Protein AF-0000000086664537 (afdb_homodimer)

pLDDT: mean 94.65, std 7.0, range [50.75, 98.94]

Structure (mmCIF, N/CA/C/O backbone):
data_AF-0000000086664537-model_v1
#
loop_
_entity.id
_entity.type
_entity.pdbx_description
1 polymer 'Beta-lactamase-related domain-containing protein'
#
loop_
_atom_site.group_PDB
_atom_site.id
_atom_site.type_symbol
_atom_site.label_atom_id
_atom_site.label_alt_id
_atom_site.label_comp_id
_atom_site.label_asym_id
_atom_site.label_entity_id
_atom_site.label_seq_id
_atom_site.pdbx_PDB_ins_code
_atom_site.Cartn_x
_atom_site.Cartn_y
_atom_site.Cartn_z
_atom_site.occupancy
_atom_site.B_iso_or_equiv
_atom_site.auth_seq_id
_atom_site.auth_comp_id
_atom_site.auth_asym_id
_atom_site.auth_atom_id
_atom_site.pdbx_PDB_model_num
ATOM 1 N N . MET A 1 1 ? -34.656 5.527 10.086 1 51.03 1 MET A N 1
ATOM 2 C CA . 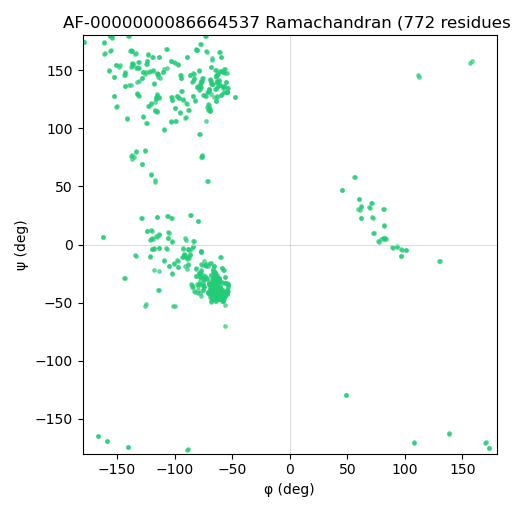MET A 1 1 ? -33.219 5.383 9.805 1 51.03 1 MET A CA 1
ATOM 3 C C . MET A 1 1 ? -32.406 6.016 10.914 1 51.03 1 MET A C 1
ATOM 5 O O . MET A 1 1 ? -32.719 7.113 11.383 1 51.03 1 MET A O 1
ATOM 9 N N . SER A 1 2 ? -31.422 5.301 11.367 1 73.75 2 SER A N 1
ATOM 10 C CA . SER A 1 2 ? -30.656 5.809 12.5 1 73.75 2 SER A CA 1
ATOM 11 C C . SER A 1 2 ? -29.922 7.094 12.141 1 73.75 2 SER A C 1
ATOM 13 O O . SER A 1 2 ? -29.516 7.285 10.992 1 73.75 2 SER A O 1
ATOM 15 N N . THR A 1 3 ? -30.016 8.078 13.031 1 85.88 3 THR A N 1
ATOM 16 C CA . THR A 1 3 ? -29.266 9.32 12.852 1 85.88 3 THR A CA 1
ATOM 17 C C . THR A 1 3 ? -27.766 9.039 12.805 1 85.88 3 THR A C 1
ATOM 19 O O . THR A 1 3 ? -27.328 7.941 13.141 1 85.88 3 THR A O 1
ATOM 22 N N . PHE A 1 4 ? -27.062 9.945 12.297 1 91.75 4 PHE A N 1
ATOM 23 C CA . PHE A 1 4 ? -25.609 9.844 12.281 1 91.75 4 PHE A CA 1
ATOM 24 C C . PHE A 1 4 ? -25.062 9.617 13.688 1 91.75 4 PHE A C 1
ATOM 26 O O . PHE A 1 4 ? -24.219 8.734 13.898 1 91.75 4 PHE A O 1
ATOM 33 N N . GLU A 1 5 ? -25.625 10.359 14.664 1 91.69 5 GLU A N 1
ATOM 34 C CA . GLU A 1 5 ? -25.156 10.234 16.031 1 91.69 5 GLU A CA 1
ATOM 35 C C . GLU A 1 5 ? -25.422 8.844 16.594 1 91.69 5 GLU A C 1
ATOM 37 O O . GLU A 1 5 ? -24.609 8.289 17.328 1 91.69 5 GLU A O 1
ATOM 42 N N . GLU A 1 6 ? -26.547 8.32 16.266 1 91.25 6 GLU A N 1
ATOM 43 C CA . GLU A 1 6 ? -26.875 6.969 16.703 1 91.25 6 GLU A CA 1
ATOM 44 C C . GLU A 1 6 ? -25.906 5.941 16.109 1 91.25 6 GLU A C 1
ATOM 46 O O . GLU A 1 6 ? -25.484 5.008 16.797 1 91.25 6 GLU A O 1
ATOM 51 N N . LYS A 1 7 ? -25.609 6.195 14.914 1 89.25 7 LYS A N 1
ATOM 52 C CA . LYS A 1 7 ? -24.688 5.293 14.234 1 89.25 7 LYS A CA 1
ATOM 53 C C . LYS A 1 7 ? -23.312 5.316 14.883 1 89.25 7 LYS A C 1
ATOM 55 O O . LYS A 1 7 ? -22.719 4.266 15.125 1 89.25 7 LYS A O 1
ATOM 60 N N . VAL A 1 8 ? -22.797 6.488 15.148 1 93.12 8 VAL A N 1
ATOM 61 C CA . VAL A 1 8 ? -21.469 6.629 15.734 1 93.12 8 VAL A CA 1
ATOM 62 C C . VAL A 1 8 ? -21.484 6.125 17.172 1 93.12 8 VAL A C 1
ATOM 64 O O . VAL A 1 8 ? -20.531 5.473 17.625 1 93.12 8 VAL A O 1
ATOM 67 N N . THR A 1 9 ? -22.578 6.379 17.875 1 91.94 9 THR A N 1
ATOM 68 C CA . THR A 1 9 ? -22.703 5.914 19.25 1 91.94 9 THR A CA 1
ATOM 69 C C . THR A 1 9 ? -22.672 4.391 19.312 1 91.94 9 THR A C 1
ATOM 71 O O . THR A 1 9 ? -22 3.809 20.156 1 91.94 9 THR A O 1
ATOM 74 N N . THR A 1 10 ? -23.375 3.801 18.422 1 89.44 10 THR A N 1
ATOM 75 C CA . THR A 1 10 ? -23.406 2.344 18.359 1 89.44 10 THR A CA 1
ATOM 76 C C . THR A 1 10 ? -22.016 1.788 18.047 1 89.44 10 THR A C 1
ATOM 78 O O . THR A 1 10 ? -21.594 0.799 18.656 1 89.44 10 THR A O 1
ATOM 81 N N . ALA A 1 11 ? -21.328 2.436 17.109 1 90.12 11 ALA A N 1
ATOM 82 C CA . ALA A 1 11 ? -19.984 2 16.734 1 90.12 11 ALA A CA 1
ATOM 83 C C . ALA A 1 11 ? -19.031 2.08 17.938 1 90.12 11 ALA A C 1
ATOM 85 O O . ALA A 1 11 ? -18.188 1.196 18.125 1 90.12 11 ALA A O 1
ATOM 86 N N . VAL A 1 12 ? -19.156 3.123 18.703 1 92 12 VAL A N 1
ATOM 87 C CA . VAL A 1 12 ? -18.312 3.303 19.875 1 92 12 VAL A CA 1
ATOM 88 C C . VAL A 1 12 ? -18.688 2.285 20.953 1 92 12 VAL A C 1
ATOM 90 O O . VAL A 1 12 ? -17.812 1.665 21.562 1 92 12 VAL A O 1
ATOM 93 N N . HIS A 1 13 ? -19.922 2.064 21.109 1 88.88 13 HIS A N 1
ATOM 94 C CA . HIS A 1 13 ? -20.422 1.104 22.094 1 88.88 13 HIS A CA 1
ATOM 95 C C . HIS A 1 13 ? -19.953 -0.311 21.75 1 88.88 13 HIS A C 1
ATOM 97 O O . HIS A 1 13 ? -19.578 -1.076 22.641 1 88.88 13 HIS A O 1
ATOM 103 N N . ASP A 1 14 ? -19.953 -0.576 20.516 1 87.38 14 ASP A N 1
ATOM 104 C CA . ASP A 1 14 ? -19.625 -1.923 20.062 1 87.38 14 ASP A CA 1
ATOM 105 C C . ASP A 1 14 ? -18.125 -2.117 19.953 1 87.38 14 ASP A C 1
ATOM 107 O O . ASP A 1 14 ? -17.656 -3.193 19.578 1 87.38 14 ASP A O 1
ATOM 111 N N . GLY A 1 15 ? -17.359 -1.12 20.234 1 88 15 GLY A N 1
ATOM 112 C CA . GLY A 1 15 ? -15.906 -1.227 20.203 1 88 15 GLY A CA 1
ATOM 113 C C . GLY A 1 15 ? -15.32 -1.09 18.812 1 88 15 GLY A C 1
ATOM 114 O O . GLY A 1 15 ? -14.164 -1.444 18.594 1 88 15 GLY A O 1
ATOM 115 N N . ILE A 1 16 ? -16.109 -0.578 17.906 1 88.81 16 ILE A N 1
ATOM 116 C CA . ILE A 1 16 ? -15.641 -0.373 16.531 1 88.81 16 ILE A CA 1
ATOM 117 C C . ILE A 1 16 ? -14.805 0.905 16.469 1 88.81 16 ILE A C 1
ATOM 119 O O . ILE A 1 16 ? -13.805 0.961 15.742 1 88.81 16 ILE A O 1
ATOM 123 N N . LEU A 1 17 ? -15.227 1.905 17.125 1 92.75 17 LEU A N 1
ATOM 124 C CA . LEU A 1 17 ? -14.477 3.135 17.344 1 92.75 17 LEU A CA 1
ATOM 125 C C . LEU A 1 17 ? -14.102 3.291 18.812 1 92.75 17 LEU A C 1
ATOM 127 O O . LEU A 1 17 ? -14.891 2.949 19.703 1 92.75 17 LEU A O 1
ATOM 131 N N . PRO A 1 18 ? -12.938 3.811 19.047 1 93.5 18 PRO A N 1
ATOM 132 C CA . PRO A 1 18 ? -12.57 4 20.453 1 93.5 18 PRO A CA 1
ATOM 133 C C . PRO A 1 18 ? -13.305 5.168 21.109 1 93.5 18 PRO A C 1
ATOM 135 O O . PRO A 1 18 ? -13.508 5.172 22.328 1 93.5 18 PRO A O 1
ATOM 138 N N . GLY A 1 19 ? -13.664 6.113 20.547 1 94.5 19 GLY A N 1
ATOM 139 C CA . GLY A 1 19 ? -14.258 7.398 20.875 1 94.5 19 GLY A CA 1
ATOM 140 C C . GLY A 1 19 ? -14.016 8.453 19.812 1 94.5 19 GLY A C 1
ATOM 141 O O . GLY A 1 19 ? -13.125 8.305 18.969 1 94.5 19 GLY A O 1
ATOM 142 N N . VAL A 1 20 ? -14.891 9.422 19.812 1 96.25 20 VAL A N 1
ATOM 143 C CA . VAL A 1 20 ? -14.711 10.461 18.812 1 96.25 20 VAL A CA 1
ATOM 144 C C . VAL A 1 20 ? -15.078 11.82 19.391 1 96.25 20 VAL A C 1
ATOM 146 O O . VAL A 1 20 ? -15.914 11.914 20.281 1 96.25 20 VAL A O 1
ATOM 149 N N . VAL A 1 21 ? -14.398 12.805 18.969 1 97.31 21 VAL A N 1
ATOM 150 C CA . VAL A 1 21 ? -14.773 14.203 19.141 1 97.31 21 VAL A CA 1
ATOM 151 C C . VAL A 1 21 ? -15.094 14.82 17.797 1 97.31 21 VAL A C 1
ATOM 153 O O . VAL A 1 21 ? -14.312 14.695 16.844 1 97.31 21 VAL A O 1
ATOM 156 N N . LEU A 1 22 ? -16.234 15.406 17.688 1 98.25 22 LEU A N 1
ATOM 157 C CA . LEU A 1 22 ? -16.75 15.961 16.438 1 98.25 22 LEU A CA 1
ATOM 158 C C . LEU A 1 22 ? -17.078 17.438 16.594 1 98.25 22 LEU A C 1
ATOM 160 O O . LEU A 1 22 ? -17.906 17.812 17.453 1 98.25 22 LEU A O 1
ATOM 164 N N . TYR A 1 23 ? -16.391 18.25 15.805 1 98.62 23 TYR A N 1
ATOM 165 C CA . TYR A 1 23 ? -16.656 19.688 15.844 1 98.62 23 TYR A CA 1
ATOM 166 C C . TYR A 1 23 ? -16.906 20.234 14.438 1 98.62 23 TYR A C 1
ATOM 168 O O . TYR A 1 23 ? -16.281 19.781 13.477 1 98.62 23 TYR A O 1
ATOM 176 N N . ALA A 1 24 ? -17.797 21.172 14.273 1 98.75 24 ALA A N 1
ATOM 177 C CA . ALA A 1 24 ? -18.031 21.922 13.039 1 98.75 24 ALA A CA 1
ATOM 178 C C . ALA A 1 24 ? -18.594 23.312 13.328 1 98.75 24 ALA A C 1
ATOM 180 O O . ALA A 1 24 ? -19.266 23.516 14.336 1 98.75 24 ALA A O 1
ATOM 181 N N . LYS A 1 25 ? -18.172 24.203 12.531 1 98.38 25 LYS A N 1
ATOM 182 C CA . LYS A 1 25 ? -18.625 25.594 12.641 1 98.38 25 LYS A CA 1
ATOM 183 C C . LYS A 1 25 ? -18.922 26.172 11.266 1 98.38 25 LYS A C 1
ATOM 185 O O . LYS A 1 25 ? -18.453 25.656 10.25 1 98.38 25 LYS A O 1
ATOM 190 N N . ASP A 1 26 ? -19.766 27.172 11.242 1 97.5 26 ASP A N 1
ATOM 191 C CA . ASP A 1 26 ? -20 27.922 10.008 1 97.5 26 ASP A CA 1
ATOM 192 C C . ASP A 1 26 ? -19.719 29.406 10.211 1 97.5 26 ASP A C 1
ATOM 194 O O . ASP A 1 26 ? -19.609 29.875 11.352 1 97.5 26 ASP A O 1
ATOM 198 N N . ARG A 1 27 ? -19.562 30.141 9.148 1 95.88 27 ARG A N 1
ATOM 199 C CA . ARG A 1 27 ? -19.188 31.547 9.125 1 95.88 27 ARG A CA 1
ATOM 200 C C . ARG A 1 27 ? -20.234 32.406 9.828 1 95.88 27 ARG A C 1
ATOM 202 O O . ARG A 1 27 ? -19.891 33.406 10.477 1 95.88 27 ARG A O 1
ATOM 209 N N . SER A 1 28 ? -21.5 32 9.773 1 92.5 28 SER A N 1
ATOM 210 C CA . SER A 1 28 ? -22.594 32.812 10.312 1 92.5 28 SER A CA 1
ATOM 211 C C . SER A 1 28 ? -22.719 32.625 11.82 1 92.5 28 SER A C 1
ATOM 213 O O . SER A 1 28 ? -23.344 33.438 12.5 1 92.5 28 SER A O 1
ATOM 215 N N . GLY A 1 29 ? -22.172 31.562 12.266 1 90.88 29 GLY A N 1
ATOM 216 C CA . GLY A 1 29 ? -22.312 31.219 13.672 1 90.88 29 GLY A CA 1
ATOM 217 C C . GLY A 1 29 ? -23.547 30.375 13.969 1 90.88 29 GLY A C 1
ATOM 218 O O . GLY A 1 29 ? -23.734 29.938 15.102 1 90.88 29 GLY A O 1
ATOM 219 N N . ARG A 1 30 ? -24.359 30.078 13.031 1 92.62 30 ARG A N 1
ATOM 220 C CA . ARG A 1 30 ? -25.578 29.312 13.234 1 92.62 30 ARG A CA 1
ATOM 221 C C . ARG A 1 30 ? -25.266 27.828 13.438 1 92.62 30 ARG A C 1
ATOM 223 O O . ARG A 1 30 ? -25.969 27.141 14.18 1 92.62 30 ARG A O 1
ATOM 230 N N . LEU A 1 31 ? -24.25 27.344 12.758 1 93.56 31 LEU A N 1
ATOM 231 C CA . LEU A 1 31 ? -23.797 25.984 12.977 1 93.56 31 LEU A CA 1
ATOM 232 C C . LEU A 1 31 ? -22.641 25.953 13.961 1 93.56 31 LEU A C 1
ATOM 234 O O . LEU A 1 31 ? -21.578 26.531 13.703 1 93.56 31 LEU A O 1
ATOM 238 N N . ASN A 1 32 ? -22.828 25.391 15.07 1 95.56 32 ASN A N 1
ATOM 239 C CA . ASN A 1 32 ? -21.828 25.125 16.094 1 95.56 32 ASN A CA 1
ATOM 240 C C . ASN A 1 32 ? -21.984 23.719 16.672 1 95.56 32 ASN A C 1
ATOM 242 O O . ASN A 1 32 ? -22.453 23.578 17.812 1 95.56 32 ASN A O 1
ATOM 246 N N . TYR A 1 33 ? -21.594 22.781 15.898 1 96.62 33 TYR A N 1
ATOM 247 C CA . TYR A 1 33 ? -21.766 21.375 16.203 1 96.62 33 TYR A CA 1
ATOM 248 C C . TYR A 1 33 ? -20.656 20.875 17.125 1 96.62 33 TYR A C 1
ATOM 250 O O . TYR A 1 33 ? -19.469 21.109 16.875 1 96.62 33 TYR A O 1
ATOM 258 N N . SER A 1 34 ? -20.922 20.328 18.234 1 97.06 34 SER A N 1
ATOM 259 C CA . SER A 1 34 ? -19.984 19.781 19.203 1 97.06 34 SER A CA 1
ATOM 260 C C . SER A 1 34 ? -20.5 18.5 19.828 1 97.06 34 SER A C 1
ATOM 262 O O . SER A 1 34 ? -21.5 18.516 20.562 1 97.06 34 SER A O 1
ATOM 264 N N . GLN A 1 35 ? -19.891 17.406 19.453 1 96 35 GLN A N 1
ATOM 265 C CA . GLN A 1 35 ? -20.266 16.109 20 1 96 35 GLN A CA 1
ATOM 266 C C . GLN A 1 35 ? -19.047 15.312 20.438 1 96 35 GLN A C 1
ATOM 268 O O . GLN A 1 35 ? -18.031 15.297 19.75 1 96 35 GLN A O 1
ATOM 273 N N . VAL A 1 36 ? -19.047 14.797 21.641 1 95.44 36 VAL A N 1
ATOM 274 C CA . VAL A 1 36 ? -18.062 13.859 22.172 1 95.44 36 VAL A CA 1
ATOM 275 C C . VAL A 1 36 ? -18.75 12.539 22.516 1 95.44 36 VAL A C 1
ATOM 277 O O . VAL A 1 36 ? -19.656 12.5 23.344 1 95.44 36 VAL A O 1
ATOM 280 N N . ILE A 1 37 ? -18.375 11.523 21.812 1 93.19 37 ILE A N 1
ATOM 281 C CA . ILE A 1 37 ? -19.031 10.234 21.969 1 93.19 37 ILE A CA 1
ATOM 282 C C . ILE A 1 37 ? -18.047 9.211 22.516 1 93.19 37 ILE A C 1
ATOM 284 O O . ILE A 1 37 ? -17 8.945 21.906 1 93.19 37 ILE A O 1
ATOM 288 N N . ASN A 1 38 ? -18.234 8.719 23.656 1 86.44 38 ASN A N 1
ATOM 289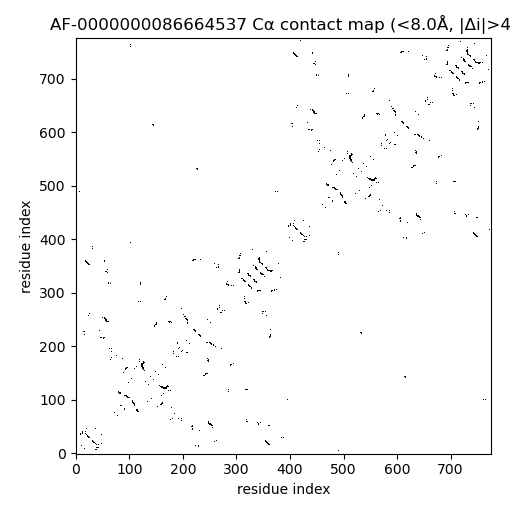 C CA . ASN A 1 38 ? -17.391 7.734 24.328 1 86.44 38 ASN A CA 1
ATOM 290 C C . ASN A 1 38 ? -18.203 6.516 24.781 1 86.44 38 ASN A C 1
ATOM 292 O O . ASN A 1 38 ? -19.422 6.59 24.922 1 86.44 38 ASN A O 1
ATOM 296 N N . SER A 1 39 ? -17.344 5.363 24.688 1 70.75 39 SER A N 1
ATOM 297 C CA . SER A 1 39 ? -18.016 4.172 25.188 1 70.75 39 SER A CA 1
ATOM 298 C C . SER A 1 39 ? -18.281 4.277 26.688 1 70.75 39 SER A C 1
ATOM 300 O O . SER A 1 39 ? -17.5 4.863 27.422 1 70.75 39 SER A O 1
ATOM 302 N N . GLN A 1 40 ? -19.547 4.066 27.062 1 62.91 40 GLN A N 1
ATOM 303 C CA . GLN A 1 40 ? -19.844 3.979 28.484 1 62.91 40 GLN A CA 1
ATOM 304 C C . GLN A 1 40 ? -19.328 2.666 29.062 1 62.91 40 GLN A C 1
ATOM 306 O O . GLN A 1 40 ? -19.234 2.518 30.281 1 62.91 40 GLN A O 1
ATOM 311 N N . ASN A 1 41 ? -19.094 1.771 28.203 1 55.44 41 ASN A N 1
ATOM 312 C CA . ASN A 1 41 ? -18.781 0.416 28.656 1 55.44 41 ASN A CA 1
ATOM 313 C C . ASN A 1 41 ? -17.344 0.024 28.312 1 55.44 41 ASN A C 1
ATOM 315 O O . ASN A 1 41 ? -16.906 -1.083 28.625 1 55.44 41 ASN A O 1
ATOM 319 N N . ALA A 1 42 ? -16.828 0.733 27.281 1 54 42 ALA A N 1
ATOM 320 C CA . ALA A 1 42 ? -15.602 0.129 26.734 1 54 42 ALA A CA 1
ATOM 321 C C . ALA A 1 42 ? -14.445 0.28 27.719 1 54 42 ALA A C 1
ATOM 323 O O . ALA A 1 42 ? -14.133 1.391 28.156 1 54 42 ALA A O 1
ATOM 324 N N . SER A 1 43 ? -13.898 -0.76 28.266 1 58.22 43 SER A N 1
ATOM 325 C CA . SER A 1 43 ? -12.93 -1.031 29.328 1 58.22 43 SER A CA 1
ATOM 326 C C . SER A 1 43 ? -11.609 -0.304 29.062 1 58.22 43 SER A C 1
ATOM 328 O O . SER A 1 43 ? -11.062 0.336 29.969 1 58.22 43 SER A O 1
ATOM 330 N N . HIS A 1 44 ? -10.859 -0.767 28.016 1 60.94 44 HIS A N 1
ATOM 331 C CA . HIS A 1 44 ? -9.406 -0.652 28.078 1 60.94 44 HIS A CA 1
ATOM 332 C C . HIS A 1 44 ? -8.938 0.706 27.578 1 60.94 44 HIS A C 1
ATOM 334 O O . HIS A 1 44 ? -7.746 1.017 27.625 1 60.94 44 HIS A O 1
ATOM 340 N N . ILE A 1 45 ? -9.953 1.537 27.078 1 73.88 45 ILE A N 1
ATOM 341 C CA . ILE A 1 45 ? -9.57 2.861 26.609 1 73.88 45 ILE A CA 1
ATOM 342 C C . ILE A 1 45 ? -10.227 3.934 27.469 1 73.88 45 ILE A C 1
ATOM 344 O O . ILE A 1 45 ? -11.438 3.895 27.703 1 73.88 45 ILE A O 1
ATOM 348 N N . PRO A 1 46 ? -9.352 4.836 28.016 1 83.12 46 PRO A N 1
ATOM 349 C CA . PRO A 1 46 ? -9.961 5.934 28.766 1 83.12 46 PRO A CA 1
ATOM 350 C C . PRO A 1 46 ? -10.969 6.727 27.938 1 83.12 46 PRO A C 1
ATOM 352 O O . PRO A 1 46 ? -10.859 6.777 26.719 1 83.12 46 PRO A O 1
ATOM 355 N N . SER A 1 47 ? -11.953 7.207 28.594 1 87.94 47 SER A N 1
ATOM 356 C CA . SER A 1 47 ? -12.953 8.031 27.922 1 87.94 47 SER A CA 1
ATOM 357 C C . SER A 1 47 ? -12.32 9.281 27.328 1 87.94 47 SER A C 1
ATOM 359 O O . SER A 1 47 ? -11.453 9.906 27.938 1 87.94 47 SER A O 1
ATOM 361 N N . ILE A 1 48 ? -12.75 9.594 26.109 1 92.44 48 ILE A N 1
ATOM 362 C CA . ILE A 1 48 ? -12.305 10.828 25.484 1 92.44 48 ILE A CA 1
ATOM 363 C C . ILE A 1 48 ? -13.172 11.992 25.969 1 92.44 48 ILE A C 1
ATOM 365 O O . ILE A 1 48 ? -14.359 11.82 26.25 1 92.44 48 ILE A O 1
ATOM 369 N N . SER A 1 49 ? -12.578 13.125 26.172 1 91.62 49 SER A N 1
ATOM 370 C CA . SER A 1 49 ? -13.25 14.359 26.547 1 91.62 49 SER A CA 1
ATOM 371 C C . SER A 1 49 ? -12.688 15.555 25.781 1 91.62 49 SER A C 1
ATOM 373 O O . SER A 1 49 ? -11.672 15.438 25.094 1 91.62 49 SER A O 1
ATOM 375 N N . PRO A 1 50 ? -13.359 16.656 25.828 1 93.25 50 PRO A N 1
ATOM 376 C CA . PRO A 1 50 ? -12.828 17.844 25.172 1 93.25 50 PRO A CA 1
ATOM 377 C C . PRO A 1 50 ? -11.445 18.25 25.703 1 93.25 50 PRO A C 1
ATOM 379 O O . PRO A 1 50 ? -10.703 18.953 25.016 1 93.25 50 PRO A O 1
ATOM 382 N N . SER A 1 51 ? -11.125 17.781 26.891 1 94.62 51 SER A N 1
ATOM 383 C CA . SER A 1 51 ? -9.844 18.141 27.484 1 94.62 51 SER A CA 1
ATOM 384 C C . SER A 1 51 ? -8.766 17.109 27.156 1 94.62 51 SER A C 1
ATOM 386 O O . SER A 1 51 ? -7.598 17.281 27.5 1 94.62 51 SER A O 1
ATOM 388 N N . SER A 1 52 ? -9.156 16.062 26.469 1 95.88 52 SER A N 1
ATOM 389 C CA . SER A 1 52 ? -8.164 15.078 26.031 1 95.88 52 SER A CA 1
ATOM 390 C C . SER A 1 52 ? -7.246 15.656 24.969 1 95.88 52 SER A C 1
ATOM 392 O O . SER A 1 52 ? -7.691 16.406 24.094 1 95.88 52 SER A O 1
ATOM 394 N N . THR A 1 53 ? -5.965 15.312 25.141 1 98.06 53 THR A N 1
ATOM 395 C CA . THR A 1 53 ? -4.969 15.695 24.141 1 98.06 53 THR A CA 1
ATOM 396 C C . THR A 1 53 ? -4.762 14.57 23.125 1 98.06 53 THR A C 1
ATOM 398 O O . THR A 1 53 ? -4.684 13.398 23.5 1 98.06 53 THR A O 1
ATOM 401 N N . LEU A 1 54 ? -4.789 14.953 21.875 1 98.44 54 LEU A N 1
ATOM 402 C CA . LEU A 1 54 ? -4.531 13.984 20.812 1 98.44 54 LEU A CA 1
ATOM 403 C C . LEU A 1 54 ? -3.191 14.258 20.141 1 98.44 54 LEU A C 1
ATOM 405 O O . LEU A 1 54 ? -2.725 15.398 20.109 1 98.44 54 LEU A O 1
ATOM 409 N N . TRP A 1 55 ? -2.486 13.18 19.641 1 98.56 55 TRP A N 1
ATOM 410 C CA . TRP A 1 55 ? -1.381 13.312 18.703 1 98.56 55 TRP A CA 1
ATOM 411 C C . TRP A 1 55 ? -1.883 13.75 17.328 1 98.56 55 TRP A C 1
ATOM 413 O O . TRP A 1 55 ? -2.688 13.055 16.703 1 98.56 55 TRP A O 1
ATOM 423 N N . LEU A 1 56 ? -1.382 14.891 16.891 1 98.75 56 LEU A N 1
ATOM 424 C CA . LEU A 1 56 ? -1.934 15.477 15.672 1 98.75 56 LEU A CA 1
ATOM 425 C C . LEU A 1 56 ? -1.338 14.82 14.43 1 98.75 56 LEU A C 1
ATOM 427 O O . LEU A 1 56 ? -1.956 14.82 13.359 1 98.75 56 LEU A O 1
ATOM 431 N N . ALA A 1 57 ? -0.161 14.32 14.578 1 98.12 57 ALA A N 1
ATOM 432 C CA . ALA A 1 57 ? 0.545 13.836 13.391 1 98.12 57 ALA A CA 1
ATOM 433 C C . ALA A 1 57 ? 0.501 14.875 12.266 1 98.12 57 ALA A C 1
ATOM 435 O O . ALA A 1 57 ? 0.851 16.031 12.477 1 98.12 57 ALA A O 1
ATOM 436 N N . SER A 1 58 ? 0.129 14.5 11.109 1 98.38 58 SER A N 1
ATOM 437 C CA . SER A 1 58 ? 0.165 15.383 9.953 1 98.38 58 SER A CA 1
ATOM 438 C C . SER A 1 58 ? -0.82 16.547 10.109 1 98.38 58 SER A C 1
ATOM 440 O O . SER A 1 58 ? -0.738 17.531 9.383 1 98.38 58 SER A O 1
ATOM 442 N N . ALA A 1 59 ? -1.752 16.469 10.93 1 98.75 59 ALA A N 1
ATOM 443 C CA . ALA A 1 59 ? -2.602 17.641 11.195 1 98.75 59 ALA A CA 1
ATOM 444 C C . ALA A 1 59 ? -1.78 18.812 11.727 1 98.75 59 ALA A C 1
ATOM 446 O O . ALA A 1 59 ? -2.262 19.938 11.758 1 98.75 59 ALA A O 1
ATOM 447 N N . THR A 1 60 ? -0.592 18.547 12.055 1 98.88 60 THR A N 1
ATOM 448 C CA . THR A 1 60 ? 0.364 19.578 12.445 1 98.88 60 THR A CA 1
ATOM 449 C C . THR A 1 60 ? 0.661 20.516 11.273 1 98.88 60 THR A C 1
ATOM 451 O O . THR A 1 60 ? 0.899 21.703 11.469 1 98.88 60 THR A O 1
ATOM 454 N N . LYS A 1 61 ? 0.54 20.047 10.086 1 98.88 61 LYS A N 1
ATOM 455 C CA . LYS A 1 61 ? 1.084 20.688 8.883 1 98.88 61 LYS A CA 1
ATOM 456 C C . LYS A 1 61 ? 0.452 22.047 8.648 1 98.88 61 LYS A C 1
ATOM 458 O O . LYS A 1 61 ? 1.134 22.984 8.234 1 98.88 61 LYS A O 1
ATOM 463 N N . ILE A 1 62 ? -0.807 22.172 8.891 1 98.94 62 ILE A N 1
ATOM 464 C CA . ILE A 1 62 ? -1.456 23.438 8.594 1 98.94 62 ILE A CA 1
ATOM 465 C C . ILE A 1 62 ? -0.931 24.516 9.539 1 98.94 62 ILE A C 1
ATOM 467 O O . ILE A 1 62 ? -0.792 25.688 9.148 1 98.94 62 ILE A O 1
ATOM 471 N N . ILE A 1 63 ? -0.601 24.188 10.75 1 98.94 63 ILE A N 1
ATOM 472 C CA . ILE A 1 63 ? -0.094 25.141 11.734 1 98.94 63 ILE A CA 1
ATOM 473 C C . ILE A 1 63 ? 1.318 25.578 11.352 1 98.94 63 ILE A C 1
ATOM 475 O O . ILE A 1 63 ? 1.654 26.75 11.422 1 98.94 63 ILE A O 1
ATOM 479 N N . THR A 1 64 ? 2.104 24.625 10.906 1 98.94 64 THR A N 1
ATOM 480 C CA . THR A 1 64 ? 3.436 24.938 10.406 1 98.94 64 THR A CA 1
ATOM 481 C C . THR A 1 64 ? 3.35 25.797 9.148 1 98.94 64 THR A C 1
ATOM 483 O O . THR A 1 64 ? 4.148 26.719 8.961 1 98.94 64 THR A O 1
ATOM 486 N N . THR A 1 65 ? 2.398 25.5 8.297 1 98.94 65 THR A N 1
ATOM 487 C CA . THR A 1 65 ? 2.186 26.297 7.094 1 98.94 65 THR A CA 1
ATOM 488 C C . THR A 1 65 ? 1.85 27.734 7.449 1 98.94 65 THR A C 1
ATOM 490 O O . THR A 1 65 ? 2.416 28.672 6.875 1 98.94 65 THR A O 1
ATOM 493 N N . ILE A 1 66 ? 0.987 27.953 8.43 1 98.94 66 ILE A N 1
ATOM 494 C CA . ILE A 1 66 ? 0.648 29.297 8.891 1 98.94 66 ILE A CA 1
ATOM 495 C C . ILE A 1 66 ? 1.902 29.984 9.414 1 98.94 66 ILE A C 1
ATOM 497 O O . ILE A 1 66 ? 2.137 31.156 9.109 1 98.94 66 ILE A O 1
ATOM 501 N N . SER A 1 67 ? 2.705 29.25 10.141 1 98.94 67 SER A N 1
ATOM 502 C CA . SER A 1 67 ? 3.947 29.812 10.672 1 98.94 67 SER A CA 1
ATOM 503 C C . SER A 1 67 ? 4.84 30.344 9.555 1 98.94 67 SER A C 1
ATOM 505 O O . SER A 1 67 ? 5.391 31.438 9.664 1 98.94 67 SER A O 1
ATOM 507 N N . ALA A 1 68 ? 4.949 29.578 8.531 1 98.94 68 ALA A N 1
ATOM 508 C CA . ALA A 1 68 ? 5.785 29.984 7.402 1 98.94 68 ALA A CA 1
ATOM 509 C C . ALA A 1 68 ? 5.18 31.172 6.668 1 98.94 68 ALA A C 1
ATOM 511 O O . ALA A 1 68 ? 5.902 32.094 6.254 1 98.94 68 ALA A O 1
ATOM 512 N N . LEU A 1 69 ? 3.883 31.172 6.492 1 98.94 69 LEU A N 1
ATOM 513 C CA . LEU A 1 69 ? 3.213 32.25 5.766 1 98.94 69 LEU A CA 1
ATOM 514 C C . LEU A 1 69 ? 3.307 33.562 6.531 1 98.94 69 LEU A C 1
ATOM 516 O O . LEU A 1 69 ? 3.338 34.625 5.93 1 98.94 69 LEU A O 1
ATOM 520 N N . LEU A 1 70 ? 3.391 33.5 7.879 1 98.88 70 LEU A N 1
ATOM 521 C CA . LEU A 1 70 ? 3.623 34.688 8.672 1 98.88 70 LEU A CA 1
ATOM 522 C C . LEU A 1 70 ? 4.961 35.312 8.312 1 98.88 70 LEU A C 1
ATOM 524 O O . LEU A 1 70 ? 5.078 36.562 8.273 1 98.88 70 LEU A O 1
ATOM 528 N N . LEU A 1 71 ? 5.973 34.5 8.016 1 98.81 71 LEU A N 1
ATOM 529 C CA . LEU A 1 71 ? 7.27 35.031 7.598 1 98.81 71 LEU A CA 1
ATOM 530 C C . LEU A 1 71 ? 7.18 35.656 6.211 1 98.81 71 LEU A C 1
ATOM 532 O O . LEU A 1 71 ? 7.875 36.625 5.922 1 98.81 71 LEU A O 1
ATOM 536 N N . VAL A 1 72 ? 6.344 35.094 5.379 1 98.81 72 VAL A N 1
ATOM 537 C CA . VAL A 1 72 ? 6.09 35.688 4.07 1 98.81 72 VAL A CA 1
ATOM 538 C C . VAL A 1 72 ? 5.453 37.062 4.238 1 98.81 72 VAL A C 1
ATOM 540 O O . VAL A 1 72 ? 5.875 38.031 3.602 1 98.81 72 VAL A O 1
ATOM 543 N N . GLU A 1 73 ? 4.484 37.188 5.152 1 98.12 73 GLU A N 1
ATOM 544 C CA . GLU A 1 73 ? 3.816 38.469 5.418 1 98.12 73 GLU A CA 1
ATOM 545 C C . GLU A 1 73 ? 4.809 39.5 5.914 1 98.12 73 GLU A C 1
ATOM 547 O O . GLU A 1 73 ? 4.656 40.688 5.629 1 98.12 73 GLU A O 1
ATOM 552 N N . ARG A 1 74 ? 5.75 39.062 6.582 1 97.69 74 ARG A N 1
ATOM 553 C CA . ARG A 1 74 ? 6.727 39.969 7.188 1 97.69 74 ARG A CA 1
ATOM 554 C C . ARG A 1 74 ? 7.895 40.219 6.246 1 97.69 74 ARG A C 1
ATOM 556 O O . ARG A 1 74 ? 8.891 40.844 6.633 1 97.69 74 ARG A O 1
ATOM 563 N N . ASN A 1 75 ? 7.82 39.719 5.066 1 97.75 75 ASN A N 1
ATOM 564 C CA . ASN A 1 75 ? 8.805 39.875 4.004 1 97.75 75 ASN A CA 1
ATOM 565 C C . ASN A 1 75 ? 10.172 39.344 4.406 1 97.75 75 ASN A C 1
ATOM 567 O O . ASN A 1 75 ? 11.203 39.906 4.031 1 97.75 75 ASN A O 1
ATOM 571 N N . ILE A 1 76 ? 10.18 38.375 5.227 1 98.38 76 ILE A N 1
ATOM 572 C CA . ILE A 1 76 ? 11.414 37.688 5.609 1 98.38 76 ILE A CA 1
ATOM 573 C C . ILE A 1 76 ? 11.82 36.688 4.527 1 98.38 76 ILE A C 1
ATOM 575 O O . ILE A 1 76 ? 13.008 36.5 4.266 1 98.38 76 ILE A O 1
ATOM 579 N N . VAL A 1 77 ? 10.828 36.062 3.904 1 98.31 77 VAL A N 1
ATOM 580 C CA . VAL A 1 77 ? 11 35.156 2.785 1 98.31 77 VAL A CA 1
ATOM 581 C C . VAL A 1 77 ? 9.789 35.25 1.853 1 98.31 77 VAL A C 1
ATOM 583 O O . VAL A 1 77 ? 8.727 35.719 2.254 1 98.31 77 VAL A O 1
ATOM 586 N N . THR A 1 78 ? 9.969 34.938 0.612 1 98.56 78 THR A N 1
ATOM 587 C CA . THR A 1 78 ? 8.836 34.812 -0.294 1 98.56 78 THR A CA 1
ATOM 588 C C . THR A 1 78 ? 8.578 33.375 -0.631 1 98.56 78 THR A C 1
ATOM 590 O O . THR A 1 78 ? 9.391 32.5 -0.317 1 98.56 78 THR A O 1
ATOM 593 N N . LEU A 1 79 ? 7.473 33.062 -1.237 1 98.62 79 LEU A N 1
ATOM 594 C CA . LEU A 1 79 ? 7.109 31.703 -1.589 1 98.62 79 LEU A CA 1
ATOM 595 C C . LEU A 1 79 ? 8.055 31.156 -2.648 1 98.62 79 LEU A C 1
ATOM 597 O O . LEU A 1 79 ? 8.258 29.938 -2.729 1 98.62 79 LEU A O 1
ATOM 601 N N . ASP A 1 80 ? 8.719 32 -3.424 1 98.38 80 ASP A N 1
ATOM 602 C CA . ASP A 1 80 ? 9.406 31.5 -4.613 1 98.38 80 ASP A CA 1
ATOM 603 C C . ASP A 1 80 ? 10.906 31.781 -4.523 1 98.38 80 ASP A C 1
ATOM 605 O O . ASP A 1 80 ? 11.648 31.5 -5.465 1 98.38 80 ASP A O 1
ATOM 609 N N . ASP A 1 81 ? 11.375 32.312 -3.352 1 97 81 ASP A N 1
ATOM 610 C CA . ASP A 1 81 ? 12.812 32.469 -3.115 1 97 81 ASP A CA 1
ATOM 611 C C . ASP A 1 81 ? 13.523 31.125 -3.084 1 97 81 ASP A C 1
ATOM 613 O O . ASP A 1 81 ? 12.945 30.125 -2.662 1 97 81 ASP A O 1
ATOM 617 N N . ASP A 1 82 ? 14.742 31.125 -3.57 1 98.56 82 ASP A N 1
ATOM 618 C CA . ASP A 1 82 ? 15.586 29.969 -3.297 1 98.56 82 ASP A CA 1
ATOM 619 C C . ASP A 1 82 ? 15.977 29.906 -1.82 1 98.56 82 ASP A C 1
ATOM 621 O O . ASP A 1 82 ? 16.703 30.781 -1.329 1 98.56 82 ASP A O 1
ATOM 625 N N . ILE A 1 83 ? 15.578 28.922 -1.128 1 98.56 83 ILE A N 1
ATOM 626 C CA . ILE A 1 83 ? 15.82 28.844 0.308 1 98.56 83 ILE A CA 1
ATOM 627 C C . ILE A 1 83 ? 16.922 27.812 0.587 1 98.56 83 ILE A C 1
ATOM 629 O O . ILE A 1 83 ? 17.141 27.438 1.739 1 98.56 83 ILE A O 1
ATOM 633 N N . SER A 1 84 ? 17.609 27.344 -0.414 1 98.19 84 SER A N 1
ATOM 634 C CA . SER A 1 84 ? 18.625 26.312 -0.281 1 98.19 84 SER A CA 1
ATOM 635 C C . SER A 1 84 ? 19.672 26.688 0.758 1 98.19 84 SER A C 1
ATOM 637 O O . SER A 1 84 ? 20.125 25.844 1.535 1 98.19 84 SER A O 1
ATOM 639 N N . GLY A 1 85 ? 20.062 27.906 0.785 1 98.19 85 GLY A N 1
ATOM 640 C CA . GLY A 1 85 ? 21.109 28.375 1.693 1 98.19 85 GLY A CA 1
ATOM 641 C C . GLY A 1 85 ? 20.703 28.297 3.152 1 98.19 85 GLY A C 1
ATOM 642 O O . GLY A 1 85 ? 21.547 28.203 4.039 1 98.19 85 GLY A O 1
ATOM 643 N N . HIS A 1 86 ? 19.422 28.281 3.418 1 98.62 86 HIS A N 1
ATOM 644 C CA . HIS A 1 86 ? 18.906 28.281 4.781 1 98.62 86 HIS A CA 1
ATOM 645 C C . HIS A 1 86 ? 18.781 26.844 5.309 1 98.62 86 HIS A C 1
ATOM 647 O O . HIS A 1 86 ? 18.641 26.641 6.52 1 98.62 86 HIS A O 1
ATOM 653 N N . LEU A 1 87 ? 18.781 25.875 4.457 1 98.62 87 LEU A N 1
ATOM 654 C CA . LEU A 1 87 ? 18.656 24.453 4.812 1 98.62 87 LEU A CA 1
ATOM 655 C C . LEU A 1 87 ? 19.781 23.641 4.172 1 98.62 87 LEU A C 1
ATOM 657 O O . LEU A 1 87 ? 19.516 22.766 3.336 1 98.62 87 LEU A O 1
ATOM 661 N N . PRO A 1 88 ? 20.969 23.797 4.582 1 98.5 88 PRO A N 1
ATOM 662 C CA . PRO A 1 88 ? 22.094 23.172 3.895 1 98.5 88 PRO A CA 1
ATOM 663 C C . PRO A 1 88 ? 22.031 21.641 3.91 1 98.5 88 PRO A C 1
ATOM 665 O O . PRO A 1 88 ? 22.453 20.984 2.953 1 98.5 88 PRO A O 1
ATOM 668 N N . ALA A 1 89 ? 21.594 21.078 5.047 1 98.38 89 ALA A N 1
ATOM 669 C CA . ALA A 1 89 ? 21.484 19.625 5.102 1 98.38 89 ALA A CA 1
ATOM 670 C C . ALA A 1 89 ? 20.547 19.094 4.012 1 98.38 89 ALA A C 1
ATOM 672 O O . ALA A 1 89 ? 20.844 18.094 3.369 1 98.38 89 ALA A O 1
ATOM 673 N N . LEU A 1 90 ? 19.438 19.75 3.816 1 98.69 90 LEU A N 1
ATOM 674 C CA . LEU A 1 90 ? 18.5 19.375 2.756 1 98.69 90 LEU A CA 1
ATOM 675 C C . LEU A 1 90 ? 19.094 19.672 1.383 1 98.69 90 LEU A C 1
ATOM 677 O O . LEU A 1 90 ? 19.047 18.828 0.485 1 98.69 90 LEU A O 1
ATOM 681 N N . ALA A 1 91 ? 19.656 20.812 1.252 1 98.44 91 ALA A N 1
ATOM 682 C CA . ALA A 1 91 ? 20.141 21.312 -0.034 1 98.44 91 ALA A CA 1
ATOM 683 C C . ALA A 1 91 ? 21.281 20.453 -0.562 1 98.44 91 ALA A C 1
ATOM 685 O O . ALA A 1 91 ? 21.5 20.359 -1.774 1 98.44 91 ALA A O 1
ATOM 686 N N . SER A 1 92 ? 22 19.781 0.281 1 98.19 92 SER A N 1
ATOM 687 C CA . SER A 1 92 ? 23.188 19.016 -0.111 1 98.19 92 SER A CA 1
ATOM 688 C C . SER A 1 92 ? 22.812 17.609 -0.553 1 98.19 92 SER A C 1
ATOM 690 O O . SER A 1 92 ? 23.656 16.859 -1.055 1 98.19 92 SER A O 1
ATOM 692 N N . GLN A 1 93 ? 21.562 17.234 -0.36 1 98.38 93 GLN A N 1
ATOM 693 C CA . GLN A 1 93 ? 21.156 15.883 -0.725 1 98.38 93 GLN A CA 1
ATOM 694 C C . GLN A 1 93 ? 21.156 15.703 -2.24 1 98.38 93 GLN A C 1
ATOM 696 O O . GLN A 1 93 ? 20.781 16.609 -2.98 1 98.38 93 GLN A O 1
ATOM 701 N N . PRO A 1 94 ? 21.578 14.531 -2.727 1 98.44 94 PRO A N 1
ATOM 702 C CA . PRO A 1 94 ? 21.5 14.219 -4.156 1 98.44 94 PRO A CA 1
ATOM 703 C C . PRO A 1 94 ? 20.109 13.75 -4.582 1 98.44 94 PRO A C 1
ATOM 705 O O . PRO A 1 94 ? 19.234 13.523 -3.734 1 98.44 94 PRO A O 1
ATOM 708 N N . VAL A 1 95 ? 19.891 13.695 -5.902 1 98.69 95 VAL A N 1
ATOM 709 C CA . VAL A 1 95 ? 18.672 13.141 -6.469 1 98.69 95 VAL A CA 1
ATOM 710 C C . VAL A 1 95 ? 18.875 11.656 -6.773 1 98.69 95 VAL A C 1
ATOM 712 O O . VAL A 1 95 ? 19.844 11.273 -7.426 1 98.69 95 VAL A O 1
ATOM 715 N N . LEU A 1 96 ? 17.984 10.805 -6.223 1 98.06 96 LEU A N 1
ATOM 716 C CA . LEU A 1 96 ? 17.969 9.367 -6.465 1 98.06 96 LEU A CA 1
ATOM 717 C C . LEU A 1 96 ? 17.125 9.023 -7.688 1 98.06 96 LEU A C 1
ATOM 719 O O . LEU A 1 96 ? 15.922 9.258 -7.699 1 98.06 96 LEU A O 1
ATOM 723 N N . SER A 1 97 ? 17.75 8.469 -8.758 1 94.88 97 SER A N 1
ATOM 724 C CA . SER A 1 97 ? 17.016 8.195 -9.992 1 94.88 97 SER A CA 1
ATOM 725 C C . SER A 1 97 ? 16.75 6.707 -10.156 1 94.88 97 SER A C 1
ATOM 727 O O . SER A 1 97 ? 16.219 6.273 -11.18 1 94.88 97 SER A O 1
ATOM 729 N N . GLY A 1 98 ? 17.109 5.941 -9.133 1 91.12 98 GLY A N 1
ATOM 730 C CA . GLY A 1 98 ? 16.938 4.5 -9.188 1 91.12 98 GLY A CA 1
ATOM 731 C C . GLY A 1 98 ? 18.109 3.732 -8.617 1 91.12 98 GLY A C 1
ATOM 732 O O . GLY A 1 98 ? 18.844 4.242 -7.77 1 91.12 98 GLY A O 1
ATOM 733 N N . PHE A 1 99 ? 18.188 2.471 -8.961 1 89.69 99 PHE A N 1
ATOM 734 C CA . PHE A 1 99 ? 19.266 1.59 -8.508 1 89.69 99 PHE A CA 1
ATOM 735 C C . PHE A 1 99 ? 19.844 0.806 -9.68 1 89.69 99 PHE A C 1
ATOM 737 O O . PHE A 1 99 ? 19.109 0.365 -10.562 1 89.69 99 PHE A O 1
ATOM 744 N N . ALA A 1 100 ? 21.203 0.701 -9.602 1 85.31 100 ALA A N 1
ATOM 745 C CA . ALA A 1 100 ? 21.891 -0.125 -10.586 1 85.31 100 ALA A CA 1
ATOM 746 C C . ALA A 1 100 ? 21.641 -1.608 -10.336 1 85.31 100 ALA A C 1
ATOM 748 O O . ALA A 1 100 ? 21.094 -1.982 -9.297 1 85.31 100 ALA A O 1
ATOM 749 N N . SER A 1 101 ? 21.953 -2.473 -11.32 1 73.75 101 SER A N 1
ATOM 750 C CA . SER A 1 101 ? 21.797 -3.92 -11.211 1 73.75 101 SER A CA 1
ATOM 751 C C . SER A 1 101 ? 22.578 -4.469 -10.023 1 73.75 101 SER A C 1
ATOM 753 O O . SER A 1 101 ? 22.266 -5.539 -9.5 1 73.75 101 SER A O 1
ATOM 755 N N . SER A 1 102 ? 23.594 -3.701 -9.594 1 75.69 102 SER A N 1
ATOM 756 C CA . SER A 1 102 ? 24.406 -4.07 -8.438 1 75.69 102 SER A CA 1
ATOM 757 C C . SER A 1 102 ? 23.734 -3.648 -7.137 1 75.69 102 SER A C 1
ATOM 759 O O . SER A 1 102 ? 24.297 -3.824 -6.055 1 75.69 102 SER A O 1
ATOM 761 N N . ASN A 1 103 ? 22.484 -3.068 -7.137 1 81.81 103 ASN A N 1
ATOM 762 C CA . ASN A 1 103 ? 21.719 -2.562 -6 1 81.81 103 ASN A CA 1
ATOM 763 C C . ASN A 1 103 ? 22.312 -1.26 -5.465 1 81.81 103 ASN A C 1
ATOM 765 O O . ASN A 1 103 ? 21.922 -0.798 -4.387 1 81.81 103 ASN A O 1
ATOM 769 N N . GLU A 1 104 ? 23.234 -0.741 -6.23 1 87.81 104 GLU A N 1
ATOM 770 C CA . GLU A 1 104 ? 23.766 0.565 -5.848 1 87.81 104 GLU A CA 1
ATOM 771 C C . GLU A 1 104 ? 22.828 1.688 -6.262 1 87.81 104 GLU A C 1
ATOM 773 O O . GLU A 1 104 ? 22.281 1.68 -7.375 1 87.81 104 GLU A O 1
ATOM 778 N N . PRO A 1 105 ? 22.609 2.652 -5.375 1 93.44 105 PRO A N 1
ATOM 779 C CA . PRO A 1 105 ? 21.766 3.775 -5.77 1 93.44 105 PRO A CA 1
ATOM 780 C C . PRO A 1 105 ? 22.391 4.641 -6.855 1 93.44 105 PRO A C 1
ATOM 782 O O . PRO A 1 105 ? 23.609 4.863 -6.852 1 93.44 105 PRO A O 1
ATOM 785 N N . ILE A 1 106 ? 21.609 5.047 -7.797 1 95.56 106 ILE A N 1
ATOM 786 C CA . ILE A 1 106 ? 22.031 5.988 -8.828 1 95.56 106 ILE A CA 1
ATOM 787 C C . ILE A 1 106 ? 21.734 7.418 -8.367 1 95.56 106 ILE A C 1
ATOM 789 O O . ILE A 1 106 ? 20.578 7.832 -8.312 1 95.56 106 ILE A O 1
ATOM 793 N N . LEU A 1 107 ? 22.797 8.172 -8.047 1 97.44 107 LEU A N 1
ATOM 794 C CA . LEU A 1 107 ? 22.672 9.5 -7.453 1 97.44 107 LEU A CA 1
ATOM 795 C C . LEU A 1 107 ? 23.266 10.562 -8.367 1 97.44 107 LEU A C 1
ATOM 797 O O . LEU A 1 107 ? 24.281 10.32 -9.023 1 97.44 107 LEU A O 1
ATOM 801 N N . SER A 1 108 ? 22.625 11.695 -8.5 1 98.25 108 SER A N 1
ATOM 802 C CA . SER A 1 108 ? 23.141 12.875 -9.18 1 98.25 108 SER A CA 1
ATOM 803 C C . SER A 1 108 ? 22.953 14.133 -8.328 1 98.25 108 SER A C 1
ATOM 805 O O . SER A 1 108 ? 22.047 14.195 -7.504 1 98.25 108 SER A O 1
ATOM 807 N N . PRO A 1 109 ? 23.812 15.109 -8.508 1 98.06 109 PRO A N 1
ATOM 808 C CA . PRO A 1 109 ? 23.625 16.359 -7.762 1 98.06 109 PRO A CA 1
ATOM 809 C C . PRO A 1 109 ? 22.328 17.078 -8.117 1 98.06 109 PRO A C 1
ATOM 811 O O . PRO A 1 109 ? 21.922 17.078 -9.289 1 98.06 109 PRO A O 1
ATOM 814 N N . ARG A 1 110 ? 21.719 17.594 -7.066 1 98.12 110 ARG A N 1
ATOM 815 C CA . ARG A 1 110 ? 20.531 18.438 -7.293 1 98.12 110 ARG A CA 1
ATOM 816 C C . ARG A 1 110 ? 20.891 19.656 -8.125 1 98.12 110 ARG A C 1
ATOM 818 O O . ARG A 1 110 ? 21.922 20.297 -7.902 1 98.12 110 ARG A O 1
ATOM 825 N N . LYS A 1 111 ? 19.984 20.078 -9.07 1 98 111 LYS A N 1
ATOM 826 C CA . LYS A 1 111 ? 20.25 21.219 -9.953 1 98 111 LYS A CA 1
ATOM 827 C C . LYS A 1 111 ? 19.297 22.359 -9.664 1 98 111 LYS A C 1
ATOM 829 O O . LYS A 1 111 ? 19.688 23.531 -9.68 1 98 111 LYS A O 1
ATOM 834 N N . ASN A 1 112 ? 18.062 22.141 -9.398 1 98.44 112 ASN A N 1
ATOM 835 C CA . ASN A 1 112 ? 17.031 23.141 -9.211 1 98.44 112 ASN A CA 1
ATOM 836 C C . ASN A 1 112 ? 17.094 23.766 -7.816 1 98.44 112 ASN A C 1
ATOM 838 O O . ASN A 1 112 ? 17.516 23.125 -6.859 1 98.44 112 ASN A O 1
ATOM 842 N N . PRO A 1 113 ? 16.703 25.016 -7.711 1 98.38 113 PRO A N 1
ATOM 843 C CA . PRO A 1 113 ? 16.531 25.578 -6.371 1 98.38 113 PRO A CA 1
ATOM 844 C C . PRO A 1 113 ? 15.383 24.953 -5.598 1 98.38 113 PRO A C 1
ATOM 846 O O . PRO A 1 113 ? 14.516 24.297 -6.195 1 98.38 113 PRO A O 1
ATOM 849 N N . ILE A 1 114 ? 15.43 25.078 -4.281 1 98.75 114 ILE A N 1
ATOM 850 C CA . ILE A 1 114 ? 14.32 24.703 -3.404 1 98.75 114 ILE A CA 1
ATOM 851 C C . ILE A 1 114 ? 13.57 25.953 -2.961 1 98.75 114 ILE A C 1
ATOM 853 O O . ILE A 1 114 ? 14.172 26.906 -2.488 1 98.75 114 ILE A O 1
ATOM 857 N N . THR A 1 115 ? 12.25 25.984 -3.148 1 98.88 115 THR A N 1
ATOM 858 C CA . THR A 1 115 ? 11.469 27.141 -2.729 1 98.88 115 THR A CA 1
ATOM 859 C C . THR A 1 115 ? 10.516 26.781 -1.598 1 98.88 115 THR A C 1
ATOM 861 O O . THR A 1 115 ? 10.25 25.594 -1.365 1 98.88 115 THR A O 1
ATOM 864 N N . LEU A 1 116 ? 10.07 27.812 -0.926 1 98.88 116 LEU A N 1
ATOM 865 C CA . LEU A 1 116 ? 9.086 27.594 0.132 1 98.88 116 LEU A CA 1
ATOM 866 C C . LEU A 1 116 ? 7.785 27.031 -0.436 1 98.88 116 LEU A C 1
ATOM 868 O O . LEU A 1 116 ? 7.172 26.156 0.165 1 98.88 116 LEU A O 1
ATOM 872 N N . ARG A 1 117 ? 7.332 27.531 -1.606 1 98.88 117 ARG A N 1
ATOM 873 C CA . ARG A 1 117 ? 6.129 27.031 -2.256 1 98.88 117 ARG A CA 1
ATOM 874 C C . ARG A 1 117 ? 6.223 25.531 -2.492 1 98.88 117 ARG A C 1
ATOM 876 O O . ARG A 1 117 ? 5.258 24.797 -2.273 1 98.88 117 ARG A O 1
ATOM 883 N N . GLN A 1 118 ? 7.402 25.125 -2.918 1 98.81 118 GLN A N 1
ATOM 884 C CA . GLN A 1 118 ? 7.613 23.703 -3.199 1 98.81 118 GLN A CA 1
ATOM 885 C C . GLN A 1 118 ? 7.562 22.875 -1.918 1 98.81 118 GLN A C 1
ATOM 887 O O . GLN A 1 118 ? 7.012 21.766 -1.907 1 98.81 118 GLN A O 1
ATOM 892 N N . LEU A 1 119 ? 8.125 23.375 -0.801 1 98.94 119 LEU A N 1
ATOM 893 C CA . LEU A 1 119 ? 8.023 22.688 0.48 1 98.94 119 LEU A CA 1
ATOM 894 C C . LEU A 1 119 ? 6.57 22.594 0.934 1 98.94 119 LEU A C 1
ATOM 896 O O . LEU A 1 119 ? 6.082 21.516 1.274 1 98.94 119 LEU A O 1
ATOM 900 N N . LEU A 1 120 ? 5.844 23.672 0.812 1 98.94 120 LEU A N 1
ATOM 901 C CA . LEU A 1 120 ? 4.492 23.781 1.351 1 98.94 120 LEU A CA 1
ATOM 902 C C . LEU A 1 120 ? 3.512 22.969 0.505 1 98.94 120 LEU A C 1
ATOM 904 O O . LEU A 1 120 ? 2.4 22.672 0.951 1 98.94 120 LEU A O 1
ATOM 908 N N . SER A 1 121 ? 3.916 22.625 -0.722 1 98.75 121 SER A N 1
ATOM 909 C CA . SER A 1 121 ? 3.016 21.906 -1.624 1 98.75 121 SER A CA 1
ATOM 910 C C . SER A 1 121 ? 3.52 20.5 -1.909 1 98.75 121 SER A C 1
ATOM 912 O O . SER A 1 121 ? 2.996 19.812 -2.791 1 98.75 121 SER A O 1
ATOM 914 N N . HIS A 1 122 ? 4.531 20.047 -1.227 1 98.44 122 HIS A N 1
ATOM 915 C CA . HIS A 1 122 ? 5.086 18.719 -1.348 1 98.44 122 HIS A CA 1
ATOM 916 C C . HIS A 1 122 ? 5.629 18.469 -2.752 1 98.44 122 HIS A C 1
ATOM 918 O O . HIS A 1 122 ? 5.504 17.359 -3.283 1 98.44 122 HIS A O 1
ATOM 924 N N . SER A 1 123 ? 6.133 19.5 -3.377 1 98.69 123 SER A N 1
ATOM 925 C CA . SER A 1 123 ? 6.707 19.359 -4.711 1 98.69 123 SER A CA 1
ATOM 926 C C . SER A 1 123 ? 8.203 19.656 -4.703 1 98.69 123 SER A C 1
ATOM 928 O O . SER A 1 123 ? 8.789 19.953 -5.746 1 98.69 123 SER A O 1
ATOM 930 N N . ALA A 1 124 ? 8.844 19.5 -3.525 1 98.75 124 ALA A N 1
ATOM 931 C CA . ALA A 1 124 ? 10.25 19.891 -3.377 1 98.75 124 ALA A CA 1
ATOM 932 C C . ALA A 1 124 ? 11.172 18.719 -3.672 1 98.75 124 ALA A C 1
ATOM 934 O O . ALA A 1 124 ? 12.398 18.875 -3.729 1 98.75 124 ALA A O 1
ATOM 935 N N . GLY A 1 125 ? 10.625 17.547 -3.832 1 98.62 125 GLY A N 1
ATOM 936 C CA . GLY A 1 125 ? 11.453 16.406 -4.152 1 98.62 125 GLY A CA 1
ATOM 937 C C . GLY A 1 125 ? 11.742 15.523 -2.949 1 98.62 125 GLY A C 1
ATOM 938 O O . GLY A 1 125 ? 12.305 14.43 -3.09 1 98.62 125 GLY A O 1
ATOM 939 N N . THR A 1 126 ? 11.305 15.922 -1.743 1 98.44 126 THR A N 1
ATOM 940 C CA . THR A 1 126 ? 11.531 15.148 -0.531 1 98.44 126 THR A CA 1
ATOM 941 C C . THR A 1 126 ? 10.523 14.008 -0.418 1 98.44 126 THR A C 1
ATOM 943 O O . THR A 1 126 ? 9.586 13.922 -1.209 1 98.44 126 THR A O 1
ATOM 946 N N . GLY A 1 127 ? 10.766 13.078 0.494 1 97 127 GLY A N 1
ATOM 947 C CA . GLY A 1 127 ? 9.867 11.953 0.687 1 97 127 GLY A CA 1
ATOM 948 C C . GLY A 1 127 ? 9.867 11.422 2.107 1 97 127 GLY A C 1
ATOM 949 O O . GLY A 1 127 ? 10.812 11.664 2.863 1 97 127 GLY A O 1
ATOM 950 N N . TYR A 1 128 ? 8.758 10.797 2.473 1 95.31 128 TYR A N 1
ATOM 951 C CA . TYR A 1 128 ? 8.727 9.984 3.682 1 95.31 128 TYR A CA 1
ATOM 952 C C . TYR A 1 128 ? 9.227 8.57 3.398 1 95.31 128 TYR A C 1
ATOM 954 O O . TYR A 1 128 ? 8.852 7.969 2.389 1 95.31 128 TYR A O 1
ATOM 962 N N . ASP A 1 129 ? 10.008 8.023 4.336 1 92.94 129 ASP A N 1
ATOM 963 C CA . ASP A 1 129 ? 10.5 6.664 4.129 1 92.94 129 ASP A CA 1
ATOM 964 C C . ASP A 1 129 ? 9.352 5.656 4.148 1 92.94 129 ASP A C 1
ATOM 966 O O . ASP A 1 129 ? 9.328 4.711 3.357 1 92.94 129 ASP A O 1
ATOM 970 N N . PHE A 1 130 ? 8.305 5.918 4.945 1 88.75 130 PHE A N 1
ATOM 971 C CA . PHE A 1 130 ? 7.223 4.949 5.086 1 88.75 130 PHE A CA 1
ATOM 972 C C . PHE A 1 130 ? 6.309 4.98 3.869 1 88.75 130 PHE A C 1
ATOM 974 O O . PHE A 1 130 ? 5.434 4.125 3.725 1 88.75 130 PHE A O 1
ATOM 981 N N . LEU A 1 131 ? 6.523 5.898 2.949 1 90.94 131 LEU A N 1
ATOM 982 C CA . LEU A 1 131 ? 5.684 5.984 1.759 1 90.94 131 LEU A CA 1
ATOM 983 C C . LEU A 1 131 ? 6.516 5.793 0.495 1 90.94 131 LEU A C 1
ATOM 985 O O . LEU A 1 131 ? 5.977 5.805 -0.615 1 90.94 131 LEU A O 1
ATOM 989 N N . SER A 1 132 ? 7.805 5.66 0.61 1 92.44 132 SER A N 1
ATOM 990 C CA . SER A 1 132 ? 8.68 5.59 -0.559 1 92.44 132 SER A CA 1
ATOM 991 C C . SER A 1 132 ? 9.531 4.328 -0.539 1 92.44 132 SER A C 1
ATOM 993 O O . SER A 1 132 ? 10.539 4.262 0.17 1 92.44 132 SER A O 1
ATOM 995 N N . PRO A 1 133 ? 9.172 3.359 -1.373 1 89.94 133 PRO A N 1
ATOM 996 C CA . PRO A 1 133 ? 10.023 2.17 -1.48 1 89.94 133 PRO A CA 1
ATOM 997 C C . PRO A 1 133 ? 11.469 2.506 -1.831 1 89.94 133 PRO A C 1
ATOM 999 O O . PRO A 1 133 ? 12.391 1.816 -1.39 1 89.94 133 PRO A O 1
ATOM 1002 N N . GLU A 1 134 ? 11.703 3.559 -2.617 1 92.81 134 GLU A N 1
ATOM 1003 C CA . GLU A 1 134 ? 13.047 3.963 -3.014 1 92.81 134 GLU A CA 1
ATOM 1004 C C . GLU A 1 134 ? 13.859 4.426 -1.81 1 92.81 134 GLU A C 1
ATOM 1006 O O . GLU A 1 134 ? 15.031 4.059 -1.666 1 92.81 134 GLU A O 1
ATOM 1011 N N . ILE A 1 135 ? 13.227 5.16 -0.955 1 95 135 ILE A N 1
ATOM 1012 C CA . ILE A 1 135 ? 13.922 5.641 0.233 1 95 135 ILE A CA 1
ATOM 1013 C C . ILE A 1 135 ? 14.188 4.477 1.187 1 95 135 ILE A C 1
ATOM 1015 O O . ILE A 1 135 ? 15.266 4.383 1.776 1 95 135 ILE A O 1
ATOM 1019 N N . GLN A 1 136 ? 13.18 3.623 1.34 1 92.44 136 GLN A N 1
ATOM 1020 C CA . GLN A 1 136 ? 13.359 2.463 2.207 1 92.44 136 GLN A CA 1
ATOM 1021 C C . GLN A 1 136 ? 14.531 1.604 1.744 1 92.44 136 GLN A C 1
ATOM 1023 O O . GLN A 1 136 ? 15.367 1.192 2.555 1 92.44 136 GLN A O 1
ATOM 1028 N N . ARG A 1 137 ? 14.539 1.306 0.406 1 92.25 137 ARG A N 1
ATOM 1029 C CA . ARG A 1 137 ? 15.625 0.517 -0.16 1 92.25 137 ARG A CA 1
ATOM 1030 C C . ARG A 1 137 ? 16.969 1.207 0.054 1 92.25 137 ARG A C 1
ATOM 1032 O O . ARG A 1 137 ? 17.953 0.564 0.44 1 92.25 137 ARG A O 1
ATOM 1039 N N . TRP A 1 138 ? 17.047 2.514 -0.152 1 93.69 138 TRP A N 1
ATOM 1040 C CA . TRP A 1 138 ? 18.25 3.307 0.077 1 93.69 138 TRP A CA 1
ATOM 1041 C C . TRP A 1 138 ? 18.688 3.215 1.533 1 93.69 138 TRP A C 1
ATOM 1043 O O . TRP A 1 138 ? 19.891 3.072 1.817 1 93.69 138 TRP A O 1
ATOM 1053 N N . GLN A 1 139 ? 17.734 3.289 2.48 1 92.81 139 GLN A N 1
ATOM 1054 C CA . GLN A 1 139 ? 18.031 3.223 3.908 1 92.81 139 GLN A CA 1
ATOM 1055 C C . GLN A 1 139 ? 18.719 1.91 4.266 1 92.81 139 GLN A C 1
ATOM 1057 O O . GLN A 1 139 ? 19.75 1.907 4.957 1 92.81 139 GLN A O 1
ATOM 1062 N N . VAL A 1 140 ? 18.172 0.857 3.766 1 87.75 140 VAL A N 1
ATOM 1063 C CA . VAL A 1 140 ? 18.703 -0.467 4.051 1 87.75 140 VAL A CA 1
ATOM 1064 C C . VAL A 1 140 ? 20.141 -0.565 3.521 1 87.75 140 VAL A C 1
ATOM 1066 O O . VAL A 1 140 ? 21.031 -1.027 4.227 1 87.75 140 VAL A O 1
ATOM 1069 N N . LEU A 1 141 ? 20.312 -0.08 2.328 1 85.12 141 LEU A N 1
ATOM 1070 C CA . LEU A 1 141 ? 21.578 -0.237 1.637 1 85.12 141 LEU A CA 1
ATOM 1071 C C . LEU A 1 141 ? 22.625 0.73 2.189 1 85.12 141 LEU A C 1
ATOM 1073 O O . LEU A 1 141 ? 23.828 0.539 1.987 1 85.12 141 LEU A O 1
ATOM 1077 N N . ASN A 1 142 ? 22.188 1.748 2.896 1 86.69 142 ASN A N 1
ATOM 1078 C CA . ASN A 1 142 ? 23.109 2.752 3.406 1 86.69 142 ASN A CA 1
ATOM 1079 C C . ASN A 1 142 ? 23.156 2.748 4.934 1 86.69 142 ASN A C 1
ATOM 1081 O O . ASN A 1 142 ? 23.719 3.662 5.543 1 86.69 142 ASN A O 1
ATOM 1085 N N . GLY A 1 143 ? 22.516 1.81 5.539 1 87.12 143 GLY A N 1
ATOM 1086 C CA . GLY A 1 143 ? 22.594 1.618 6.98 1 87.12 143 GLY A CA 1
ATOM 1087 C C . GLY A 1 143 ? 21.875 2.689 7.766 1 87.12 143 GLY A C 1
ATOM 1088 O O . GLY A 1 143 ? 22.281 3.041 8.875 1 87.12 143 GLY A O 1
ATOM 1089 N N . LYS A 1 144 ? 20.922 3.342 7.156 1 89.31 144 LYS A N 1
ATOM 1090 C CA . LYS A 1 144 ? 20.078 4.293 7.879 1 89.31 144 LYS A CA 1
ATOM 1091 C C . LYS A 1 144 ? 18.859 3.605 8.477 1 89.31 144 LYS A C 1
ATOM 1093 O O . LYS A 1 144 ? 18.016 3.064 7.738 1 89.31 144 LYS A O 1
ATOM 1098 N N . LYS A 1 145 ? 18.75 3.709 9.836 1 89.25 145 LYS A N 1
ATOM 1099 C CA . LYS A 1 145 ? 17.625 3.094 10.531 1 89.25 145 LYS A CA 1
ATOM 1100 C C . LYS A 1 145 ? 16.328 3.85 10.242 1 89.25 145 LYS A C 1
ATOM 1102 O O . LYS A 1 145 ? 16.312 5.082 10.242 1 89.25 145 LYS A O 1
ATOM 1107 N N . PRO A 1 146 ? 15.289 3.057 9.875 1 88 146 PRO A N 1
ATOM 1108 C CA . PRO A 1 146 ? 14.008 3.736 9.672 1 88 146 PRO A CA 1
ATOM 1109 C C . PRO A 1 146 ? 13.547 4.516 10.906 1 88 146 PRO A C 1
ATOM 1111 O O . PRO A 1 146 ? 13.82 4.102 12.031 1 88 146 PRO A O 1
ATOM 1114 N N . VAL A 1 147 ? 12.781 5.59 10.633 1 85.94 147 VAL A N 1
ATOM 1115 C CA . VAL A 1 147 ? 12.141 6.383 11.672 1 85.94 147 VAL A CA 1
ATOM 1116 C C . VAL A 1 147 ? 13.133 6.664 12.797 1 85.94 147 VAL A C 1
ATOM 1118 O O . VAL A 1 147 ? 12.844 6.418 13.969 1 85.94 147 VAL A O 1
ATOM 1121 N N . SER A 1 148 ? 14.344 7.086 12.445 1 89.44 148 SER A N 1
ATOM 1122 C CA . SER A 1 148 ? 15.383 7.375 13.438 1 89.44 148 SER A CA 1
ATOM 1123 C C . SER A 1 148 ? 15.898 8.805 13.297 1 89.44 148 SER A C 1
ATOM 1125 O O . SER A 1 148 ? 15.727 9.43 12.25 1 89.44 148 SER A O 1
ATOM 1127 N N . GLY A 1 149 ? 16.453 9.266 14.359 1 93.62 149 GLY A N 1
ATOM 1128 C CA . GLY A 1 149 ? 16.953 10.625 14.422 1 93.62 149 GLY A CA 1
ATOM 1129 C C . GLY A 1 149 ? 16.156 11.516 15.359 1 93.62 149 GLY A C 1
ATOM 1130 O O . GLY A 1 149 ? 14.93 11.406 15.438 1 93.62 149 GLY A O 1
ATOM 1131 N N . SER A 1 150 ? 16.875 12.414 15.984 1 95.75 150 SER A N 1
ATOM 1132 C CA . SER A 1 150 ? 16.266 13.188 17.062 1 95.75 150 SER A CA 1
ATOM 1133 C C . SER A 1 150 ? 15.789 14.547 16.578 1 95.75 150 SER A C 1
ATOM 1135 O O . SER A 1 150 ? 15.047 15.25 17.281 1 95.75 150 SER A O 1
ATOM 1137 N N . ASN A 1 151 ? 16.219 14.914 15.43 1 97.25 151 ASN A N 1
ATOM 1138 C CA . ASN A 1 151 ? 15.844 16.188 14.844 1 97.25 151 ASN A CA 1
ATOM 1139 C C . ASN A 1 151 ? 15.594 16.078 13.344 1 97.25 151 ASN A C 1
ATOM 1141 O O . ASN A 1 151 ? 15.711 14.984 12.773 1 97.25 151 ASN A O 1
ATOM 1145 N N . VAL A 1 152 ? 15.234 17.156 12.688 1 98.12 152 VAL A N 1
ATOM 1146 C CA . VAL A 1 152 ? 14.812 17.141 11.289 1 98.12 152 VAL A CA 1
ATOM 1147 C C . VAL A 1 152 ? 15.953 16.656 10.406 1 98.12 152 VAL A C 1
ATOM 1149 O O . VAL A 1 152 ? 15.758 15.812 9.531 1 98.12 152 VAL A O 1
ATOM 1152 N N . GLU A 1 153 ? 17.188 17.156 10.602 1 97.94 153 GLU A N 1
ATOM 1153 C CA . GLU A 1 153 ? 18.344 16.781 9.789 1 97.94 153 GLU A CA 1
ATOM 1154 C C . GLU A 1 153 ? 18.656 15.297 9.906 1 97.94 153 GLU A C 1
ATOM 1156 O O . GLU A 1 153 ? 18.828 14.617 8.891 1 97.94 153 GLU A O 1
ATOM 1161 N N . GLU A 1 154 ? 18.656 14.812 11.125 1 96.5 154 GLU A N 1
ATOM 1162 C CA . GLU A 1 154 ? 19 13.406 11.336 1 96.5 154 GLU A CA 1
ATOM 1163 C C . GLU A 1 154 ? 17.906 12.492 10.812 1 96.5 154 GLU A C 1
ATOM 1165 O O . GLU A 1 154 ? 18.188 11.406 10.297 1 96.5 154 GLU A O 1
ATOM 1170 N N . ARG A 1 155 ? 16.719 12.914 10.906 1 96.38 155 ARG A N 1
ATOM 1171 C CA . ARG A 1 155 ? 15.578 12.047 10.641 1 96.38 155 ARG A CA 1
ATOM 1172 C C . ARG A 1 155 ? 15.258 12.016 9.148 1 96.38 155 ARG A C 1
ATOM 1174 O O . ARG A 1 155 ? 14.867 10.977 8.609 1 96.38 155 ARG A O 1
ATOM 1181 N N . PHE A 1 156 ? 15.461 13.188 8.445 1 97.25 156 PHE A N 1
ATOM 1182 C CA . PHE A 1 156 ? 14.82 13.289 7.141 1 97.25 156 PHE A CA 1
ATOM 1183 C C . PHE A 1 156 ? 15.844 13.586 6.055 1 97.25 156 PHE A C 1
ATOM 1185 O O . PHE A 1 156 ? 15.484 13.938 4.93 1 97.25 156 PHE A O 1
ATOM 1192 N N . SER A 1 157 ? 17.109 13.484 6.344 1 96.75 157 SER A N 1
ATOM 1193 C CA . SER A 1 157 ? 18.109 13.68 5.301 1 96.75 157 SER A CA 1
ATOM 1194 C C . SER A 1 157 ? 18.203 12.469 4.379 1 96.75 157 SER A C 1
ATOM 1196 O O . SER A 1 157 ? 19.141 11.68 4.473 1 96.75 157 SER A O 1
ATOM 1198 N N . TYR A 1 158 ? 17.25 12.344 3.498 1 97.25 158 TYR A N 1
ATOM 1199 C CA . TYR A 1 158 ? 17.188 11.367 2.42 1 97.25 158 TYR A CA 1
ATOM 1200 C C . TYR A 1 158 ? 17.547 12 1.082 1 97.25 158 TYR A C 1
ATOM 1202 O O . TYR A 1 158 ? 17.438 13.219 0.919 1 97.25 158 TYR A O 1
ATOM 1210 N N . PRO A 1 159 ? 17.984 11.18 0.095 1 98.12 159 PRO A N 1
ATOM 1211 C CA . PRO A 1 159 ? 18.078 11.734 -1.259 1 98.12 159 PRO A CA 1
ATOM 1212 C C . PRO A 1 159 ? 16.734 12.234 -1.787 1 98.12 159 PRO A C 1
ATOM 1214 O O . PRO A 1 159 ? 15.68 11.727 -1.39 1 98.12 159 PRO A O 1
ATOM 1217 N N . PHE A 1 160 ? 16.844 13.273 -2.645 1 98.81 160 PHE A N 1
ATOM 1218 C CA . PHE A 1 160 ? 15.633 13.703 -3.338 1 98.81 160 PHE A CA 1
ATOM 1219 C C . PHE A 1 160 ? 15.102 12.602 -4.242 1 98.81 160 PHE A C 1
ATOM 1221 O O . PHE A 1 160 ? 15.867 11.898 -4.895 1 98.81 160 PHE A O 1
ATOM 1228 N N . LEU A 1 161 ? 13.797 12.469 -4.262 1 98.19 161 LEU A N 1
ATOM 1229 C CA . LEU A 1 161 ? 13.156 11.5 -5.152 1 98.19 161 LEU A CA 1
ATOM 1230 C C . LEU A 1 161 ? 13.086 12.039 -6.578 1 98.19 161 LEU A C 1
ATOM 1232 O O . LEU A 1 161 ? 12.93 11.266 -7.527 1 98.19 161 LEU A O 1
ATOM 1236 N N . TYR A 1 162 ? 13.094 13.312 -6.785 1 98.25 162 TYR A N 1
ATOM 1237 C CA . TYR A 1 162 ? 13.055 14.047 -8.039 1 98.25 162 TYR A CA 1
ATOM 1238 C C . TYR A 1 162 ? 13.547 15.477 -7.855 1 98.25 162 TYR A C 1
ATOM 1240 O O . TYR A 1 162 ? 13.711 15.945 -6.723 1 98.25 162 TYR A O 1
ATOM 1248 N N . GLU A 1 163 ? 13.859 16.156 -8.938 1 98.5 163 GLU A N 1
ATOM 1249 C CA . GLU A 1 163 ? 14.258 17.562 -8.859 1 98.5 163 GLU A CA 1
ATOM 1250 C C . GLU A 1 163 ? 13.125 18.422 -8.305 1 98.5 163 GLU A C 1
ATOM 1252 O O . GLU A 1 163 ? 11.961 18.219 -8.656 1 98.5 163 GLU A O 1
ATOM 1257 N N . PRO A 1 164 ? 13.508 19.328 -7.383 1 98.5 164 PRO A N 1
ATOM 1258 C CA . PRO A 1 164 ? 12.469 20.234 -6.887 1 98.5 164 PRO A CA 1
ATOM 1259 C C . PRO A 1 164 ? 11.641 20.859 -8.016 1 98.5 164 PRO A C 1
ATOM 1261 O O . PRO A 1 164 ? 12.195 21.359 -8.992 1 98.5 164 PRO A O 1
ATOM 1264 N N . GLY A 1 165 ? 10.367 20.734 -7.918 1 98.06 165 GLY A N 1
ATOM 1265 C CA . GLY A 1 165 ? 9.453 21.359 -8.867 1 98.06 165 GLY A CA 1
ATOM 1266 C C . GLY A 1 165 ? 9.078 20.438 -10.016 1 98.06 165 GLY A C 1
ATOM 1267 O O . GLY A 1 165 ? 8.195 20.75 -10.805 1 98.06 165 GLY A O 1
ATOM 1268 N N . ALA A 1 166 ? 9.609 19.188 -10.086 1 97.69 166 ALA A N 1
ATOM 1269 C CA . ALA A 1 166 ? 9.461 18.359 -11.281 1 97.69 166 ALA A CA 1
ATOM 1270 C C . ALA A 1 166 ? 8.359 17.328 -11.094 1 97.69 166 ALA A C 1
ATOM 1272 O O . ALA A 1 166 ? 7.895 16.719 -12.062 1 97.69 166 ALA A O 1
ATOM 1273 N N . HIS A 1 167 ? 7.961 17.094 -9.914 1 97.88 167 HIS A N 1
ATOM 1274 C CA . HIS A 1 167 ? 7.012 16.031 -9.586 1 97.88 167 HIS A CA 1
ATOM 1275 C C . HIS A 1 167 ? 6.328 16.312 -8.25 1 97.88 167 HIS A C 1
ATOM 1277 O O . HIS A 1 167 ? 6.301 17.453 -7.785 1 97.88 167 HIS A O 1
ATOM 1283 N N . TRP A 1 168 ? 5.637 15.359 -7.754 1 97.5 168 TRP A N 1
ATOM 1284 C CA . TRP A 1 168 ? 4.949 15.477 -6.473 1 97.5 168 TRP A CA 1
ATOM 1285 C C . TRP A 1 168 ? 5.004 14.164 -5.703 1 97.5 168 TRP A C 1
ATOM 1287 O O . TRP A 1 168 ? 4.867 13.086 -6.289 1 97.5 168 TRP A O 1
ATOM 1297 N N . ALA A 1 169 ? 5.266 14.258 -4.477 1 96.56 169 ALA A N 1
ATOM 1298 C CA . ALA A 1 169 ? 5.133 13.164 -3.514 1 96.56 169 ALA A CA 1
ATOM 1299 C C . ALA A 1 169 ? 4.855 13.695 -2.111 1 96.56 169 ALA A C 1
ATOM 1301 O O . ALA A 1 169 ? 5.496 14.648 -1.663 1 96.56 169 ALA A O 1
ATOM 1302 N N . TYR A 1 170 ? 3.805 13.133 -1.553 1 96.75 170 TYR A N 1
ATOM 1303 C CA . TYR A 1 170 ? 3.627 13.484 -0.148 1 96.75 170 TYR A CA 1
ATOM 1304 C C . TYR A 1 170 ? 4.887 13.18 0.654 1 96.75 170 TYR A C 1
ATOM 1306 O O . TYR A 1 170 ? 5.461 12.094 0.536 1 96.75 170 TYR A O 1
ATOM 1314 N N . SER A 1 171 ? 5.324 14.211 1.576 1 97.81 171 SER A N 1
ATOM 1315 C CA . SER A 1 171 ? 6.711 14.102 2.02 1 97.81 171 SER A CA 1
ATOM 1316 C C . SER A 1 171 ? 6.918 14.805 3.357 1 97.81 171 SER A C 1
ATOM 1318 O O . SER A 1 171 ? 5.957 15.258 3.982 1 97.81 171 SER A O 1
ATOM 1320 N N . ASN A 1 172 ? 8.172 14.719 3.811 1 98.12 172 ASN A N 1
ATOM 1321 C CA . ASN A 1 172 ? 8.609 15.398 5.027 1 98.12 172 ASN A CA 1
ATOM 1322 C C . ASN A 1 172 ? 8.883 16.875 4.77 1 98.12 172 ASN A C 1
ATOM 1324 O O . ASN A 1 172 ? 9.57 17.531 5.559 1 98.12 172 ASN A O 1
ATOM 1328 N N . ALA A 1 173 ? 8.344 17.438 3.697 1 98.81 173 ALA A N 1
ATOM 1329 C CA . ALA A 1 173 ? 8.594 18.797 3.271 1 98.81 173 ALA A CA 1
ATOM 1330 C C . ALA A 1 173 ? 8.164 19.797 4.344 1 98.81 173 ALA A C 1
ATOM 1332 O O . ALA A 1 173 ? 8.836 20.812 4.57 1 98.81 173 ALA A O 1
ATOM 1333 N N . ILE A 1 174 ? 7.109 19.484 5.004 1 98.88 174 ILE A N 1
ATOM 1334 C CA . ILE A 1 174 ? 6.605 20.438 5.996 1 98.88 174 ILE A CA 1
ATOM 1335 C C . ILE A 1 174 ? 7.457 20.359 7.262 1 98.88 174 ILE A C 1
ATOM 1337 O O . ILE A 1 174 ? 7.559 21.328 8.008 1 98.88 174 ILE A O 1
ATOM 1341 N N . ASP A 1 175 ? 8.055 19.219 7.539 1 98.81 175 ASP A N 1
ATOM 1342 C CA . ASP A 1 175 ? 9.047 19.156 8.609 1 98.81 175 ASP A CA 1
ATOM 1343 C C . ASP A 1 175 ? 10.227 20.094 8.32 1 98.81 175 ASP A C 1
ATOM 1345 O O . ASP A 1 175 ? 10.68 20.812 9.211 1 98.81 175 ASP A O 1
ATOM 1349 N N . TRP A 1 176 ? 10.664 20.094 7.105 1 98.88 176 TRP A N 1
ATOM 1350 C CA . TRP A 1 176 ? 11.719 21.016 6.703 1 98.88 176 TRP A CA 1
ATOM 1351 C C . TRP A 1 176 ? 11.242 22.453 6.762 1 98.88 176 TRP A C 1
ATOM 1353 O O . TRP A 1 176 ? 12.016 23.359 7.07 1 98.88 176 TRP A O 1
ATOM 1363 N N . THR A 1 177 ? 9.969 22.656 6.445 1 98.94 177 THR A N 1
ATOM 1364 C CA . THR A 1 177 ? 9.398 24 6.582 1 98.94 177 THR A CA 1
ATOM 1365 C C . THR A 1 177 ? 9.492 24.484 8.031 1 98.94 177 THR A C 1
ATOM 1367 O O . THR A 1 177 ? 9.852 25.641 8.281 1 98.94 177 THR A O 1
ATOM 1370 N N . GLY A 1 178 ? 9.117 23.578 8.945 1 98.94 178 GLY A N 1
ATOM 1371 C CA . GLY A 1 178 ? 9.289 23.938 10.352 1 98.94 178 GLY A CA 1
ATOM 1372 C C . GLY A 1 178 ? 10.719 24.297 10.695 1 98.94 178 GLY A C 1
ATOM 1373 O O . GLY A 1 178 ? 10.953 25.281 11.414 1 98.94 178 GLY A O 1
ATOM 1374 N N . ARG A 1 179 ? 11.656 23.547 10.18 1 98.81 179 ARG A N 1
ATOM 1375 C CA . ARG A 1 179 ? 13.07 23.828 10.391 1 98.81 179 ARG A CA 1
ATOM 1376 C C . ARG A 1 179 ? 13.461 25.172 9.797 1 98.81 179 ARG A C 1
ATOM 1378 O O . ARG A 1 179 ? 14.219 25.938 10.406 1 98.81 179 ARG A O 1
ATOM 1385 N N . LEU A 1 180 ? 12.922 25.484 8.656 1 98.88 180 LEU A N 1
ATOM 1386 C CA . LEU A 1 180 ? 13.164 26.781 8.016 1 98.88 180 LEU A CA 1
ATOM 1387 C C . LEU A 1 180 ? 12.688 27.922 8.914 1 98.88 180 LEU A C 1
ATOM 1389 O O . LEU A 1 180 ? 13.383 28.922 9.062 1 98.88 180 LEU A O 1
ATOM 1393 N N . VAL A 1 181 ? 11.492 27.781 9.461 1 98.94 181 VAL A N 1
ATOM 1394 C CA . VAL A 1 181 ? 10.953 28.797 10.359 1 98.94 181 VAL A CA 1
ATOM 1395 C C . VAL A 1 181 ? 11.922 29.031 11.523 1 98.94 181 VAL A C 1
ATOM 1397 O O . VAL A 1 181 ? 12.211 30.172 11.883 1 98.94 181 VAL A O 1
ATOM 1400 N N . GLU A 1 182 ? 12.43 27.938 12.078 1 98.88 182 GLU A N 1
ATOM 1401 C CA . GLU A 1 182 ? 13.383 28.062 13.18 1 98.88 182 GLU A CA 1
ATOM 1402 C C . GLU A 1 182 ? 14.641 28.812 12.742 1 98.88 182 GLU A C 1
ATOM 1404 O O . GLU A 1 182 ? 15.109 29.703 13.461 1 98.88 182 GLU A O 1
ATOM 1409 N N . VAL A 1 183 ? 15.156 28.5 11.609 1 98.69 183 VAL A N 1
ATOM 1410 C CA . VAL A 1 183 ? 16.406 29.078 11.117 1 98.69 183 VAL A CA 1
ATOM 1411 C C . VAL A 1 183 ? 16.219 30.562 10.852 1 98.69 183 VAL A C 1
ATOM 1413 O O . VAL A 1 183 ? 17.047 31.375 11.242 1 98.69 183 VAL A O 1
ATOM 1416 N N . LEU A 1 184 ? 15.141 30.938 10.242 1 98.75 184 LEU A N 1
ATOM 1417 C CA . LEU A 1 184 ? 14.922 32.312 9.82 1 98.75 184 LEU A CA 1
ATOM 1418 C C . LEU A 1 184 ? 14.578 33.188 11.008 1 98.75 184 LEU A C 1
ATOM 1420 O O . LEU A 1 184 ? 14.859 34.406 10.992 1 98.75 184 LEU A O 1
ATOM 1424 N N . THR A 1 185 ? 14.008 32.625 12.07 1 98.56 185 THR A N 1
ATOM 1425 C CA . THR A 1 185 ? 13.539 33.438 13.188 1 98.56 185 THR A CA 1
ATOM 1426 C C . THR A 1 185 ? 14.516 33.375 14.352 1 98.56 185 THR A C 1
ATOM 1428 O O . THR A 1 185 ? 14.477 34.219 15.25 1 98.56 185 THR A O 1
ATOM 1431 N N . GLY A 1 186 ? 15.289 32.25 14.406 1 98.19 186 GLY A N 1
ATOM 1432 C CA . GLY A 1 186 ? 16.172 32.031 15.539 1 98.19 186 GLY A CA 1
ATOM 1433 C C . GLY A 1 186 ? 15.438 31.469 16.75 1 98.19 186 GLY A C 1
ATOM 1434 O O . GLY A 1 186 ? 16.016 31.359 17.828 1 98.19 186 GLY A O 1
ATOM 1435 N N . GLN A 1 187 ? 14.188 31.156 16.609 1 97.88 187 GLN A N 1
ATOM 1436 C CA . GLN A 1 187 ? 13.367 30.609 17.688 1 97.88 187 GLN A CA 1
ATOM 1437 C C . GLN A 1 187 ? 13.062 29.125 17.422 1 97.88 187 GLN A C 1
ATOM 1439 O O . GLN A 1 187 ? 13.008 28.688 16.266 1 97.88 187 GLN A O 1
ATOM 1444 N N . ASP A 1 188 ? 12.875 28.406 18.547 1 97.38 188 ASP A N 1
ATOM 1445 C CA . ASP A 1 188 ? 12.312 27.078 18.406 1 97.38 188 ASP A CA 1
ATOM 1446 C C . ASP A 1 188 ? 10.883 27.141 17.859 1 97.38 188 ASP A C 1
ATOM 1448 O O . ASP A 1 188 ? 10.148 28.078 18.141 1 97.38 188 ASP A O 1
ATOM 1452 N N . LEU A 1 189 ? 10.492 26.141 17.156 1 98.75 189 LEU A N 1
ATOM 1453 C CA . LEU A 1 189 ? 9.227 26.156 16.422 1 98.75 189 LEU A CA 1
ATOM 1454 C C . LEU A 1 189 ? 8.047 26.281 17.375 1 98.75 189 LEU A C 1
ATOM 1456 O O . LEU A 1 189 ? 7.09 27.016 17.094 1 98.75 189 LEU A O 1
ATOM 1460 N N . GLU A 1 190 ? 8.094 25.594 18.484 1 98.62 190 GLU A N 1
ATOM 1461 C CA . GLU A 1 190 ? 6.996 25.672 19.438 1 98.62 190 GLU A CA 1
ATOM 1462 C C . GLU A 1 190 ? 6.855 27.094 20 1 98.62 190 GLU A C 1
ATOM 1464 O O . GLU A 1 190 ? 5.742 27.609 20.125 1 98.62 190 GLU A O 1
ATOM 1469 N N . THR A 1 191 ? 7.977 27.672 20.375 1 98.56 191 THR A N 1
ATOM 1470 C CA . THR A 1 191 ? 7.965 29.031 20.891 1 98.56 191 THR A CA 1
ATOM 1471 C C . THR A 1 191 ? 7.383 30 19.875 1 98.56 191 THR A C 1
ATOM 1473 O O . THR A 1 191 ? 6.551 30.844 20.203 1 98.56 191 THR A O 1
ATOM 1476 N N . TYR A 1 192 ? 7.824 29.844 18.688 1 98.81 192 TYR A N 1
ATOM 1477 C CA . TYR A 1 192 ? 7.316 30.719 17.625 1 98.81 192 TYR A CA 1
ATOM 1478 C C . TYR A 1 192 ? 5.809 30.547 17.453 1 98.81 192 TYR A C 1
ATOM 1480 O O . TYR A 1 192 ? 5.074 31.531 17.359 1 98.81 192 TYR A O 1
ATOM 1488 N N . MET A 1 193 ? 5.312 29.312 17.406 1 98.88 193 MET A N 1
ATOM 1489 C CA . MET A 1 193 ? 3.889 29.031 17.25 1 98.88 193 MET A CA 1
ATOM 1490 C C . MET A 1 193 ? 3.088 29.578 18.422 1 98.88 193 MET A C 1
ATOM 1492 O O . MET A 1 193 ? 1.992 30.109 18.234 1 98.88 193 MET A O 1
ATOM 1496 N N . ARG A 1 194 ? 3.605 29.391 19.594 1 98.69 194 ARG A N 1
ATOM 1497 C CA . ARG A 1 194 ? 2.928 29.891 20.797 1 98.69 194 ARG A CA 1
ATOM 1498 C C . ARG A 1 194 ? 2.699 31.406 20.703 1 98.69 194 ARG A C 1
ATOM 1500 O O . ARG A 1 194 ? 1.588 31.875 20.938 1 98.69 194 ARG A O 1
ATOM 1507 N N . GLN A 1 195 ? 3.678 32.125 20.297 1 98.5 195 GLN A N 1
ATOM 1508 C CA . GLN A 1 195 ? 3.643 33.594 20.266 1 98.5 195 GLN A CA 1
ATOM 1509 C C . GLN A 1 195 ? 2.781 34.094 19.109 1 98.5 195 GLN A C 1
ATOM 1511 O O . GLN A 1 195 ? 2.086 35.094 19.25 1 98.5 195 GLN A O 1
ATOM 1516 N N . ASN A 1 196 ? 2.84 33.406 18.047 1 98.56 196 ASN A N 1
ATOM 1517 C CA . ASN A 1 196 ? 2.305 34.031 16.828 1 98.56 196 ASN A CA 1
ATOM 1518 C C . ASN A 1 196 ? 1 33.344 16.406 1 98.56 196 ASN A C 1
ATOM 1520 O O . ASN A 1 196 ? 0.261 33.906 15.586 1 98.56 196 ASN A O 1
ATOM 1524 N N . ILE A 1 197 ? 0.709 32.188 16.953 1 98.75 197 ILE A N 1
ATOM 1525 C CA . ILE A 1 197 ? -0.483 31.484 16.516 1 98.75 197 ILE A CA 1
ATOM 1526 C C . ILE A 1 197 ? -1.367 31.172 17.719 1 98.75 197 ILE A C 1
ATOM 1528 O O . ILE A 1 197 ? -2.541 31.547 17.75 1 98.75 197 ILE A O 1
ATOM 1532 N N . PHE A 1 198 ? -0.816 30.578 18.75 1 98.81 198 PHE A N 1
ATOM 1533 C CA . PHE A 1 198 ? -1.641 30.062 19.844 1 98.81 198 PHE A CA 1
ATOM 1534 C C . PHE A 1 198 ? -2.105 31.188 20.75 1 98.81 198 PHE A C 1
ATOM 1536 O O . PHE A 1 198 ? -3.285 31.266 21.109 1 98.81 198 PHE A O 1
ATOM 1543 N N . GLN A 1 199 ? -1.27 32.062 21.078 1 98.31 199 GLN A N 1
ATOM 1544 C CA . GLN A 1 199 ? -1.615 33.156 22 1 98.31 199 GLN A CA 1
ATOM 1545 C C . GLN A 1 199 ? -2.652 34.094 21.391 1 98.31 199 GLN A C 1
ATOM 1547 O O . GLN A 1 199 ? -3.639 34.438 22.047 1 98.31 199 GLN A O 1
ATOM 1552 N N . PRO A 1 200 ? -2.441 34.469 20.156 1 97.88 200 PRO A N 1
ATOM 1553 C CA . PRO A 1 200 ? -3.445 35.344 19.547 1 97.88 200 PRO A CA 1
ATOM 1554 C C . PRO A 1 200 ? -4.848 34.75 19.578 1 97.88 200 PRO A C 1
ATOM 1556 O O . PRO A 1 200 ? -5.84 35.469 19.578 1 97.88 200 PRO A O 1
ATOM 1559 N N . LEU A 1 201 ? -5 33.438 19.578 1 98.25 201 LEU A N 1
ATOM 1560 C CA . LEU A 1 201 ? -6.293 32.75 19.578 1 98.25 201 LEU A CA 1
ATOM 1561 C C . LEU A 1 201 ? -6.621 32.219 20.984 1 98.25 201 LEU A C 1
ATOM 1563 O O . LEU A 1 201 ? -7.625 31.531 21.172 1 98.25 201 LEU A O 1
ATOM 1567 N N . ASN A 1 202 ? -5.758 32.5 21.938 1 98.19 202 ASN A N 1
ATOM 1568 C CA . ASN A 1 202 ? -5.914 32.062 23.328 1 98.19 202 ASN A CA 1
ATOM 1569 C C . ASN A 1 202 ? -5.969 30.531 23.422 1 98.19 202 ASN A C 1
ATOM 1571 O O . ASN A 1 202 ? -6.828 29.984 24.094 1 98.19 202 ASN A O 1
ATOM 1575 N N . LEU A 1 203 ? -5.184 29.906 22.641 1 98.5 203 LEU A N 1
ATOM 1576 C CA . LEU A 1 203 ? -5.035 28.453 22.672 1 98.5 203 LEU A CA 1
ATOM 1577 C C . LEU A 1 203 ? -3.855 28.047 23.562 1 98.5 203 LEU A C 1
ATOM 1579 O O . LEU A 1 203 ? -2.812 28.703 23.547 1 98.5 203 LEU A O 1
ATOM 1583 N N . LYS A 1 204 ? -3.949 26.938 24.312 1 97.44 204 LYS A N 1
ATOM 1584 C CA . LYS A 1 204 ? -2.938 26.672 25.328 1 97.44 204 LYS A CA 1
ATOM 1585 C C . LYS A 1 204 ? -2.471 25.219 25.266 1 97.44 204 LYS A C 1
ATOM 1587 O O . LYS A 1 204 ? -1.449 24.859 25.844 1 97.44 204 LYS A O 1
ATOM 1592 N N . SER A 1 205 ? -3.08 24.422 24.531 1 98.19 205 SER A N 1
ATOM 1593 C CA . SER A 1 205 ? -2.91 23 24.734 1 98.19 205 SER A CA 1
ATOM 1594 C C . SER A 1 205 ? -1.77 22.453 23.875 1 98.19 205 SER A C 1
ATOM 1596 O O . SER A 1 205 ? -1.276 21.344 24.125 1 98.19 205 SER A O 1
ATOM 1598 N N . PHE A 1 206 ? -1.374 23.156 22.875 1 98.69 206 PHE A N 1
ATOM 1599 C CA . PHE A 1 206 ? -0.519 22.594 21.844 1 98.69 206 PHE A CA 1
ATOM 1600 C C . PHE A 1 206 ? 0.925 22.5 22.328 1 98.69 206 PHE A C 1
ATOM 1602 O O . PHE A 1 206 ? 1.438 23.438 22.953 1 98.69 206 PHE A O 1
ATOM 1609 N N . THR A 1 207 ? 1.593 21.375 22.078 1 98.5 207 THR A N 1
ATOM 1610 C CA . THR A 1 207 ? 2.998 21.188 22.422 1 98.5 207 THR A CA 1
ATOM 1611 C C . THR A 1 207 ? 3.627 20.094 21.547 1 98.5 207 THR A C 1
ATOM 1613 O O . THR A 1 207 ? 2.938 19.188 21.078 1 98.5 207 THR A O 1
ATOM 1616 N N . PHE A 1 208 ? 4.926 20.219 21.281 1 98.31 208 PHE A N 1
ATOM 1617 C CA . PHE A 1 208 ? 5.691 19.188 20.609 1 98.31 208 PHE A CA 1
ATOM 1618 C C . PHE A 1 208 ? 6.238 18.172 21.609 1 98.31 208 PHE A C 1
ATOM 1620 O O . PHE A 1 208 ? 6.715 17.109 21.219 1 98.31 208 PHE A O 1
ATOM 1627 N N . ASN A 1 209 ? 6.164 18.469 22.859 1 96.88 209 ASN A N 1
ATOM 1628 C CA . ASN A 1 209 ? 6.691 17.594 23.906 1 96.88 209 ASN A CA 1
ATOM 1629 C C . ASN A 1 209 ? 5.594 16.766 24.547 1 96.88 209 ASN A C 1
ATOM 1631 O O . ASN A 1 209 ? 4.883 17.234 25.438 1 96.88 209 ASN A O 1
ATOM 1635 N N . ALA A 1 210 ? 5.598 15.539 24.203 1 95.38 210 ALA A N 1
ATOM 1636 C CA . ALA A 1 210 ? 4.559 14.633 24.688 1 95.38 210 ALA A CA 1
ATOM 1637 C C . ALA A 1 210 ? 4.578 14.523 26.203 1 95.38 210 ALA A C 1
ATOM 1639 O O . ALA A 1 210 ? 3.537 14.305 26.828 1 95.38 210 ALA A O 1
ATOM 1640 N N . ALA A 1 211 ? 5.707 14.672 26.828 1 95.06 211 ALA A N 1
ATOM 1641 C CA . ALA A 1 211 ? 5.828 14.57 28.281 1 95.06 211 ALA A CA 1
ATOM 1642 C C . ALA A 1 211 ? 4.992 15.633 28.969 1 95.06 211 ALA A C 1
ATOM 1644 O O . ALA A 1 211 ? 4.492 15.414 30.078 1 95.06 211 ALA A O 1
ATOM 1645 N N . ASN A 1 212 ? 4.809 16.75 28.297 1 95.56 212 ASN A N 1
ATOM 1646 C CA . ASN A 1 212 ? 4.062 17.859 28.859 1 95.56 212 ASN A CA 1
ATOM 1647 C C . ASN A 1 212 ? 2.572 17.547 28.953 1 95.56 212 ASN A C 1
ATOM 1649 O O . ASN A 1 212 ? 1.839 18.219 29.688 1 95.56 212 ASN A O 1
ATOM 1653 N N . VAL A 1 213 ? 2.133 16.547 28.203 1 96.5 213 VAL A N 1
ATOM 1654 C CA . VAL A 1 213 ? 0.7 16.266 28.156 1 96.5 213 VAL A CA 1
ATOM 1655 C C . VAL A 1 213 ? 0.446 14.789 28.453 1 96.5 213 VAL A C 1
ATOM 1657 O O . VAL A 1 213 ? -0.566 14.227 28.031 1 96.5 213 VAL A O 1
ATOM 1660 N N . GLU A 1 214 ? 1.339 14.133 29.109 1 94.56 214 GLU A N 1
ATOM 1661 C CA . GLU A 1 214 ? 1.273 12.703 29.375 1 94.56 214 GLU A CA 1
ATOM 1662 C C . GLU A 1 214 ? -0.024 12.336 30.094 1 94.56 214 GLU A C 1
ATOM 1664 O O . GLU A 1 214 ? -0.625 11.297 29.797 1 94.56 214 GLU A O 1
ATOM 1669 N N . LYS A 1 215 ? -0.576 13.172 30.938 1 94.56 215 LYS A N 1
ATOM 1670 C CA . LYS A 1 215 ? -1.741 12.883 31.766 1 94.56 215 LYS A CA 1
ATOM 1671 C C . LYS A 1 215 ? -3.031 12.977 30.953 1 94.56 215 LYS A C 1
ATOM 1673 O O . LYS A 1 215 ? -4.047 12.383 31.328 1 94.56 215 LYS A O 1
ATOM 1678 N N . THR A 1 216 ? -2.973 13.742 29.891 1 95.75 216 THR A N 1
ATOM 1679 C CA . THR A 1 216 ? -4.191 13.977 29.125 1 95.75 216 THR A CA 1
ATOM 1680 C C . THR A 1 216 ? -4.09 13.344 27.75 1 95.75 216 THR A C 1
ATOM 1682 O O . THR A 1 216 ? -5.059 13.344 26.984 1 95.75 216 THR A O 1
ATOM 1685 N N . LEU A 1 217 ? -2.953 12.781 27.469 1 96.12 217 LEU A N 1
ATOM 1686 C CA . LEU A 1 217 ? -2.732 12.211 26.141 1 96.12 217 LEU A CA 1
ATOM 1687 C C . LEU A 1 217 ? -3.572 10.953 25.938 1 96.12 217 LEU A C 1
ATOM 1689 O O . LEU A 1 217 ? -3.434 9.984 26.688 1 96.12 217 LEU A O 1
ATOM 1693 N N . TRP A 1 218 ? -4.477 11.023 24.984 1 95.25 218 TRP A N 1
ATOM 1694 C CA . TRP A 1 218 ? -5.348 9.891 24.688 1 95.25 218 TRP A CA 1
ATOM 1695 C C . TRP A 1 218 ? -4.586 8.805 23.938 1 95.25 218 TRP A C 1
ATOM 1697 O O . TRP A 1 218 ? -3.877 9.086 22.969 1 95.25 218 TRP A O 1
ATOM 1707 N N . PRO A 1 219 ? -4.598 7.578 24.344 1 93.69 219 PRO A N 1
ATOM 1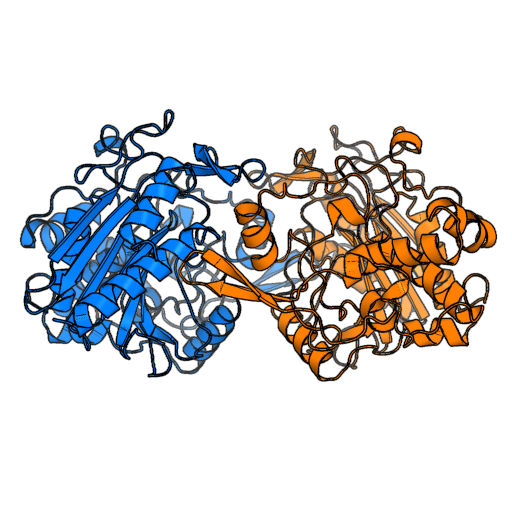708 C CA . PRO A 1 219 ? -3.779 6.512 23.766 1 93.69 219 PRO A CA 1
ATOM 1709 C C . PRO A 1 219 ? -4.199 6.16 22.344 1 93.69 219 PRO A C 1
ATOM 1711 O O . PRO A 1 219 ? -5.371 6.301 21.984 1 93.69 219 PRO A O 1
ATOM 1714 N N . LEU A 1 220 ? -3.227 5.668 21.578 1 95.75 220 LEU A N 1
ATOM 1715 C CA . LEU A 1 220 ? -3.488 5.164 20.234 1 95.75 220 LEU A CA 1
ATOM 1716 C C . LEU A 1 220 ? -4.148 3.791 20.297 1 95.75 220 LEU A C 1
ATOM 1718 O O . LEU A 1 220 ? -3.824 2.975 21.156 1 95.75 220 LEU A O 1
ATOM 1722 N N . SER A 1 221 ? -5.047 3.605 19.359 1 95 221 SER A N 1
ATOM 1723 C CA . SER A 1 221 ? -5.691 2.311 19.188 1 95 221 SER A CA 1
ATOM 1724 C C . SER A 1 221 ? -5.414 1.747 17.797 1 95 221 SER A C 1
ATOM 1726 O O . SER A 1 221 ? -4.895 2.453 16.922 1 95 221 SER A O 1
ATOM 1728 N N . THR A 1 222 ? -5.602 0.481 17.656 1 95.31 222 THR A N 1
ATOM 1729 C CA . THR A 1 222 ? -5.652 -0.213 16.375 1 95.31 222 THR A CA 1
ATOM 1730 C C . THR A 1 222 ? -6.789 -1.229 16.359 1 95.31 222 THR A C 1
ATOM 1732 O O . THR A 1 222 ? -7.441 -1.46 17.375 1 95.31 222 THR A O 1
ATOM 1735 N N . ARG A 1 223 ? -7.102 -1.711 15.18 1 93.44 223 ARG A N 1
ATOM 1736 C CA . ARG A 1 223 ? -8.188 -2.676 15.07 1 93.44 223 ARG A CA 1
ATOM 1737 C C . ARG A 1 223 ? -7.656 -4.105 15.055 1 93.44 223 ARG A C 1
ATOM 1739 O O . ARG A 1 223 ? -6.734 -4.422 14.297 1 93.44 223 ARG A O 1
ATOM 1746 N N . ASN A 1 224 ? -8.195 -4.938 15.969 1 91.12 224 ASN A N 1
ATOM 1747 C CA . ASN A 1 224 ? -7.965 -6.379 15.906 1 91.12 224 ASN A CA 1
ATOM 1748 C C . ASN A 1 224 ? -8.672 -7.008 14.703 1 91.12 224 ASN A C 1
ATOM 1750 O O . ASN A 1 224 ? -9.898 -7.004 14.633 1 91.12 224 ASN A O 1
ATOM 1754 N N . PRO A 1 225 ? -7.93 -7.516 13.789 1 83.88 225 PRO A N 1
ATOM 1755 C CA . PRO A 1 225 ? -8.562 -8.031 12.57 1 83.88 225 PRO A CA 1
ATOM 1756 C C . PRO A 1 225 ? -9.469 -9.227 12.836 1 83.88 225 PRO A C 1
ATOM 1758 O O . PRO A 1 225 ? -10.352 -9.539 12.031 1 83.88 225 PRO A O 1
ATOM 1761 N N . GLU A 1 226 ? -9.281 -9.992 13.883 1 84.44 226 GLU A N 1
ATOM 1762 C CA . GLU A 1 226 ? -10.078 -11.172 14.195 1 84.44 226 GLU A CA 1
ATOM 1763 C C . GLU A 1 226 ? -11.445 -10.781 14.75 1 84.44 226 GLU A C 1
ATOM 1765 O O . GLU A 1 226 ? -12.461 -11.375 14.375 1 84.44 226 GLU A O 1
ATOM 1770 N N . THR A 1 227 ? -11.461 -9.734 15.586 1 88.19 227 THR A N 1
ATOM 1771 C CA . THR A 1 227 ? -12.703 -9.398 16.266 1 88.19 227 THR A CA 1
ATOM 1772 C C . THR A 1 227 ? -13.352 -8.172 15.641 1 88.19 227 THR A C 1
ATOM 1774 O O . THR A 1 227 ? -14.539 -7.906 15.852 1 88.19 227 THR A O 1
ATOM 1777 N N . GLY A 1 228 ? -12.523 -7.418 14.898 1 88.69 228 GLY A N 1
ATOM 1778 C CA . GLY A 1 228 ? -13.008 -6.16 14.352 1 88.69 228 GLY A CA 1
ATOM 1779 C C . GLY A 1 228 ? -13.07 -5.047 15.375 1 88.69 228 GLY A C 1
ATOM 1780 O O . GLY A 1 228 ? -13.477 -3.928 15.062 1 88.69 228 GLY A O 1
ATOM 1781 N N . LYS A 1 229 ? -12.664 -5.316 16.562 1 90.69 229 LYS A N 1
ATOM 1782 C CA . LYS A 1 229 ? -12.742 -4.352 17.656 1 90.69 229 LYS A CA 1
ATOM 1783 C C . LYS A 1 229 ? -11.414 -3.623 17.844 1 90.69 229 LYS A C 1
ATOM 1785 O O . LYS A 1 229 ? -10.359 -4.133 17.453 1 90.69 229 LYS A O 1
ATOM 1790 N N . VAL A 1 230 ? -11.477 -2.453 18.391 1 91.75 230 VAL A N 1
ATOM 1791 C CA . VAL A 1 230 ? -10.273 -1.666 18.641 1 91.75 230 VAL A CA 1
ATOM 1792 C C . VAL A 1 230 ? -9.531 -2.219 19.844 1 91.75 230 VAL A C 1
ATOM 1794 O O . VAL A 1 230 ? -10.148 -2.65 20.828 1 91.75 230 VAL A O 1
ATOM 1797 N N . VAL A 1 231 ? -8.227 -2.26 19.812 1 92.94 231 VAL A N 1
ATOM 1798 C CA . VAL A 1 231 ? -7.301 -2.66 20.859 1 92.94 231 VAL A CA 1
ATOM 1799 C C . VAL A 1 231 ? -6.16 -1.651 20.953 1 92.94 231 VAL A C 1
ATOM 1801 O O . VAL A 1 231 ? -6 -0.801 20.078 1 92.94 231 VAL A O 1
ATOM 1804 N N . PRO A 1 232 ? -5.41 -1.673 22.031 1 93.38 232 PRO A N 1
ATOM 1805 C CA . PRO A 1 232 ? -4.285 -0.739 22.125 1 93.38 232 PRO A CA 1
ATOM 1806 C C . PRO A 1 232 ? -3.287 -0.896 20.984 1 93.38 232 PRO A C 1
ATOM 1808 O O . PRO A 1 232 ? -3 -2.018 20.562 1 93.38 232 PRO A O 1
ATOM 1811 N N . TYR A 1 233 ? -2.918 0.192 20.469 1 94.88 233 TYR A N 1
ATOM 1812 C CA . TYR A 1 233 ? -1.84 0.179 19.484 1 94.88 233 TYR A CA 1
ATOM 1813 C C . TYR A 1 233 ? -0.495 -0.081 20.156 1 94.88 233 TYR A C 1
ATOM 1815 O O . TYR A 1 233 ? -0.11 0.631 21.078 1 94.88 233 TYR A O 1
ATOM 1823 N N . THR A 1 234 ? 0.262 -1.048 19.672 1 91.38 234 THR A N 1
ATOM 1824 C CA . THR A 1 234 ? 1.538 -1.398 20.281 1 91.38 234 THR A CA 1
ATOM 1825 C C . THR A 1 234 ? 2.68 -1.25 19.281 1 91.38 234 THR A C 1
ATOM 1827 O O . THR A 1 234 ? 3.811 -1.656 19.562 1 91.38 234 THR A O 1
ATOM 1830 N N . GLY A 1 235 ? 2.352 -0.772 18.125 1 89.38 235 GLY A N 1
ATOM 1831 C CA . GLY A 1 235 ? 3.391 -0.583 17.125 1 89.38 235 GLY A CA 1
ATOM 1832 C C . GLY A 1 235 ? 4.309 0.585 17.438 1 89.38 235 GLY A C 1
ATOM 1833 O O . GLY A 1 235 ? 4.141 1.264 18.453 1 89.38 235 GLY A O 1
ATOM 1834 N N . ARG A 1 236 ? 5.266 0.783 16.578 1 87 236 ARG A N 1
ATOM 1835 C CA . ARG A 1 236 ? 6.219 1.88 16.734 1 87 236 ARG A CA 1
ATOM 1836 C C . ARG A 1 236 ? 5.543 3.225 16.484 1 87 236 ARG A C 1
ATOM 1838 O O . ARG A 1 236 ? 4.801 3.385 15.516 1 87 236 ARG A O 1
ATOM 1845 N N . HIS A 1 237 ? 5.809 4.078 17.359 1 91.25 237 HIS A N 1
ATOM 1846 C CA . HIS A 1 237 ? 5.309 5.434 17.172 1 91.25 237 HIS A CA 1
ATOM 1847 C C . HIS A 1 237 ? 6.152 6.195 16.156 1 91.25 237 HIS A C 1
ATOM 1849 O O . HIS A 1 237 ? 7.383 6.105 16.172 1 91.25 237 HIS A O 1
ATOM 1855 N N . LEU A 1 238 ? 5.574 6.969 15.297 1 89.5 238 LEU A N 1
ATOM 1856 C CA . LEU A 1 238 ? 6.254 7.695 14.227 1 89.5 238 LEU A CA 1
ATOM 1857 C C . LEU A 1 238 ? 7.25 8.695 14.805 1 89.5 238 LEU A C 1
ATOM 1859 O O . LEU A 1 238 ? 8.266 9.008 14.164 1 89.5 238 LEU A O 1
ATOM 1863 N N . ASN A 1 239 ? 6.984 9.211 15.984 1 90.19 239 ASN A N 1
ATOM 1864 C CA . ASN A 1 239 ? 7.844 10.227 16.578 1 90.19 239 ASN A CA 1
ATOM 1865 C C . ASN A 1 239 ? 8.75 9.641 17.656 1 90.19 239 ASN A C 1
ATOM 1867 O O . ASN A 1 239 ? 9.203 10.359 18.547 1 90.19 239 ASN A O 1
ATOM 1871 N N . ASN A 1 240 ? 8.961 8.406 17.562 1 87.19 240 ASN A N 1
ATOM 1872 C CA . ASN A 1 240 ? 9.867 7.762 18.516 1 87.19 240 ASN A CA 1
ATOM 1873 C C . ASN A 1 240 ? 11.266 8.367 18.453 1 87.19 240 ASN A C 1
ATOM 1875 O O . ASN A 1 240 ? 11.828 8.547 17.359 1 87.19 240 ASN A O 1
ATOM 1879 N N . GLY A 1 241 ? 11.797 8.75 19.531 1 90.69 241 GLY A N 1
ATOM 1880 C CA . GLY A 1 241 ? 13.18 9.195 19.625 1 90.69 241 GLY A CA 1
ATOM 1881 C C . GLY A 1 241 ? 13.359 10.656 19.234 1 90.69 241 GLY A C 1
ATOM 1882 O O . GLY A 1 241 ? 14.484 11.156 19.188 1 90.69 241 GLY A O 1
ATOM 1883 N N . VAL A 1 242 ? 12.312 11.336 18.969 1 94 242 VAL A N 1
ATOM 1884 C CA . VAL A 1 242 ? 12.391 12.719 18.5 1 94 242 VAL A CA 1
ATOM 1885 C C . VAL A 1 242 ? 12.617 13.648 19.688 1 94 242 VAL A C 1
ATOM 1887 O O . VAL A 1 242 ? 11.984 13.492 20.734 1 94 242 VAL A O 1
ATOM 1890 N N . GLU A 1 243 ? 13.562 14.617 19.5 1 94.12 243 GLU A N 1
ATOM 1891 C CA . GLU A 1 243 ? 13.898 15.562 20.562 1 94.12 243 GLU A CA 1
ATOM 1892 C C . GLU A 1 243 ? 13.656 17 20.109 1 94.12 243 GLU A C 1
ATOM 1894 O O . GLU A 1 243 ? 13.75 17.938 20.922 1 94.12 243 GLU A O 1
ATOM 1899 N N . SER A 1 244 ? 13.414 17.188 18.875 1 95.31 244 SER A N 1
ATOM 1900 C CA . SER A 1 244 ? 13.141 18.516 18.344 1 95.31 244 SER A CA 1
ATOM 1901 C C . SER A 1 244 ? 11.805 18.531 17.609 1 95.31 244 SER A C 1
ATOM 1903 O O . SER A 1 244 ? 11.305 17.5 17.172 1 95.31 244 SER A O 1
ATOM 1905 N N . PRO A 1 245 ? 11.203 19.734 17.531 1 97.81 245 PRO A N 1
ATOM 1906 C CA . PRO A 1 245 ? 9.906 19.828 16.859 1 97.81 245 PRO A CA 1
ATOM 1907 C C . PRO A 1 245 ? 9.953 19.328 15.414 1 97.81 245 PRO A C 1
ATOM 1909 O O . PRO A 1 245 ? 10.867 19.672 14.664 1 97.81 245 PRO A O 1
ATOM 1912 N N . LEU A 1 246 ? 9.031 18.5 15.102 1 98.38 246 LEU A N 1
ATOM 1913 C CA . LEU A 1 246 ? 8.758 18.109 13.727 1 98.38 246 LEU A CA 1
ATOM 1914 C C . LEU A 1 246 ? 7.508 18.812 13.203 1 98.38 246 LEU A C 1
ATOM 1916 O O . LEU A 1 246 ? 6.387 18.375 13.469 1 98.38 246 LEU A O 1
ATOM 1920 N N . GLY A 1 247 ? 7.73 19.75 12.367 1 98.81 247 GLY A N 1
ATOM 1921 C CA . GLY A 1 247 ? 6.672 20.656 11.938 1 98.81 247 GLY A CA 1
ATOM 1922 C C . GLY A 1 247 ? 5.633 19.969 11.062 1 98.81 247 GLY A C 1
ATOM 1923 O O . GLY A 1 247 ? 4.551 20.516 10.836 1 98.81 247 GLY A O 1
ATOM 1924 N N . GLY A 1 248 ? 5.973 18.828 10.555 1 98.56 248 GLY A N 1
ATOM 1925 C CA . GLY A 1 248 ? 5.027 18.109 9.711 1 98.56 248 GLY A CA 1
ATOM 1926 C C . GLY A 1 248 ? 4.176 17.109 10.477 1 98.56 248 GLY A C 1
ATOM 1927 O O . GLY A 1 248 ? 3.156 16.641 9.969 1 98.56 248 GLY A O 1
ATOM 1928 N N . GLN A 1 249 ? 4.555 16.844 11.781 1 97.81 249 GLN A N 1
ATOM 1929 C CA . GLN A 1 249 ? 3.889 15.672 12.336 1 97.81 249 GLN A CA 1
ATOM 1930 C C . GLN A 1 249 ? 3.977 15.656 13.859 1 97.81 249 GLN A C 1
ATOM 1932 O O . GLN A 1 249 ? 3.482 14.734 14.508 1 97.81 249 GLN A O 1
ATOM 1937 N N . GLY A 1 250 ? 4.484 16.688 14.547 1 97.56 250 GLY A N 1
ATOM 1938 C CA . GLY A 1 250 ? 4.953 16.469 15.906 1 97.56 250 GLY A CA 1
ATOM 1939 C C . GLY A 1 250 ? 4.035 17.062 16.953 1 97.56 250 GLY A C 1
ATOM 1940 O O . GLY A 1 250 ? 4.219 16.828 18.156 1 97.56 250 GLY A O 1
ATOM 1941 N N . LEU A 1 251 ? 3 17.734 16.594 1 98.62 251 LEU A N 1
ATOM 1942 C CA . LEU A 1 251 ? 2.207 18.453 17.594 1 98.62 251 LEU A CA 1
ATOM 1943 C C . LEU A 1 251 ? 1.199 17.531 18.266 1 98.62 251 LEU A C 1
ATOM 1945 O O . LEU A 1 251 ? 0.731 16.562 17.656 1 98.62 251 LEU A O 1
ATOM 1949 N N . HIS A 1 252 ? 0.972 17.844 19.516 1 98.62 252 HIS A N 1
ATOM 1950 C CA . HIS A 1 252 ? -0.155 17.375 20.312 1 98.62 252 HIS A CA 1
ATOM 1951 C C . HIS A 1 252 ? -1.072 18.531 20.703 1 98.62 252 HIS A C 1
ATOM 1953 O O . HIS A 1 252 ? -0.612 19.656 20.875 1 98.62 252 HIS A O 1
ATOM 1959 N N . GLY A 1 253 ? -2.334 18.266 20.812 1 98.75 253 GLY A N 1
ATOM 1960 C CA . GLY A 1 253 ? -3.238 19.312 21.234 1 98.75 253 GLY A CA 1
ATOM 1961 C C . GLY A 1 253 ? -4.684 18.859 21.344 1 98.75 253 GLY A C 1
ATOM 1962 O O . GLY A 1 253 ? -5.004 17.719 21 1 98.75 253 GLY A O 1
ATOM 1963 N N . ARG A 1 254 ? -5.508 19.781 21.844 1 98.69 254 ARG A N 1
ATOM 1964 C CA . ARG A 1 254 ? -6.938 19.531 22 1 98.69 254 ARG A CA 1
ATOM 1965 C C . ARG A 1 254 ? -7.688 19.875 20.719 1 98.69 254 ARG A C 1
ATOM 1967 O O . ARG A 1 254 ? -7.355 20.844 20.047 1 98.69 254 ARG A O 1
ATOM 1974 N N . MET A 1 255 ? -8.742 19.047 20.516 1 98.56 255 MET A N 1
ATOM 1975 C CA . MET A 1 255 ? -9.484 19.219 19.266 1 98.56 255 MET A CA 1
ATOM 1976 C C . MET A 1 255 ? -10.414 20.438 19.359 1 98.56 255 MET A C 1
ATOM 1978 O O . MET A 1 255 ? -10.703 21.078 18.359 1 98.56 255 MET A O 1
ATOM 1982 N N . ASP A 1 256 ? -10.875 20.797 20.578 1 98.25 256 ASP A N 1
ATOM 1983 C CA . ASP A 1 256 ? -11.711 21.984 20.75 1 98.25 256 ASP A CA 1
ATOM 1984 C C . ASP A 1 256 ? -10.914 23.25 20.484 1 98.25 256 ASP A C 1
ATOM 1986 O O . ASP A 1 256 ? -11.492 24.297 20.141 1 98.25 256 ASP A O 1
ATOM 1990 N N . GLU A 1 257 ? -9.633 23.219 20.672 1 98.69 257 GLU A N 1
ATOM 1991 C CA . GLU A 1 257 ? -8.758 24.328 20.328 1 98.69 257 GLU A CA 1
ATOM 1992 C C . GLU A 1 257 ? -8.352 24.281 18.859 1 98.69 257 GLU A C 1
ATOM 1994 O O . GLU A 1 257 ? -8.258 25.312 18.188 1 98.69 257 GLU A O 1
ATOM 1999 N N . TYR A 1 258 ? -8.148 23.047 18.328 1 98.88 258 TYR A N 1
ATOM 2000 C CA . TYR A 1 258 ? -7.754 22.891 16.938 1 98.88 258 TYR A CA 1
ATOM 2001 C C . TYR A 1 258 ? -8.805 23.484 16 1 98.88 258 TYR A C 1
ATOM 2003 O O . TYR A 1 258 ? -8.461 24.156 15.023 1 98.88 258 TYR A O 1
ATOM 2011 N N . ILE A 1 259 ? -10.086 23.297 16.281 1 98.75 259 ILE A N 1
ATOM 2012 C CA . ILE A 1 259 ? -11.164 23.766 15.422 1 98.75 259 ILE A CA 1
ATOM 2013 C C . ILE A 1 259 ? -11.156 25.297 15.375 1 98.75 259 ILE A C 1
ATOM 2015 O O . ILE A 1 259 ? -11.594 25.891 14.391 1 98.75 259 ILE A O 1
ATOM 2019 N N . GLU A 1 260 ? -10.594 25.953 16.406 1 98.62 260 GLU A N 1
ATOM 2020 C CA . GLU A 1 260 ? -10.531 27.422 16.422 1 98.62 260 GLU A CA 1
ATOM 2021 C C . GLU A 1 260 ? -9.539 27.938 15.383 1 98.62 260 GLU A C 1
ATOM 2023 O O . GLU A 1 260 ? -9.734 29.016 14.82 1 98.62 260 GLU A O 1
ATOM 2028 N N . ILE A 1 261 ? -8.531 27.188 15.156 1 98.81 261 ILE A N 1
ATOM 2029 C CA . ILE A 1 261 ? -7.578 27.562 14.109 1 98.81 261 ILE A CA 1
ATOM 2030 C C . ILE A 1 261 ? -8.258 27.469 12.742 1 98.81 261 ILE A C 1
ATOM 2032 O O . ILE A 1 261 ? -8.172 28.406 11.938 1 98.81 261 ILE A O 1
ATOM 2036 N N . LEU A 1 262 ? -8.992 26.375 12.492 1 98.81 262 LEU A N 1
ATOM 2037 C CA . LEU A 1 262 ? -9.711 26.203 11.234 1 98.81 262 LEU A CA 1
ATOM 2038 C C . LEU A 1 262 ? -10.758 27.297 11.047 1 98.81 262 LEU A C 1
ATOM 2040 O O . LEU A 1 262 ? -10.914 27.828 9.953 1 98.81 262 LEU A O 1
ATOM 2044 N N . TYR A 1 263 ? -11.383 27.609 12.125 1 98.56 263 TYR A N 1
ATOM 2045 C CA . TYR A 1 263 ? -12.438 28.609 12.078 1 98.56 263 TYR A CA 1
ATOM 2046 C C . TYR A 1 263 ? -11.875 29.984 11.773 1 98.56 263 TYR A C 1
ATOM 2048 O O . TYR A 1 263 ? -12.453 30.734 10.984 1 98.56 263 TYR A O 1
ATOM 2056 N N . SER A 1 264 ? -10.789 30.312 12.398 1 98.44 264 SER A N 1
ATOM 2057 C CA . SER A 1 264 ? -10.133 31.578 12.133 1 98.44 264 SER A CA 1
ATOM 2058 C C . SER A 1 264 ? -9.797 31.719 10.648 1 98.44 264 SER A C 1
ATOM 2060 O O . SER A 1 264 ? -9.977 32.781 10.07 1 98.44 264 SER A O 1
ATOM 2062 N N . LEU A 1 265 ? -9.32 30.672 10.039 1 98.44 265 LEU A N 1
ATOM 2063 C CA . LEU A 1 265 ? -9.008 30.688 8.617 1 98.44 265 LEU A CA 1
ATOM 2064 C C . LEU A 1 265 ? -10.281 30.797 7.789 1 98.44 265 LEU A C 1
ATOM 2066 O O . LEU A 1 265 ? -10.297 31.453 6.746 1 98.44 265 LEU A O 1
ATOM 2070 N N . LEU A 1 266 ? -11.305 30.141 8.242 1 98.44 266 LEU A N 1
ATOM 2071 C CA . LEU A 1 266 ? -12.578 30.156 7.523 1 98.44 266 LEU A CA 1
ATOM 2072 C C . LEU A 1 266 ? -13.148 31.578 7.449 1 98.44 266 LEU A C 1
ATOM 2074 O O . LEU A 1 266 ? -13.547 32.031 6.379 1 98.44 266 LEU A O 1
ATOM 2078 N N . ILE A 1 267 ? -13.156 32.281 8.586 1 96.94 267 ILE A N 1
ATOM 2079 C CA . ILE A 1 267 ? -13.828 33.562 8.641 1 96.94 267 ILE A CA 1
ATOM 2080 C C . ILE A 1 267 ? -12.844 34.688 8.289 1 96.94 267 ILE A C 1
ATOM 2082 O O . ILE A 1 267 ? -13.234 35.844 8.156 1 96.94 267 ILE A O 1
ATOM 2086 N N . ASP A 1 268 ? -11.641 34.281 8.211 1 95.75 268 ASP A N 1
ATOM 2087 C CA . ASP A 1 268 ? -10.617 35.25 7.816 1 95.75 268 ASP A CA 1
ATOM 2088 C C . ASP A 1 268 ? -10.633 36.469 8.742 1 95.75 268 ASP A C 1
ATOM 2090 O O . ASP A 1 268 ? -10.75 37.594 8.273 1 95.75 268 ASP A O 1
ATOM 2094 N N . ASP A 1 269 ? -10.453 36.281 9.977 1 95.62 269 ASP A N 1
ATOM 2095 C CA . ASP A 1 269 ? -10.625 37.344 10.977 1 95.62 269 ASP A CA 1
ATOM 2096 C C . ASP A 1 269 ? -9.328 38.125 11.188 1 95.62 269 ASP A C 1
ATOM 2098 O O . ASP A 1 269 ? -9.297 39.062 11.969 1 95.62 269 ASP A O 1
ATOM 2102 N N . GLY A 1 270 ? -8.305 37.719 10.562 1 96.62 270 GLY A N 1
ATOM 2103 C CA . GLY A 1 270 ? -7.051 38.469 10.586 1 96.62 270 GLY A CA 1
ATOM 2104 C C . GLY A 1 270 ? -6.215 38.188 11.82 1 96.62 270 GLY A C 1
ATOM 2105 O O . GLY A 1 270 ? -5.148 38.781 12 1 96.62 270 GLY A O 1
ATOM 2106 N N . LYS A 1 271 ? -6.633 37.281 12.609 1 97.25 271 LYS A N 1
ATOM 2107 C CA . LYS A 1 271 ? -5.895 37 13.836 1 97.25 271 LYS A CA 1
ATOM 2108 C C . LYS A 1 271 ? -4.641 36.156 13.539 1 97.25 271 LYS A C 1
ATOM 2110 O O . LYS A 1 271 ? -3.619 36.312 14.211 1 97.25 271 LYS A O 1
ATOM 2115 N N . LEU A 1 272 ? -4.773 35.344 12.516 1 97.81 272 LEU A N 1
ATOM 2116 C CA . LEU A 1 272 ? -3.645 34.469 12.172 1 97.81 272 LEU A CA 1
ATOM 2117 C C . LEU A 1 272 ? -2.873 35.031 10.984 1 97.81 272 LEU A C 1
ATOM 2119 O O . LEU A 1 272 ? -1.656 35.219 11.062 1 97.81 272 LEU A O 1
ATOM 2123 N N . LEU A 1 273 ? -3.568 35.312 9.922 1 98.38 273 LEU A N 1
ATOM 2124 C CA . LEU A 1 273 ? -3.016 35.844 8.68 1 98.38 273 LEU A CA 1
ATOM 2125 C C . LEU A 1 273 ? -3.879 36.969 8.125 1 98.38 273 LEU A C 1
ATOM 2127 O O . LEU A 1 273 ? -5.082 37 8.391 1 98.38 273 LEU A O 1
ATOM 2131 N N . ARG A 1 274 ? -3.266 37.844 7.336 1 97.75 274 ARG A N 1
ATOM 2132 C CA . ARG A 1 274 ? -4.055 38.781 6.559 1 97.75 274 ARG A CA 1
ATOM 2133 C C . ARG A 1 274 ? -4.961 38.062 5.566 1 97.75 274 ARG A C 1
ATOM 2135 O O . ARG A 1 274 ? -4.586 37.031 5.027 1 97.75 274 ARG A O 1
ATOM 2142 N N . PRO A 1 275 ? -6.078 38.656 5.348 1 96.94 275 PRO A N 1
ATOM 2143 C CA . PRO A 1 275 ? -7.047 38 4.465 1 96.94 275 PRO A CA 1
ATOM 2144 C C . PRO A 1 275 ? -6.449 37.625 3.113 1 96.94 275 PRO A C 1
ATOM 2146 O O . PRO A 1 275 ? -6.762 36.562 2.58 1 96.94 275 PRO A O 1
ATOM 2149 N N . GLU A 1 276 ? -5.594 38.406 2.596 1 96.5 276 GLU A N 1
ATOM 2150 C CA . GLU A 1 276 ? -5 38.094 1.295 1 96.5 276 GLU A CA 1
ATOM 2151 C C . GLU A 1 276 ? -4.105 36.875 1.359 1 96.5 276 GLU A C 1
ATOM 2153 O O . GLU A 1 276 ? -4.074 36.062 0.422 1 96.5 276 GLU A O 1
ATOM 2158 N N . THR A 1 277 ? -3.375 36.781 2.43 1 97.88 277 THR A N 1
ATOM 2159 C CA . THR A 1 277 ? -2.5 35.625 2.619 1 97.88 277 THR A CA 1
ATOM 2160 C C . THR A 1 277 ? -3.318 34.344 2.863 1 97.88 277 THR A C 1
ATOM 2162 O O . THR A 1 277 ? -2.99 33.281 2.342 1 97.88 277 THR A O 1
ATOM 2165 N N . THR A 1 278 ? -4.363 34.5 3.662 1 98.25 278 THR A N 1
ATOM 2166 C CA . THR A 1 278 ? -5.246 33.375 3.877 1 98.25 278 THR A CA 1
ATOM 2167 C C . THR A 1 278 ? -5.84 32.875 2.557 1 98.25 278 THR A C 1
ATOM 2169 O O . THR A 1 278 ? -5.918 31.672 2.309 1 98.25 278 THR A O 1
ATOM 2172 N N . ALA A 1 279 ? -6.25 33.812 1.722 1 97.62 279 ALA A N 1
ATOM 2173 C CA . ALA A 1 279 ? -6.828 33.438 0.428 1 97.62 279 ALA A CA 1
ATOM 2174 C C . ALA A 1 279 ? -5.848 32.625 -0.403 1 97.62 279 ALA A C 1
ATOM 2176 O O . ALA A 1 279 ? -6.254 31.734 -1.154 1 97.62 279 ALA A O 1
ATOM 2177 N N . GLU A 1 280 ? -4.574 32.875 -0.269 1 98 280 GLU A N 1
ATOM 2178 C CA . GLU A 1 280 ? -3.541 32.188 -1.015 1 98 280 GLU A CA 1
ATOM 2179 C C . GLU A 1 280 ? -3.486 30.703 -0.614 1 98 280 GLU A C 1
ATOM 2181 O O . GLU A 1 280 ? -3.145 29.844 -1.429 1 98 280 GLU A O 1
ATOM 2186 N N . MET A 1 281 ? -3.873 30.359 0.61 1 98.75 281 MET A N 1
ATOM 2187 C CA . MET A 1 281 ? -3.871 28.984 1.09 1 98.75 281 MET A CA 1
ATOM 2188 C C . MET A 1 281 ? -4.848 28.125 0.291 1 98.75 281 MET A C 1
ATOM 2190 O O . MET A 1 281 ? -4.641 26.922 0.135 1 98.75 281 MET A O 1
ATOM 2194 N N . PHE A 1 282 ? -5.852 28.766 -0.252 1 98.62 282 PHE A N 1
ATOM 2195 C CA . PHE A 1 282 ? -6.969 28.062 -0.854 1 98.62 282 PHE A CA 1
ATOM 2196 C C . PHE A 1 282 ? -6.906 28.141 -2.375 1 98.62 282 PHE A C 1
ATOM 2198 O O . PHE A 1 282 ? -7.934 28.016 -3.049 1 98.62 282 PHE A O 1
ATOM 2205 N N . LYS A 1 283 ? -5.738 28.344 -2.928 1 98.25 283 LYS A N 1
ATOM 2206 C CA . LYS A 1 283 ? -5.477 28.312 -4.363 1 98.25 283 LYS A CA 1
ATOM 2207 C C . LYS A 1 283 ? -4.543 27.172 -4.727 1 98.25 283 LYS A C 1
ATOM 2209 O O . LYS A 1 283 ? -3.684 26.781 -3.93 1 98.25 283 LYS A O 1
ATOM 2214 N N . PRO A 1 284 ? -4.766 26.578 -5.977 1 98.5 284 PRO A N 1
ATOM 2215 C CA . PRO A 1 284 ? -3.799 25.562 -6.414 1 98.5 284 PRO A CA 1
ATOM 2216 C C . PRO A 1 284 ? -2.367 26.094 -6.453 1 98.5 284 PRO A C 1
ATOM 2218 O O . PRO A 1 284 ? -2.133 27.219 -6.922 1 98.5 284 PRO A O 1
ATOM 2221 N N . GLN A 1 285 ? -1.407 25.312 -5.969 1 98.69 285 GLN A N 1
ATOM 2222 C CA . GLN A 1 285 ? -0.037 25.797 -5.82 1 98.69 285 GLN A CA 1
ATOM 2223 C C . GLN A 1 285 ? 0.925 24.984 -6.684 1 98.69 285 GLN A C 1
ATOM 2225 O O . GLN A 1 285 ? 2.113 25.312 -6.766 1 98.69 285 GLN A O 1
ATOM 2230 N N . LEU A 1 286 ? 0.43 23.984 -7.336 1 98.56 286 LEU A N 1
ATOM 2231 C CA . LEU A 1 286 ? 1.29 23.062 -8.055 1 98.56 286 LEU A CA 1
ATOM 2232 C C . LEU A 1 286 ? 1.416 23.453 -9.523 1 98.56 286 LEU A C 1
ATOM 2234 O O . LEU A 1 286 ? 0.469 23.984 -10.109 1 98.56 286 LEU A O 1
ATOM 2238 N N . SER A 1 287 ? 2.605 23.219 -10.133 1 97.75 287 SER A N 1
ATOM 2239 C CA . SER A 1 287 ? 2.725 23.234 -11.586 1 97.75 287 SER A CA 1
ATOM 2240 C C . SER A 1 287 ? 1.843 22.172 -12.227 1 97.75 287 SER A C 1
ATOM 2242 O O . SER A 1 287 ? 1.337 21.281 -11.539 1 97.75 287 SER A O 1
ATOM 2244 N N . ALA A 1 288 ? 1.658 22.312 -13.539 1 97.19 288 ALA A N 1
ATOM 2245 C CA . ALA A 1 288 ? 0.863 21.312 -14.25 1 97.19 288 ALA A CA 1
ATOM 2246 C C . ALA A 1 288 ? 1.447 19.922 -14.078 1 97.19 288 ALA A C 1
ATOM 2248 O O . ALA A 1 288 ? 0.709 18.953 -13.891 1 97.19 288 ALA A O 1
ATOM 2249 N N . GLN A 1 289 ? 2.719 19.812 -14.109 1 96.69 289 GLN A N 1
ATOM 2250 C CA . GLN A 1 289 ? 3.406 18.531 -13.977 1 96.69 289 GLN A CA 1
ATOM 2251 C C . GLN A 1 289 ? 3.221 17.953 -12.578 1 96.69 289 GLN A C 1
ATOM 2253 O O . GLN A 1 289 ? 2.939 16.766 -12.43 1 96.69 289 GLN A O 1
ATOM 2258 N N . SER A 1 290 ? 3.406 18.75 -11.602 1 98.06 290 SER A N 1
ATOM 2259 C CA . SER A 1 290 ? 3.248 18.297 -10.219 1 98.06 290 SER A CA 1
ATOM 2260 C C . SER A 1 290 ? 1.799 17.938 -9.922 1 98.06 290 SER A C 1
ATOM 2262 O O . SER A 1 290 ? 1.534 16.984 -9.18 1 98.06 290 SER A O 1
ATOM 2264 N N . LYS A 1 291 ? 0.901 18.703 -10.516 1 98.06 291 LYS A N 1
ATOM 2265 C CA . LYS A 1 291 ? -0.514 18.391 -10.336 1 98.06 291 LYS A CA 1
ATOM 2266 C C . LYS A 1 291 ? -0.862 17.031 -10.945 1 98.06 291 LYS A C 1
ATOM 2268 O O . LYS A 1 291 ? -1.605 16.25 -10.352 1 98.06 291 LYS A O 1
ATOM 2273 N N . ASN A 1 292 ? -0.338 16.766 -12.109 1 96.31 292 ASN A N 1
ATOM 2274 C CA . ASN A 1 292 ? -0.557 15.469 -12.742 1 96.31 292 ASN A CA 1
ATOM 2275 C C . ASN A 1 292 ? -0.033 14.328 -11.867 1 96.31 292 ASN A C 1
ATOM 2277 O O . ASN A 1 292 ? -0.655 13.273 -11.789 1 96.31 292 ASN A O 1
ATOM 2281 N N . ALA A 1 293 ? 1.105 14.547 -11.258 1 95.25 293 ALA A N 1
ATOM 2282 C CA . ALA A 1 293 ? 1.679 13.547 -10.359 1 95.25 293 ALA A CA 1
ATOM 2283 C C . ALA A 1 293 ? 0.788 13.32 -9.148 1 95.25 293 ALA A C 1
ATOM 2285 O O . ALA A 1 293 ? 0.573 12.18 -8.727 1 95.25 293 ALA A O 1
ATOM 2286 N N . LEU A 1 294 ? 0.276 14.375 -8.578 1 96.69 294 LEU A N 1
ATOM 2287 C CA . LEU A 1 294 ? -0.661 14.266 -7.461 1 96.69 294 LEU A CA 1
ATOM 2288 C C . LEU A 1 294 ? -1.901 13.477 -7.871 1 96.69 294 LEU A C 1
ATOM 2290 O O . LEU A 1 294 ? -2.35 12.594 -7.141 1 96.69 294 LEU A O 1
ATOM 2294 N N . LEU A 1 295 ? -2.451 13.805 -9.031 1 95.12 295 LEU A N 1
ATOM 2295 C CA . LEU A 1 295 ? -3.666 13.141 -9.492 1 95.12 295 LEU A CA 1
ATOM 2296 C C . LEU A 1 295 ? -3.424 11.656 -9.719 1 95.12 295 LEU A C 1
ATOM 2298 O O . LEU A 1 295 ? -4.301 10.828 -9.445 1 95.12 295 LEU A O 1
ATOM 2302 N N . ARG A 1 296 ? -2.264 11.273 -10.172 1 90.69 296 ARG A N 1
ATOM 2303 C CA . ARG A 1 296 ? -1.914 9.859 -10.312 1 90.69 296 ARG A CA 1
ATOM 2304 C C . ARG A 1 296 ? -1.88 9.172 -8.953 1 90.69 296 ARG A C 1
ATOM 2306 O O . ARG A 1 296 ? -2.35 8.039 -8.82 1 90.69 296 ARG A O 1
ATOM 2313 N N . ASN A 1 297 ? -1.293 9.852 -7.984 1 89.94 297 ASN A N 1
ATOM 2314 C CA . ASN A 1 297 ? -1.259 9.32 -6.629 1 89.94 297 ASN A CA 1
ATOM 2315 C C . ASN A 1 297 ? -2.664 9.133 -6.062 1 89.94 297 ASN A C 1
ATOM 2317 O O . ASN A 1 297 ? -2.912 8.203 -5.297 1 89.94 297 ASN A O 1
ATOM 2321 N N . MET A 1 298 ? -3.555 9.977 -6.488 1 90.25 298 MET A N 1
ATOM 2322 C CA . MET A 1 298 ? -4.918 9.969 -5.965 1 90.25 298 MET A CA 1
ATOM 2323 C C . MET A 1 298 ? -5.727 8.828 -6.57 1 90.25 298 MET A C 1
ATOM 2325 O O . MET A 1 298 ? -6.832 8.531 -6.109 1 90.25 298 MET A O 1
ATOM 2329 N N . ASP A 1 299 ? -5.195 8.086 -7.551 1 82.25 299 ASP A N 1
ATOM 2330 C CA . ASP A 1 299 ? -5.848 6.887 -8.07 1 82.25 299 ASP A CA 1
ATOM 2331 C C . ASP A 1 299 ? -5.895 5.785 -7.016 1 82.25 299 ASP A C 1
ATOM 2333 O O . ASP A 1 299 ? -6.809 4.957 -7.016 1 82.25 299 ASP A O 1
ATOM 2337 N N . THR A 1 300 ? -4.922 5.781 -6.176 1 74.5 300 THR A N 1
ATOM 2338 C CA . THR A 1 300 ? -4.855 4.879 -5.031 1 74.5 300 THR A CA 1
ATOM 2339 C C . THR A 1 300 ? -4.387 5.625 -3.783 1 74.5 300 THR A C 1
ATOM 2341 O O . THR A 1 300 ? -3.244 5.465 -3.35 1 74.5 300 THR A O 1
ATOM 2344 N N . PRO A 1 301 ? -5.344 6.301 -3.332 1 64.12 301 PRO A N 1
ATOM 2345 C CA . PRO A 1 301 ? -4.93 7.168 -2.227 1 64.12 301 PRO A CA 1
ATOM 2346 C C . PRO A 1 301 ? -4.621 6.391 -0.951 1 64.12 301 PRO A C 1
ATOM 2348 O O . PRO A 1 301 ? -5.16 6.699 0.114 1 64.12 301 PRO A O 1
ATOM 2351 N N . GLN A 1 302 ? -3.809 5.484 -1.03 1 66.25 302 GLN A N 1
ATOM 2352 C CA . GLN A 1 302 ? -3.5 4.625 0.107 1 66.25 302 GLN A CA 1
ATOM 2353 C C . GLN A 1 302 ? -2.861 5.418 1.242 1 66.25 302 GLN A C 1
ATOM 2355 O O . GLN A 1 302 ? -1.955 6.223 1.012 1 66.25 302 GLN A O 1
ATOM 2360 N N . GLY A 1 303 ? -3.469 5.332 2.328 1 76.12 303 GLY A N 1
ATOM 2361 C CA . GLY A 1 303 ? -2.938 5.91 3.551 1 76.12 303 GLY A CA 1
ATOM 2362 C C . GLY A 1 303 ? -3.514 7.281 3.859 1 76.12 303 GLY A C 1
ATOM 2363 O O . GLY A 1 303 ? -3.291 7.82 4.945 1 76.12 303 GLY A O 1
ATOM 2364 N N . PHE A 1 304 ? -4.23 7.793 2.85 1 90.56 304 PHE A N 1
ATOM 2365 C CA . PHE A 1 304 ? -4.836 9.094 3.121 1 90.56 304 PHE A CA 1
ATOM 2366 C C . PHE A 1 304 ? -6.082 8.938 3.984 1 90.56 304 PHE A C 1
ATOM 2368 O O . PHE A 1 304 ? -6.898 8.039 3.752 1 90.56 304 PHE A O 1
ATOM 2375 N N . VAL A 1 305 ? -6.191 9.742 4.973 1 96.62 305 VAL A N 1
ATOM 2376 C CA . VAL A 1 305 ? -7.289 9.719 5.934 1 96.62 305 VAL A CA 1
ATOM 2377 C C . VAL A 1 305 ? -8.477 10.508 5.387 1 96.62 305 VAL A C 1
ATOM 2379 O O . VAL A 1 305 ? -8.328 11.656 4.969 1 96.62 305 VAL A O 1
ATOM 2382 N N . GLY A 1 306 ? -9.641 9.852 5.391 1 93.81 306 GLY A N 1
ATOM 2383 C CA . GLY A 1 306 ? -10.852 10.516 4.918 1 93.81 306 GLY A CA 1
ATOM 2384 C C . GLY A 1 306 ? -11.336 9.992 3.58 1 93.81 306 GLY A C 1
ATOM 2385 O O . GLY A 1 306 ? -10.898 8.938 3.125 1 93.81 306 GLY A O 1
ATOM 2386 N N . ASP A 1 307 ? -12.32 10.703 3.002 1 90.38 307 ASP A N 1
ATOM 2387 C CA . ASP A 1 307 ? -12.977 10.273 1.77 1 90.38 307 ASP A CA 1
ATOM 2388 C C . ASP A 1 307 ? -12.461 11.062 0.569 1 90.38 307 ASP A C 1
ATOM 2390 O O . ASP A 1 307 ? -12.516 12.297 0.561 1 90.38 307 ASP A O 1
ATOM 2394 N N . PHE A 1 308 ? -11.969 10.367 -0.442 1 93.12 308 PHE A N 1
ATOM 2395 C CA . PHE A 1 308 ? -11.453 10.969 -1.664 1 93.12 308 PHE A CA 1
ATOM 2396 C C . PHE A 1 308 ? -12.133 10.383 -2.893 1 93.12 308 PHE A C 1
ATOM 2398 O O . PHE A 1 308 ? -11.578 9.5 -3.555 1 93.12 308 PHE A O 1
ATOM 2405 N N . PRO A 1 309 ? -13.32 10.883 -3.193 1 91 309 PRO A N 1
ATOM 2406 C CA . PRO A 1 309 ? -13.969 10.391 -4.414 1 91 309 PRO A CA 1
ATOM 2407 C C . PRO A 1 309 ? -13.125 10.625 -5.664 1 91 309 PRO A C 1
ATOM 2409 O O . PRO A 1 309 ? -12.367 11.594 -5.73 1 91 309 PRO A O 1
ATOM 2412 N N . ASP A 1 310 ? -13.25 9.742 -6.609 1 89.38 310 ASP A N 1
ATOM 2413 C CA . ASP A 1 310 ? -12.477 9.812 -7.84 1 89.38 310 ASP A CA 1
ATOM 2414 C C . ASP A 1 310 ? -13.031 10.883 -8.781 1 89.38 310 ASP A C 1
ATOM 2416 O O . ASP A 1 310 ? -13.562 10.562 -9.844 1 89.38 310 ASP A O 1
ATOM 2420 N N . THR A 1 311 ? -12.797 12.125 -8.516 1 94.19 311 THR A N 1
ATOM 2421 C CA . THR A 1 311 ? -13.273 13.234 -9.328 1 94.19 311 THR A CA 1
ATOM 2422 C C . THR A 1 311 ? -12.195 13.711 -10.297 1 94.19 311 THR A C 1
ATOM 2424 O O . THR A 1 311 ? -12.477 14.453 -11.234 1 94.19 311 THR A O 1
ATOM 2427 N N . LYS A 1 312 ? -10.984 13.375 -10 1 94.62 312 LYS A N 1
ATOM 2428 C CA . LYS A 1 312 ? -9.797 13.844 -10.711 1 94.62 312 LYS A CA 1
ATOM 2429 C C . LYS A 1 312 ? -9.672 15.367 -10.609 1 94.62 312 LYS A C 1
ATOM 2431 O O . LYS A 1 312 ? -9.07 16 -11.477 1 94.62 312 LYS A O 1
ATOM 2436 N N . GLU A 1 313 ? -10.281 15.898 -9.609 1 97.44 313 GLU A N 1
ATOM 2437 C CA . GLU A 1 313 ? -10.289 17.344 -9.391 1 97.44 313 GLU A CA 1
ATOM 2438 C C . GLU A 1 313 ? -9.664 17.703 -8.047 1 97.44 313 GLU A C 1
ATOM 2440 O O . GLU A 1 313 ? -10.328 18.297 -7.191 1 97.44 313 GLU A O 1
ATOM 2445 N N . TYR A 1 314 ? -8.406 17.328 -7.926 1 97.75 314 TYR A N 1
ATOM 2446 C CA . TYR A 1 314 ? -7.645 17.641 -6.723 1 97.75 314 TYR A CA 1
ATOM 2447 C C . TYR A 1 314 ? -6.398 18.453 -7.066 1 97.75 314 TYR A C 1
ATOM 2449 O O . TYR A 1 314 ? -5.863 18.328 -8.172 1 97.75 314 TYR A O 1
ATOM 2457 N N . ALA A 1 315 ? -5.98 19.266 -6.242 1 98.38 315 ALA A N 1
ATOM 2458 C CA . ALA A 1 315 ? -4.719 20 -6.219 1 98.38 315 ALA A CA 1
ATOM 2459 C C . ALA A 1 315 ? -4.164 20.094 -4.801 1 98.38 315 ALA A C 1
ATOM 2461 O O . ALA A 1 315 ? -4.547 19.312 -3.926 1 98.38 315 ALA A O 1
ATOM 2462 N N . TRP A 1 316 ? -3.164 20.781 -4.641 1 98.5 316 TRP A N 1
ATOM 2463 C CA . TRP A 1 316 ? -2.633 21.062 -3.312 1 98.5 316 TRP A CA 1
ATOM 2464 C C . TRP A 1 316 ? -2.602 22.562 -3.059 1 98.5 316 TRP A C 1
ATOM 2466 O O . TRP A 1 316 ? -2.105 23.328 -3.889 1 98.5 316 TRP A O 1
ATOM 2476 N N . GLY A 1 317 ? -3.27 23.078 -2.029 1 98.69 317 GLY A N 1
ATOM 2477 C CA . GLY A 1 317 ? -3.113 24.438 -1.525 1 98.69 317 GLY A CA 1
ATOM 2478 C C . GLY A 1 317 ? -2.027 24.547 -0.473 1 98.69 317 GLY A C 1
ATOM 2479 O O . GLY A 1 317 ? -1.27 23.609 -0.242 1 98.69 317 GLY A O 1
ATOM 2480 N N . LEU A 1 318 ? -1.914 25.75 0.043 1 98.69 318 LEU A N 1
ATOM 2481 C CA . LEU A 1 318 ? -0.987 25.906 1.159 1 98.69 318 LEU A CA 1
ATOM 2482 C C . LEU A 1 318 ? -1.605 25.391 2.453 1 98.69 318 LEU A C 1
ATOM 2484 O O . LEU A 1 318 ? -2.293 26.125 3.158 1 98.69 318 LEU A O 1
ATOM 2488 N N . GLY A 1 319 ? -1.296 24.125 2.76 1 97.69 319 GLY A N 1
ATOM 2489 C CA . GLY A 1 319 ? -1.796 23.594 4.016 1 97.69 319 GLY A CA 1
ATOM 2490 C C . GLY A 1 319 ? -2.492 22.25 3.865 1 97.69 319 GLY A C 1
ATOM 2491 O O . GLY A 1 319 ? -2.764 21.562 4.855 1 97.69 319 GLY A O 1
ATOM 2492 N N . GLY A 1 320 ? -2.814 21.875 2.633 1 98.19 320 GLY A N 1
ATOM 2493 C CA . GLY A 1 320 ? -3.479 20.594 2.457 1 98.19 320 GLY A CA 1
ATOM 2494 C C . GLY A 1 320 ? -3.947 20.344 1.034 1 98.19 320 GLY A C 1
ATOM 2495 O O . GLY A 1 320 ? -3.623 21.125 0.13 1 98.19 320 GLY A O 1
ATOM 2496 N N . ILE A 1 321 ? -4.656 19.25 0.81 1 98.12 321 ILE A N 1
ATOM 2497 C CA . ILE A 1 321 ? -5.277 18.938 -0.475 1 98.12 321 ILE A CA 1
ATOM 2498 C C . ILE A 1 321 ? -6.418 19.922 -0.744 1 98.12 321 ILE A C 1
ATOM 2500 O O . ILE A 1 321 ? -7.18 20.25 0.164 1 98.12 321 ILE A O 1
ATOM 2504 N N . LEU A 1 322 ? -6.492 20.312 -1.979 1 98.62 322 LEU A N 1
ATOM 2505 C CA . LEU A 1 322 ? -7.496 21.266 -2.436 1 98.62 322 LEU A CA 1
ATOM 2506 C C . LEU A 1 322 ? -8.453 20.625 -3.43 1 98.62 322 LEU A C 1
ATOM 2508 O O . LEU A 1 322 ? -8.016 19.938 -4.367 1 98.62 322 LEU A O 1
ATOM 2512 N N . ILE A 1 323 ? -9.766 20.781 -3.164 1 98.56 323 ILE A N 1
ATOM 2513 C CA . ILE A 1 323 ? -10.742 20.422 -4.184 1 98.56 323 ILE A CA 1
ATOM 2514 C C . ILE A 1 323 ? -10.68 21.422 -5.336 1 98.56 323 ILE A C 1
ATOM 2516 O O . ILE A 1 323 ? -10.906 22.625 -5.141 1 98.56 323 ILE A O 1
ATOM 2520 N N . ASP A 1 324 ? -10.336 20.953 -6.496 1 98.31 324 ASP A N 1
ATOM 2521 C CA . ASP A 1 324 ? -10.086 21.812 -7.641 1 98.31 324 ASP A CA 1
ATOM 2522 C C . ASP A 1 324 ? -11.078 21.547 -8.766 1 98.31 324 ASP A C 1
ATOM 2524 O O . ASP A 1 324 ? -10.68 21.266 -9.906 1 98.31 324 ASP A O 1
ATOM 2528 N N . GLY A 1 325 ? -12.273 21.609 -8.477 1 97.88 325 GLY A N 1
ATOM 2529 C CA . GLY A 1 325 ? -13.375 21.406 -9.406 1 97.88 325 GLY A CA 1
ATOM 2530 C C . GLY A 1 325 ? -14.727 21.312 -8.719 1 97.88 325 GLY A C 1
ATOM 2531 O O . GLY A 1 325 ? -14.844 21.609 -7.531 1 97.88 325 GLY A O 1
ATOM 2532 N N . ASP A 1 326 ? -15.789 20.906 -9.477 1 97.44 326 ASP A N 1
ATOM 2533 C CA . ASP A 1 326 ? -17.156 21.016 -8.969 1 97.44 326 ASP A CA 1
ATOM 2534 C C . ASP A 1 326 ? -17.828 19.641 -8.922 1 97.44 326 ASP A C 1
ATOM 2536 O O . ASP A 1 326 ? -19.031 19.547 -8.641 1 97.44 326 ASP A O 1
ATOM 2540 N N . SER A 1 327 ? -17.031 18.594 -9.086 1 96.25 327 SER A N 1
ATOM 2541 C CA . SER A 1 327 ? -17.641 17.281 -9.234 1 96.25 327 SER A CA 1
ATOM 2542 C C . SER A 1 327 ? -17.781 16.578 -7.887 1 96.25 327 SER A C 1
ATOM 2544 O O . SER A 1 327 ? -18.391 15.523 -7.793 1 96.25 327 SER A O 1
ATOM 2546 N N . HIS A 1 328 ? -17.188 17.109 -6.832 1 94.69 328 HIS A N 1
ATOM 2547 C CA . HIS A 1 328 ? -17.359 16.5 -5.516 1 94.69 328 HIS A CA 1
ATOM 2548 C C . HIS A 1 328 ? -18.812 16.578 -5.062 1 94.69 328 HIS A C 1
ATOM 2550 O O . HIS A 1 328 ? -19.484 17.578 -5.293 1 94.69 328 HIS A O 1
ATOM 2556 N N . PRO A 1 329 ? -19.25 15.547 -4.367 1 92.94 329 PRO A N 1
ATOM 2557 C CA . PRO A 1 329 ? -20.672 15.484 -4.031 1 92.94 329 PRO A CA 1
ATOM 2558 C C . PRO A 1 329 ? -21.125 16.609 -3.109 1 92.94 329 PRO A C 1
ATOM 2560 O O . PRO A 1 329 ? -22.266 17.062 -3.193 1 92.94 329 PRO A O 1
ATOM 2563 N N . TYR A 1 330 ? -20.25 17.078 -2.256 1 94.62 330 TYR A N 1
ATOM 2564 C CA . TYR A 1 330 ? -20.703 18.109 -1.333 1 94.62 330 TYR A CA 1
ATOM 2565 C C . TYR A 1 330 ? -19.609 19.125 -1.082 1 94.62 330 TYR A C 1
ATOM 2567 O O . TYR A 1 330 ? -19.891 20.281 -0.756 1 94.62 330 TYR A O 1
ATOM 2575 N N . ARG A 1 331 ? -18.281 18.781 -1.167 1 97.81 331 ARG A N 1
ATOM 2576 C CA . ARG A 1 331 ? -17.219 19.766 -1.021 1 97.81 331 ARG A CA 1
ATOM 2577 C C . ARG A 1 331 ? -17.172 20.703 -2.223 1 97.81 331 ARG A C 1
ATOM 2579 O O . ARG A 1 331 ? -17.203 20.25 -3.369 1 97.81 331 ARG A O 1
ATOM 2586 N N . LYS A 1 332 ? -17.078 21.953 -1.962 1 98.38 332 LYS A N 1
ATOM 2587 C CA . LYS A 1 332 ? -17.031 22.922 -3.049 1 98.38 332 LYS A CA 1
ATOM 2588 C C . LYS A 1 332 ? -15.602 23.172 -3.502 1 98.38 332 LYS A C 1
ATOM 2590 O O . LYS A 1 332 ? -14.648 22.875 -2.768 1 98.38 332 LYS A O 1
ATOM 2595 N N . LYS A 1 333 ? -15.516 23.734 -4.746 1 98.38 333 LYS A N 1
ATOM 2596 C CA . LYS A 1 333 ? -14.203 24.125 -5.246 1 98.38 333 LYS A CA 1
ATOM 2597 C C . LYS A 1 333 ? -13.5 25.062 -4.262 1 98.38 333 LYS A C 1
ATOM 2599 O O . LYS A 1 333 ? -14.117 25.969 -3.715 1 98.38 333 LYS A O 1
ATOM 2604 N N . GLY A 1 334 ? -12.219 24.734 -3.965 1 98.44 334 GLY A N 1
ATOM 2605 C CA . GLY A 1 334 ? -11.438 25.562 -3.053 1 98.44 334 GLY A CA 1
ATOM 2606 C C . GLY A 1 334 ? -11.43 25.031 -1.631 1 98.44 334 GLY A C 1
ATOM 2607 O O . GLY A 1 334 ? -10.742 25.562 -0.766 1 98.44 334 GLY A O 1
ATOM 2608 N N . THR A 1 335 ? -12.211 23.938 -1.35 1 98.75 335 THR A N 1
ATOM 2609 C CA . THR A 1 335 ? -12.172 23.328 -0.028 1 98.75 335 THR A CA 1
ATOM 2610 C C . THR A 1 335 ? -10.781 22.766 0.266 1 98.75 335 THR A C 1
ATOM 2612 O O . THR A 1 335 ? -10.219 22.031 -0.555 1 98.75 335 THR A O 1
ATOM 2615 N N . LEU A 1 336 ? -10.234 23.156 1.389 1 98.88 336 LEU A N 1
ATOM 2616 C CA . LEU A 1 336 ? -8.969 22.625 1.872 1 98.88 336 LEU A CA 1
ATOM 2617 C C . LEU A 1 336 ? -9.195 21.516 2.9 1 98.88 336 LEU A C 1
ATOM 2619 O O . LEU A 1 336 ? -10.008 21.672 3.818 1 98.88 336 LEU A O 1
ATOM 2623 N N . ILE A 1 337 ? -8.555 20.359 2.672 1 98.75 337 ILE A N 1
ATOM 2624 C CA . ILE A 1 337 ? -8.719 19.234 3.598 1 98.75 337 ILE A CA 1
ATOM 2625 C C . ILE A 1 337 ? -7.352 18.641 3.924 1 98.75 337 ILE A C 1
ATOM 2627 O O . ILE A 1 337 ? -6.406 18.766 3.139 1 98.75 337 ILE A O 1
ATOM 2631 N N . TRP A 1 338 ? -7.262 18.078 5.078 1 98.44 338 TRP A N 1
ATOM 2632 C CA . TRP A 1 338 ? -6.137 17.203 5.418 1 98.44 338 TRP A CA 1
ATOM 2633 C C . TRP A 1 338 ? -6.43 16.406 6.684 1 98.44 338 TRP A C 1
ATOM 2635 O O . TRP A 1 338 ? -7.594 16.172 7.027 1 98.44 338 TRP A O 1
ATOM 2645 N N . SER A 1 339 ? -5.309 15.82 7.25 1 98.44 339 SER A N 1
ATOM 2646 C CA . SER A 1 339 ? -5.566 14.812 8.273 1 98.44 339 SER A CA 1
ATOM 2647 C C . SER A 1 339 ? -4.332 14.562 9.133 1 98.44 339 SER A C 1
ATOM 2649 O O . SER A 1 339 ? -3.311 15.234 8.969 1 98.44 339 SER A O 1
ATOM 2651 N N . GLY A 1 340 ? -4.477 13.797 10.125 1 98.38 340 GLY A N 1
ATOM 2652 C CA . GLY A 1 340 ? -3.428 13.18 10.922 1 98.38 340 GLY A CA 1
ATOM 2653 C C . GLY A 1 340 ? -3.465 11.664 10.883 1 98.38 340 GLY A C 1
ATOM 2654 O O . GLY A 1 340 ? -4.535 11.062 10.766 1 98.38 340 GLY A O 1
ATOM 2655 N N . ALA A 1 341 ? -2.322 11.07 11.016 1 97.56 341 ALA A N 1
ATOM 2656 C CA . ALA A 1 341 ? -2.113 9.641 10.805 1 97.56 341 ALA A CA 1
ATOM 2657 C C . ALA A 1 341 ? -3.082 8.82 11.641 1 97.56 341 ALA A C 1
ATOM 2659 O O . ALA A 1 341 ? -3.525 7.75 11.219 1 97.56 341 ALA A O 1
ATOM 2660 N N . ALA A 1 342 ? -3.426 9.336 12.867 1 97.69 342 ALA A N 1
ATOM 2661 C CA . ALA A 1 342 ? -4.305 8.586 13.766 1 97.69 342 ALA A CA 1
ATOM 2662 C C . ALA A 1 342 ? -5.77 8.859 13.453 1 97.69 342 ALA A C 1
ATOM 2664 O O . ALA A 1 342 ? -6.621 8.82 14.344 1 97.69 342 ALA A O 1
ATOM 2665 N N . ASN A 1 343 ? -6.031 9.234 12.219 1 98.12 343 ASN A N 1
ATOM 2666 C CA . ASN A 1 343 ? -7.352 9.375 11.617 1 98.12 343 ASN A CA 1
ATOM 2667 C C . ASN A 1 343 ? -8.094 10.586 12.172 1 98.12 343 ASN A C 1
ATOM 2669 O O . ASN A 1 343 ? -9.305 10.516 12.414 1 98.12 343 ASN A O 1
ATOM 2673 N N . ILE A 1 344 ? -7.324 11.586 12.43 1 98.69 344 ILE A N 1
ATOM 2674 C CA . ILE A 1 344 ? -7.891 12.93 12.531 1 98.69 344 ILE A CA 1
ATOM 2675 C C . ILE A 1 344 ? -8.156 13.477 11.125 1 98.69 344 ILE A C 1
ATOM 2677 O O . ILE A 1 344 ? -7.359 13.281 10.211 1 98.69 344 ILE A O 1
ATOM 2681 N N . PHE A 1 345 ? -9.297 14.133 10.922 1 98.81 345 PHE A N 1
ATOM 2682 C CA . PHE A 1 345 ? -9.609 14.703 9.625 1 98.81 345 PHE A CA 1
ATOM 2683 C C . PHE A 1 345 ? -10.234 16.094 9.773 1 98.81 345 PHE A C 1
ATOM 2685 O O . PHE A 1 345 ? -11.062 16.312 10.656 1 98.81 345 PHE A O 1
ATOM 2692 N N . TRP A 1 346 ? -9.812 17.016 8.953 1 98.88 346 TRP A N 1
ATOM 2693 C CA . TRP A 1 346 ? -10.391 18.359 9.016 1 98.88 346 TRP A CA 1
ATOM 2694 C C . TRP A 1 346 ? -10.656 18.906 7.617 1 98.88 346 TRP A C 1
ATOM 2696 O O . TRP A 1 346 ? -10.055 18.453 6.641 1 98.88 346 TRP A O 1
ATOM 2706 N N . TRP A 1 347 ? -11.609 19.797 7.473 1 98.88 347 TRP A N 1
ATOM 2707 C CA . TRP A 1 347 ? -11.875 20.5 6.223 1 98.88 347 TRP A CA 1
ATOM 2708 C C . TRP A 1 347 ? -12.281 21.953 6.488 1 98.88 347 TRP A C 1
ATOM 2710 O O . TRP A 1 347 ? -12.789 22.266 7.562 1 98.88 347 TRP A O 1
ATOM 2720 N N . VAL A 1 348 ? -11.938 22.828 5.594 1 98.88 348 VAL A N 1
ATOM 2721 C CA . VAL A 1 348 ? -12.375 24.219 5.527 1 98.88 348 VAL A CA 1
ATOM 2722 C C . VAL A 1 348 ? -12.93 24.516 4.137 1 98.88 348 VAL A C 1
ATOM 2724 O O . VAL A 1 348 ? -12.195 24.531 3.15 1 98.88 348 VAL A O 1
ATOM 2727 N N . ASP A 1 349 ? -14.172 24.703 4.023 1 98.75 349 ASP A N 1
ATOM 2728 C CA . ASP A 1 349 ? -14.875 25.031 2.789 1 98.75 349 ASP A CA 1
ATOM 2729 C C . ASP A 1 349 ? -15.36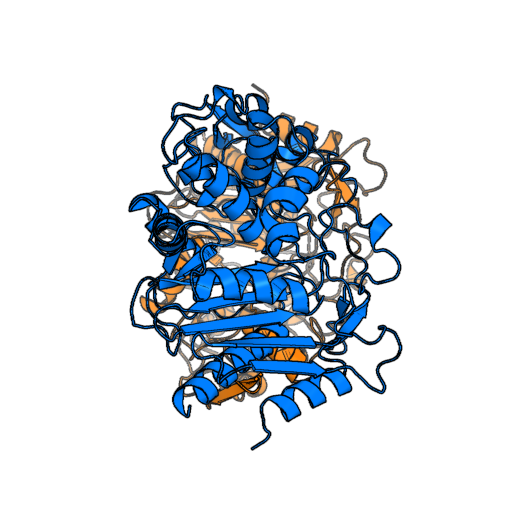7 26.484 2.809 1 98.75 349 ASP A C 1
ATOM 2731 O O . ASP A 1 349 ? -16.453 26.766 3.301 1 98.75 349 ASP A O 1
ATOM 2735 N N . ARG A 1 350 ? -14.641 27.328 2.184 1 97.5 350 ARG A N 1
ATOM 2736 C CA . ARG A 1 350 ? -14.906 28.766 2.273 1 97.5 350 ARG A CA 1
ATOM 2737 C C . ARG A 1 350 ? -16.141 29.141 1.458 1 97.5 350 ARG A C 1
ATOM 2739 O O . ARG A 1 350 ? -16.812 30.141 1.76 1 97.5 350 ARG A O 1
ATOM 2746 N N . GLU A 1 351 ? -16.422 28.406 0.433 1 97 351 GLU A N 1
ATOM 2747 C CA . GLU A 1 351 ? -17.594 28.703 -0.389 1 97 351 GLU A CA 1
ATOM 2748 C C . GLU A 1 351 ? -18.891 28.438 0.379 1 97 351 GLU A C 1
ATOM 2750 O O . GLU A 1 351 ? -19.766 29.281 0.425 1 97 351 GLU A O 1
ATOM 2755 N N . THR A 1 352 ? -19.016 27.266 1.016 1 96.62 352 THR A N 1
ATOM 2756 C CA . THR A 1 352 ? -20.203 26.953 1.814 1 96.62 352 THR A CA 1
ATOM 2757 C C . THR A 1 352 ? -20.141 27.672 3.158 1 96.62 352 THR A C 1
ATOM 2759 O O . THR A 1 352 ? -21.172 27.828 3.818 1 96.62 352 THR A O 1
ATOM 2762 N N . GLY A 1 353 ? -18.906 28.047 3.584 1 97.69 353 GLY A N 1
ATOM 2763 C CA . GLY A 1 353 ? -18.719 28.734 4.844 1 97.69 353 GLY A CA 1
ATOM 2764 C C . GLY A 1 353 ? -18.703 27.812 6.043 1 97.69 353 GLY A C 1
ATOM 2765 O O . GLY A 1 353 ? -19.188 28.172 7.117 1 97.69 353 GLY A O 1
ATOM 2766 N N . ILE A 1 354 ? -18.25 26.594 5.848 1 98.31 354 ILE A N 1
ATOM 2767 C CA . ILE A 1 354 ? -18.234 25.656 6.973 1 98.31 354 ILE A CA 1
ATOM 2768 C C . ILE A 1 354 ? -16.844 25.062 7.137 1 98.31 354 ILE A C 1
ATOM 2770 O O . ILE A 1 354 ? -16.094 24.953 6.168 1 98.31 354 ILE A O 1
ATOM 2774 N N . CYS A 1 355 ? -16.438 24.734 8.32 1 98.81 355 CYS A N 1
ATOM 2775 C CA . CYS A 1 355 ? -15.281 23.922 8.641 1 98.81 355 CYS A CA 1
ATOM 2776 C C . CYS A 1 355 ? -15.641 22.828 9.648 1 98.81 355 CYS A C 1
ATOM 2778 O O . CYS A 1 355 ? -16.672 22.922 10.312 1 98.81 355 CYS A O 1
ATOM 2780 N N . GLY A 1 356 ? -14.875 21.828 9.648 1 98.81 356 GLY A N 1
ATOM 2781 C CA . GLY A 1 356 ? -15.148 20.734 10.555 1 98.81 356 GLY A CA 1
ATOM 2782 C C . GLY A 1 356 ? -13.914 19.906 10.883 1 98.81 356 GLY A C 1
ATOM 2783 O O . GLY A 1 356 ? -12.859 20.078 10.258 1 98.81 356 GLY A O 1
ATOM 2784 N N . LEU A 1 357 ? -14.078 19.078 11.922 1 98.75 357 LEU A N 1
ATOM 2785 C CA . LEU A 1 357 ? -12.992 18.297 12.5 1 98.75 357 LEU A CA 1
ATOM 2786 C C . LEU A 1 357 ? -13.508 17 13.102 1 98.75 357 LEU A C 1
ATOM 2788 O O . LEU A 1 357 ? -14.422 17.016 13.93 1 98.75 357 LEU A O 1
ATOM 2792 N N . PHE A 1 358 ? -13.039 15.883 12.594 1 98.62 358 PHE A N 1
ATOM 2793 C CA . PHE A 1 358 ? -13.227 14.547 13.156 1 98.62 358 PHE A CA 1
ATOM 2794 C C . PHE A 1 358 ? -11.992 14.117 13.945 1 98.62 358 PHE A C 1
ATOM 2796 O O . PHE A 1 358 ? -10.914 13.961 13.375 1 98.62 358 PHE A O 1
ATOM 2803 N N . GLY A 1 359 ? -12.133 13.891 15.25 1 98.25 359 GLY A N 1
ATOM 2804 C CA . GLY A 1 359 ? -10.992 13.516 16.078 1 98.25 359 GLY A CA 1
ATOM 2805 C C . GLY A 1 359 ? -11.133 12.133 16.672 1 98.25 359 GLY A C 1
ATOM 2806 O O . GLY A 1 359 ? -12.164 11.797 17.266 1 98.25 359 GLY A O 1
ATOM 2807 N N . THR A 1 360 ? -10.188 11.312 16.484 1 96.94 360 THR A N 1
ATOM 2808 C CA . THR A 1 360 ? -9.992 10.023 17.141 1 96.94 360 THR A CA 1
ATOM 2809 C C . THR A 1 360 ? -8.508 9.648 17.141 1 96.94 360 THR A C 1
ATOM 2811 O O . THR A 1 360 ? -7.652 10.469 16.812 1 96.94 360 THR A O 1
ATOM 2814 N N . GLN A 1 361 ? -8.109 8.492 17.734 1 96.75 361 GLN A N 1
ATOM 2815 C CA . GLN A 1 361 ? -6.738 7.984 17.734 1 96.75 361 GLN A CA 1
ATOM 2816 C C . GLN A 1 361 ? -6.703 6.496 17.391 1 96.75 361 GLN A C 1
ATOM 2818 O O . GLN A 1 361 ? -6.539 5.652 18.281 1 96.75 361 GLN A O 1
ATOM 2823 N N . ILE A 1 362 ? -6.816 6.266 16.109 1 96.38 362 ILE A N 1
ATOM 2824 C CA . ILE A 1 362 ? -6.758 4.879 15.648 1 96.38 362 ILE A CA 1
ATOM 2825 C C . ILE A 1 362 ? -5.777 4.754 14.484 1 96.38 362 ILE A C 1
ATOM 2827 O O . ILE A 1 362 ? -5.766 5.59 13.586 1 96.38 362 ILE A O 1
ATOM 2831 N N . MET A 1 363 ? -4.855 3.828 14.594 1 96.5 363 MET A N 1
ATOM 2832 C CA . MET A 1 363 ? -3.893 3.475 13.555 1 96.5 363 MET A CA 1
ATOM 2833 C C . MET A 1 363 ? -4.336 2.221 12.805 1 96.5 363 MET A C 1
ATOM 2835 O O . MET A 1 363 ? -5.07 1.396 13.352 1 96.5 363 MET A O 1
ATOM 2839 N N . PRO A 1 364 ? -3.865 1.979 11.492 1 94.94 364 PRO A N 1
ATOM 2840 C CA . PRO A 1 364 ? -2.986 2.848 10.703 1 94.94 364 PRO A CA 1
ATOM 2841 C C . PRO A 1 364 ? -3.723 4.039 10.094 1 94.94 364 PRO A C 1
ATOM 2843 O O . PRO A 1 364 ? -4.945 4.152 10.234 1 94.94 364 PRO A O 1
ATOM 2846 N N . ALA A 1 365 ? -2.982 4.945 9.508 1 95.75 365 ALA A N 1
ATOM 2847 C CA . ALA A 1 365 ? -3.594 6.031 8.75 1 95.75 365 ALA A CA 1
ATOM 2848 C C . ALA A 1 365 ? -4.523 5.488 7.668 1 95.75 365 ALA A C 1
ATOM 2850 O O . ALA A 1 365 ? -4.195 4.508 6.996 1 95.75 365 ALA A O 1
ATOM 2851 N N . GLY A 1 366 ? -5.594 6.148 7.543 1 94.56 366 GLY A N 1
ATOM 2852 C CA . GLY A 1 366 ? -6.539 5.699 6.535 1 94.56 366 GLY A CA 1
ATOM 2853 C C . GLY A 1 366 ? -7.203 4.379 6.883 1 94.56 366 GLY A C 1
ATOM 2854 O O . GLY A 1 366 ? -7.453 3.553 6.004 1 94.56 366 GLY A O 1
ATOM 2855 N N . GLU A 1 367 ? -7.41 4.098 8.172 1 93.31 367 GLU A N 1
ATOM 2856 C CA . GLU A 1 367 ? -8.047 2.865 8.625 1 93.31 367 GLU A CA 1
ATOM 2857 C C . GLU A 1 367 ? -9.406 2.668 7.957 1 93.31 367 GLU A C 1
ATOM 2859 O O . GLU A 1 367 ? -10.242 3.578 7.953 1 93.31 367 GLU A O 1
ATOM 2864 N N . LEU A 1 368 ? -9.695 1.569 7.441 1 88.06 368 LEU A N 1
ATOM 2865 C CA . LEU A 1 368 ? -10.711 1.284 6.426 1 88.06 368 LEU A CA 1
ATOM 2866 C C . LEU A 1 368 ? -12.109 1.486 6.984 1 88.06 368 LEU A C 1
ATOM 2868 O O . LEU A 1 368 ? -13.023 1.894 6.258 1 88.06 368 LEU A O 1
ATOM 2872 N N . VAL A 1 369 ? -12.32 1.168 8.219 1 91.5 369 VAL A N 1
ATOM 2873 C CA . VAL A 1 369 ? -13.648 1.286 8.82 1 91.5 369 VAL A CA 1
ATOM 2874 C C . VAL A 1 369 ? -13.883 2.727 9.273 1 91.5 369 VAL A C 1
ATOM 2876 O O . VAL A 1 369 ? -14.961 3.285 9.039 1 91.5 369 VAL A O 1
ATOM 2879 N N . THR A 1 370 ? -12.891 3.307 9.805 1 94.5 370 THR A N 1
ATOM 2880 C CA . THR A 1 370 ? -12.977 4.668 10.32 1 94.5 370 THR A CA 1
ATOM 2881 C C . THR A 1 370 ? -13.266 5.656 9.195 1 94.5 370 THR A C 1
ATOM 2883 O O . THR A 1 370 ? -13.984 6.641 9.398 1 94.5 370 THR A O 1
ATOM 2886 N N . LYS A 1 371 ? -12.773 5.383 8.055 1 93.12 371 LYS A N 1
ATOM 2887 C CA . LYS A 1 371 ? -13 6.238 6.891 1 93.12 371 LYS A CA 1
ATOM 2888 C C . LYS A 1 371 ? -14.492 6.461 6.652 1 93.12 371 LYS A C 1
ATOM 2890 O O . LYS A 1 371 ? -14.906 7.559 6.27 1 93.12 371 LYS A O 1
ATOM 2895 N N . GLY A 1 372 ? -15.242 5.426 6.844 1 92.19 372 GLY A N 1
ATOM 2896 C CA . GLY A 1 372 ? -16.672 5.527 6.637 1 92.19 372 GLY A CA 1
ATOM 2897 C C . GLY A 1 372 ? -17.359 6.473 7.609 1 92.19 372 GLY A C 1
ATOM 2898 O O . GLY A 1 372 ? -18.312 7.164 7.246 1 92.19 372 GLY A O 1
ATOM 2899 N N . TYR A 1 373 ? -16.828 6.531 8.789 1 95 373 TYR A N 1
ATOM 2900 C CA . TYR A 1 373 ? -17.422 7.406 9.797 1 95 373 TYR A CA 1
ATOM 2901 C C . TYR A 1 373 ? -17.016 8.859 9.57 1 95 373 TYR A C 1
ATOM 2903 O O . TYR A 1 373 ? -17.781 9.781 9.836 1 95 373 TYR A O 1
ATOM 2911 N N . ILE A 1 374 ? -15.805 9.039 9.086 1 96.81 374 ILE A N 1
ATOM 2912 C CA . ILE A 1 374 ? -15.367 10.383 8.719 1 96.81 374 ILE A CA 1
ATOM 2913 C C . ILE A 1 374 ? -16.25 10.922 7.59 1 96.81 374 ILE A C 1
ATOM 2915 O O . ILE A 1 374 ? -16.734 12.055 7.664 1 96.81 374 ILE A O 1
ATOM 2919 N N . LYS A 1 375 ? -16.453 10.078 6.578 1 95 375 LYS A N 1
ATOM 2920 C CA . LYS A 1 375 ? -17.312 10.453 5.465 1 95 375 LYS A CA 1
ATOM 2921 C C . LYS A 1 375 ? -18.719 10.789 5.953 1 95 375 LYS A C 1
ATOM 2923 O O . LYS A 1 375 ? -19.297 11.805 5.566 1 95 375 LYS A O 1
ATOM 2928 N N . ALA A 1 376 ? -19.266 9.938 6.785 1 94.62 376 ALA A N 1
ATOM 2929 C CA . ALA A 1 376 ? -20.609 10.133 7.297 1 94.62 376 ALA A CA 1
ATOM 2930 C C . ALA A 1 376 ? -20.719 11.438 8.078 1 94.62 376 ALA A C 1
ATOM 2932 O O . ALA A 1 376 ? -21.75 12.125 8 1 94.62 376 ALA A O 1
ATOM 2933 N N . PHE A 1 377 ? -19.703 11.766 8.82 1 97.19 377 PHE A N 1
ATOM 2934 C CA . PHE A 1 377 ? -19.703 13 9.594 1 97.19 377 PHE A CA 1
ATOM 2935 C C . PHE A 1 377 ? -19.734 14.211 8.664 1 97.19 377 PHE A C 1
ATOM 2937 O O . PHE A 1 377 ? -20.547 15.125 8.867 1 97.19 377 PHE A O 1
ATOM 2944 N N . GLU A 1 378 ? -18.859 14.234 7.656 1 96.62 378 GLU A N 1
ATOM 2945 C CA . GLU A 1 378 ? -18.859 15.344 6.707 1 96.62 378 GLU A CA 1
ATOM 2946 C C . GLU A 1 378 ? -20.219 15.5 6.039 1 96.62 378 GLU A C 1
ATOM 2948 O O . GLU A 1 378 ? -20.75 16.609 5.957 1 96.62 378 GLU A O 1
ATOM 2953 N N . GLU A 1 379 ? -20.75 14.367 5.594 1 95.38 379 GLU A N 1
ATOM 2954 C CA . GLU A 1 379 ? -22.062 14.398 4.941 1 95.38 379 GLU A CA 1
ATOM 2955 C C . GLU A 1 379 ? -23.125 14.984 5.863 1 95.38 379 GLU A C 1
ATOM 2957 O O . GLU A 1 379 ? -23.969 15.781 5.434 1 95.38 379 GLU A O 1
ATOM 2962 N N . GLU A 1 380 ? -23.078 14.547 7.094 1 95.69 380 GLU A N 1
ATOM 2963 C CA . GLU A 1 380 ? -24.031 15.047 8.086 1 95.69 380 GLU A CA 1
ATOM 2964 C C . GLU A 1 380 ? -23.922 16.562 8.25 1 95.69 380 GLU A C 1
ATOM 2966 O O . GLU A 1 380 ? -24.938 17.266 8.281 1 95.69 380 GLU A O 1
ATOM 2971 N N . ILE A 1 381 ? -22.719 17.094 8.336 1 97.25 381 ILE A N 1
ATOM 2972 C CA . ILE A 1 381 ? -22.516 18.516 8.578 1 97.25 381 ILE A CA 1
ATOM 2973 C C . ILE A 1 381 ? -22.953 19.328 7.355 1 97.25 381 ILE A C 1
ATOM 2975 O O . ILE A 1 381 ? -23.594 20.375 7.492 1 97.25 381 ILE A O 1
ATOM 2979 N N . TYR A 1 382 ? -22.609 18.875 6.133 1 96.75 382 TYR A N 1
ATOM 2980 C CA . TYR A 1 382 ? -23.031 19.578 4.926 1 96.75 382 TYR A CA 1
ATOM 2981 C C . TYR A 1 382 ? -24.562 19.578 4.816 1 96.75 382 TYR A C 1
ATOM 2983 O O . TYR A 1 382 ? -25.156 20.594 4.406 1 96.75 382 TYR A O 1
ATOM 2991 N N . ALA A 1 383 ? -25.219 18.453 5.191 1 95.25 383 ALA A N 1
ATOM 2992 C CA . ALA A 1 383 ? -26.672 18.391 5.176 1 95.25 383 ALA A CA 1
ATOM 2993 C C . ALA A 1 383 ? -27.281 19.391 6.156 1 95.25 383 ALA A C 1
ATOM 2995 O O . ALA A 1 383 ? -28.25 20.078 5.84 1 95.25 383 ALA A O 1
ATOM 2996 N N . ARG A 1 384 ? -26.703 19.516 7.305 1 95 384 ARG A N 1
ATOM 2997 C CA . ARG A 1 384 ? -27.172 20.453 8.312 1 95 384 ARG A CA 1
ATOM 2998 C C . ARG A 1 384 ? -26.984 21.891 7.844 1 95 384 ARG A C 1
ATOM 3000 O O . ARG A 1 384 ? -27.844 22.75 8.086 1 95 384 ARG A O 1
ATOM 3007 N N . ALA A 1 385 ? -25.875 22.125 7.211 1 93.88 385 ALA A N 1
ATOM 3008 C CA . ALA A 1 385 ? -25.562 23.469 6.758 1 93.88 385 ALA A CA 1
ATOM 3009 C C . ALA A 1 385 ? -26.516 23.922 5.664 1 93.88 385 ALA A C 1
ATOM 3011 O O . ALA A 1 385 ? -26.797 25.109 5.527 1 93.88 385 ALA A O 1
ATOM 3012 N N . GLN A 1 386 ? -27.047 23 4.879 1 90 386 GLN A N 1
ATOM 3013 C CA . GLN A 1 386 ? -27.969 23.312 3.787 1 90 386 GLN A CA 1
ATOM 3014 C C . GLN A 1 386 ? -29.328 23.734 4.32 1 90 386 GLN A C 1
ATOM 3016 O O . GLN A 1 386 ? -30.047 24.484 3.658 1 90 386 GLN A O 1
ATOM 3021 N N . VAL A 1 387 ? -29.766 23.266 5.504 1 86.25 387 VAL A N 1
ATOM 3022 C CA . VAL A 1 387 ? -31.109 23.547 6.043 1 86.25 387 VAL A CA 1
ATOM 3023 C C . VAL A 1 387 ? -31.062 24.812 6.875 1 86.25 387 VAL A C 1
ATOM 3025 O O . VAL A 1 387 ? -32.125 25.391 7.176 1 86.25 387 VAL A O 1
ATOM 3028 N N . LEU A 1 388 ? -29.844 25.297 7.156 1 78.62 388 LEU A N 1
ATOM 3029 C CA . LEU A 1 388 ? -29.734 26.531 7.93 1 78.62 388 LEU A CA 1
ATOM 3030 C C . LEU A 1 388 ? -29.766 27.75 7.02 1 78.62 388 LEU A C 1
ATOM 3032 O O . LEU A 1 388 ? -30.406 28.75 7.352 1 78.62 388 LEU A O 1
ATOM 3036 N N . MET B 1 1 ? 35.031 -5.508 -11.969 1 50.75 1 MET B N 1
ATOM 3037 C CA . MET B 1 1 ? 33.656 -5.465 -11.484 1 50.75 1 MET B CA 1
ATOM 3038 C C . MET B 1 1 ? 33.219 -6.836 -10.984 1 50.75 1 MET B C 1
ATOM 3040 O O . MET B 1 1 ? 33.5 -7.852 -11.633 1 50.75 1 MET B O 1
ATOM 3044 N N . SER B 1 2 ? 32.625 -6.852 -9.844 1 73.56 2 SER B N 1
ATOM 3045 C CA . SER B 1 2 ? 32.281 -8.141 -9.258 1 73.56 2 SER B CA 1
ATOM 3046 C C . SER B 1 2 ? 31.234 -8.875 -10.109 1 73.56 2 SER B C 1
ATOM 3048 O O . SER B 1 2 ? 30.391 -8.25 -10.758 1 73.56 2 SER B O 1
ATOM 3050 N N . THR B 1 3 ? 31.5 -10.156 -10.344 1 85.88 3 THR B N 1
ATOM 3051 C CA . THR B 1 3 ? 30.531 -10.984 -11.055 1 85.88 3 THR B CA 1
ATOM 3052 C C . THR B 1 3 ? 29.203 -11.039 -10.305 1 85.88 3 THR B C 1
ATOM 3054 O O . THR B 1 3 ? 29.125 -10.625 -9.141 1 85.88 3 THR B O 1
ATOM 3057 N N . PHE B 1 4 ? 28.203 -11.406 -10.984 1 91.56 4 PHE B N 1
ATOM 3058 C CA . PHE B 1 4 ? 26.891 -11.586 -10.359 1 91.56 4 PHE B CA 1
ATOM 3059 C C . PHE B 1 4 ? 26.984 -12.547 -9.172 1 91.56 4 PHE B C 1
ATOM 3061 O O . PHE B 1 4 ? 26.453 -12.258 -8.102 1 91.56 4 PHE B O 1
ATOM 3068 N N . GLU B 1 5 ? 27.75 -13.641 -9.359 1 91.75 5 GLU B N 1
ATOM 3069 C CA . GLU B 1 5 ? 27.859 -14.633 -8.305 1 91.75 5 GLU B CA 1
ATOM 3070 C C . GLU B 1 5 ? 28.562 -14.062 -7.078 1 91.75 5 GLU B C 1
ATOM 3072 O O . GLU B 1 5 ? 28.203 -14.367 -5.941 1 91.75 5 GLU B O 1
ATOM 3077 N N . GLU B 1 6 ? 29.547 -13.258 -7.324 1 91.25 6 GLU B N 1
ATOM 3078 C CA . GLU B 1 6 ? 30.25 -12.617 -6.219 1 91.25 6 GLU B CA 1
ATOM 3079 C C . GLU B 1 6 ? 29.344 -11.672 -5.449 1 91.25 6 GLU B C 1
ATOM 3081 O O . GLU B 1 6 ? 29.391 -11.617 -4.219 1 91.25 6 GLU B O 1
ATOM 3086 N N . LYS B 1 7 ? 28.562 -11.039 -6.207 1 89.38 7 LYS B N 1
ATOM 3087 C CA . LYS B 1 7 ? 27.625 -10.102 -5.594 1 89.38 7 LYS B CA 1
ATOM 3088 C C . LYS B 1 7 ? 26.625 -10.828 -4.707 1 89.38 7 LYS B C 1
ATOM 3090 O O . LYS B 1 7 ? 26.359 -10.398 -3.578 1 89.38 7 LYS B O 1
ATOM 3095 N N . VAL B 1 8 ? 26.062 -11.898 -5.199 1 93.12 8 VAL B N 1
ATOM 3096 C CA . VAL B 1 8 ? 25.047 -12.648 -4.453 1 93.12 8 VAL B CA 1
ATOM 3097 C C . VAL B 1 8 ? 25.703 -13.344 -3.264 1 93.12 8 VAL B C 1
ATOM 3099 O O . VAL B 1 8 ? 25.141 -13.398 -2.172 1 93.12 8 VAL B O 1
ATOM 3102 N N . THR B 1 9 ? 26.922 -13.836 -3.467 1 92 9 THR B N 1
ATOM 3103 C CA . THR B 1 9 ? 27.656 -14.492 -2.391 1 92 9 THR B CA 1
ATOM 3104 C C . THR B 1 9 ? 27.922 -13.523 -1.246 1 92 9 THR B C 1
ATOM 3106 O O . THR B 1 9 ? 27.734 -13.867 -0.076 1 92 9 THR B O 1
ATOM 3109 N N . THR B 1 10 ? 28.312 -12.352 -1.612 1 89.5 10 THR B N 1
ATOM 3110 C CA . THR B 1 10 ? 28.578 -11.328 -0.604 1 89.5 10 THR B CA 1
ATOM 3111 C C . THR B 1 10 ? 27.297 -10.984 0.155 1 89.5 10 THR B C 1
ATOM 3113 O O . THR B 1 10 ? 27.312 -10.828 1.378 1 89.5 10 THR B O 1
ATOM 3116 N N . ALA B 1 11 ? 26.203 -10.859 -0.58 1 90.19 11 ALA B N 1
ATOM 3117 C CA . ALA B 1 11 ? 24.922 -10.531 0.038 1 90.19 11 ALA B CA 1
ATOM 3118 C C . ALA B 1 11 ? 24.5 -11.609 1.032 1 90.19 11 ALA B C 1
ATOM 3120 O O . ALA B 1 11 ? 23.969 -11.305 2.104 1 90.19 11 ALA B O 1
ATOM 3121 N N . VAL B 1 12 ? 24.719 -12.844 0.675 1 92 12 VAL B N 1
ATOM 3122 C CA . VAL B 1 12 ? 24.359 -13.961 1.547 1 92 12 VAL B CA 1
ATOM 3123 C C . VAL B 1 12 ? 25.297 -13.992 2.752 1 92 12 VAL B C 1
ATOM 3125 O O . VAL B 1 12 ? 24.859 -14.172 3.889 1 92 12 VAL B O 1
ATOM 3128 N N . HIS B 1 13 ? 26.531 -13.758 2.525 1 88.94 13 HIS B N 1
ATOM 3129 C CA . HIS B 1 13 ? 27.531 -13.734 3.592 1 88.94 13 HIS B CA 1
ATOM 3130 C C . HIS B 1 13 ? 27.234 -12.625 4.598 1 88.94 13 HIS B C 1
ATOM 3132 O O . HIS B 1 13 ? 27.375 -12.828 5.805 1 88.94 13 HIS B O 1
ATOM 3138 N N . ASP B 1 14 ? 26.812 -11.555 4.082 1 87.44 14 ASP B N 1
ATOM 3139 C CA . ASP B 1 14 ? 26.578 -10.375 4.918 1 87.44 14 ASP B CA 1
ATOM 3140 C C . ASP B 1 14 ? 25.203 -10.43 5.578 1 87.44 14 ASP B C 1
ATOM 3142 O O . ASP B 1 14 ? 24.828 -9.523 6.32 1 87.44 14 ASP B O 1
ATOM 3146 N N . GLY B 1 15 ? 24.453 -11.43 5.305 1 87.94 15 GLY B N 1
ATOM 3147 C CA . GLY B 1 15 ? 23.141 -11.602 5.93 1 87.94 15 GLY B CA 1
ATOM 3148 C C . GLY B 1 15 ? 22.062 -10.781 5.258 1 87.94 15 GLY B C 1
ATOM 3149 O O . GLY B 1 15 ? 20.984 -10.586 5.832 1 87.94 15 GLY B O 1
ATOM 3150 N N . ILE B 1 16 ? 22.312 -10.312 4.055 1 88.88 16 ILE B N 1
ATOM 3151 C CA . ILE B 1 16 ? 21.328 -9.547 3.301 1 88.88 16 ILE B CA 1
ATOM 3152 C C . ILE B 1 16 ? 20.328 -10.492 2.656 1 88.88 16 ILE B C 1
ATOM 3154 O O . ILE B 1 16 ? 19.125 -10.188 2.59 1 88.88 16 ILE B O 1
ATOM 3158 N N . LEU B 1 17 ? 20.781 -11.586 2.168 1 92.81 17 LEU B N 1
ATOM 3159 C CA . LEU B 1 17 ? 19.953 -12.695 1.7 1 92.81 17 LEU B CA 1
ATOM 3160 C C . LEU B 1 17 ? 20.156 -13.93 2.576 1 92.81 17 LEU B C 1
ATOM 3162 O O . LEU B 1 17 ? 21.281 -14.203 3.023 1 92.81 17 LEU B O 1
ATOM 3166 N N . PRO B 1 18 ? 19.109 -14.648 2.777 1 93.5 18 PRO B N 1
ATOM 3167 C CA . PRO B 1 18 ? 19.281 -15.852 3.592 1 93.5 18 PRO B CA 1
ATOM 3168 C C . PRO B 1 18 ? 19.984 -16.969 2.84 1 93.5 18 PRO B C 1
ATOM 3170 O O . PRO B 1 18 ? 20.641 -17.812 3.459 1 93.5 18 PRO B O 1
ATOM 3173 N N . GLY B 1 19 ? 19.922 -17.141 1.703 1 94.56 19 GLY B N 1
ATOM 3174 C CA . GLY B 1 19 ? 20.359 -18.141 0.735 1 94.56 19 GLY B CA 1
ATOM 3175 C C . GLY B 1 19 ? 19.547 -18.109 -0.546 1 94.56 19 GLY B C 1
ATOM 3176 O O . GLY B 1 19 ? 18.438 -17.562 -0.583 1 94.56 19 GLY B O 1
ATOM 3177 N N . VAL B 1 20 ? 20.156 -18.625 -1.577 1 96.25 20 VAL B N 1
ATOM 3178 C CA . VAL B 1 20 ? 19.422 -18.625 -2.838 1 96.25 20 VAL B CA 1
ATOM 3179 C C . VAL B 1 20 ? 19.734 -19.891 -3.627 1 96.25 20 VAL B C 1
ATOM 3181 O O . VAL B 1 20 ? 20.828 -20.453 -3.5 1 96.25 20 VAL B O 1
ATOM 3184 N N . VAL B 1 21 ? 18.797 -20.359 -4.301 1 97.31 21 VAL B N 1
ATOM 3185 C CA . VAL B 1 21 ? 18.953 -21.359 -5.352 1 97.31 21 VAL B CA 1
ATOM 3186 C C . VAL B 1 21 ? 18.609 -20.75 -6.707 1 97.31 21 VAL B C 1
ATOM 3188 O O . VAL B 1 21 ? 17.562 -20.109 -6.859 1 97.31 21 VAL B O 1
ATOM 3191 N N . LEU B 1 22 ? 19.5 -20.859 -7.629 1 98.25 22 LEU B N 1
ATOM 3192 C CA . LEU B 1 22 ? 19.391 -20.25 -8.945 1 98.25 22 LEU B CA 1
ATOM 3193 C C . LEU B 1 22 ? 19.484 -21.297 -10.047 1 98.25 22 LEU B C 1
ATOM 3195 O O . LEU B 1 22 ? 20.5 -22 -10.141 1 98.25 22 LEU B O 1
ATOM 3199 N N . TYR B 1 23 ? 18.422 -21.391 -10.828 1 98.62 23 TYR B N 1
ATOM 3200 C CA . TYR B 1 23 ? 18.422 -22.328 -11.945 1 98.62 23 TYR B CA 1
ATOM 3201 C C . TYR B 1 23 ? 18.016 -21.641 -13.234 1 98.62 23 TYR B C 1
ATOM 3203 O O . TYR B 1 23 ? 17.156 -20.75 -13.227 1 98.62 23 TYR B O 1
ATOM 3211 N N . ALA B 1 24 ? 18.594 -22 -14.352 1 98.75 24 ALA B N 1
ATOM 3212 C CA . ALA B 1 24 ? 18.188 -21.562 -15.688 1 98.75 24 ALA B CA 1
ATOM 3213 C C . ALA B 1 24 ? 18.562 -22.609 -16.734 1 98.75 24 ALA B C 1
ATOM 3215 O O . ALA B 1 24 ? 19.531 -23.344 -16.578 1 98.75 24 ALA B O 1
ATOM 3216 N N . LYS B 1 25 ? 17.719 -22.719 -17.672 1 98.38 25 LYS B N 1
ATOM 3217 C CA . LYS B 1 25 ? 17.922 -23.641 -18.781 1 98.38 25 LYS B CA 1
ATOM 3218 C C . LYS B 1 25 ? 17.562 -23 -20.109 1 98.38 25 LYS B C 1
ATOM 3220 O O . LYS B 1 25 ? 16.828 -22 -20.156 1 98.38 25 LYS B O 1
ATOM 3225 N N . ASP B 1 26 ? 18.141 -23.5 -21.172 1 97.56 26 ASP B N 1
ATOM 3226 C CA . ASP B 1 26 ? 17.734 -23.078 -22.5 1 97.56 26 ASP B CA 1
ATOM 3227 C C . ASP B 1 26 ? 17.297 -24.266 -23.359 1 97.56 26 ASP B C 1
ATOM 3229 O O . ASP B 1 26 ? 17.562 -25.406 -23 1 97.56 26 ASP B O 1
ATOM 3233 N N . ARG B 1 27 ? 16.625 -24 -24.438 1 95.94 27 ARG B N 1
ATOM 3234 C CA . ARG B 1 27 ? 16.031 -25 -25.312 1 95.94 27 ARG B CA 1
ATOM 3235 C C . ARG B 1 27 ? 17.094 -25.891 -25.938 1 95.94 27 ARG B C 1
ATOM 3237 O O . ARG B 1 27 ? 16.859 -27.094 -26.156 1 95.94 27 ARG B O 1
ATOM 3244 N N . SER B 1 28 ? 18.297 -25.359 -26.172 1 92.5 28 SER B N 1
ATOM 3245 C CA . SER B 1 28 ? 19.359 -26.094 -26.875 1 92.5 28 SER B CA 1
ATOM 3246 C C . SER B 1 28 ? 20.078 -27.047 -25.922 1 92.5 28 SER B C 1
ATOM 3248 O O . SER B 1 28 ? 20.781 -27.969 -26.359 1 92.5 28 SER B O 1
ATOM 3250 N N . GLY B 1 29 ? 19.953 -26.75 -24.672 1 91 29 GLY B N 1
ATOM 3251 C CA . GLY B 1 29 ? 20.688 -27.531 -23.672 1 91 29 GLY B CA 1
ATOM 3252 C C . GLY B 1 29 ? 22.062 -26.953 -23.375 1 91 29 GLY B C 1
ATOM 3253 O O . GLY B 1 29 ? 22.75 -27.438 -22.484 1 91 29 GLY B O 1
ATOM 3254 N N . ARG B 1 30 ? 22.469 -25.938 -24.016 1 92.81 30 ARG B N 1
ATOM 3255 C CA . ARG B 1 30 ? 23.797 -25.344 -23.812 1 92.81 30 ARG B CA 1
ATOM 3256 C C . ARG B 1 30 ? 23.844 -24.562 -22.5 1 92.81 30 ARG B C 1
ATOM 3258 O O . ARG B 1 30 ? 24.906 -24.484 -21.859 1 92.81 30 ARG B O 1
ATOM 3265 N N . LEU B 1 31 ? 22.766 -23.922 -22.156 1 93.69 31 LEU B N 1
ATOM 3266 C CA . LEU B 1 31 ? 22.672 -23.25 -20.859 1 93.69 31 LEU B CA 1
ATOM 3267 C C . LEU B 1 31 ? 22 -24.141 -19.828 1 93.69 31 LEU B C 1
ATOM 3269 O O . LEU B 1 31 ? 20.844 -24.531 -19.984 1 93.69 31 LEU B O 1
ATOM 3273 N N . ASN B 1 32 ? 22.703 -24.547 -18.875 1 95.56 32 ASN B N 1
ATOM 3274 C CA . ASN B 1 32 ? 22.219 -25.266 -17.688 1 95.56 32 ASN B CA 1
ATOM 3275 C C . ASN B 1 32 ? 22.844 -24.719 -16.406 1 95.56 32 ASN B C 1
ATOM 3277 O O . ASN B 1 32 ? 23.734 -25.344 -15.828 1 95.56 32 ASN B O 1
ATOM 3281 N N . TYR B 1 33 ? 22.359 -23.594 -16.031 1 96.56 33 TYR B N 1
ATOM 3282 C CA . TYR B 1 33 ? 22.891 -22.828 -14.898 1 96.56 33 TYR B CA 1
ATOM 3283 C C . TYR B 1 33 ? 22.328 -23.359 -13.586 1 96.56 33 TYR B C 1
ATOM 3285 O O . TYR B 1 33 ? 21.109 -23.531 -13.445 1 96.56 33 TYR B O 1
ATOM 3293 N N . SER B 1 34 ? 23.094 -23.734 -12.656 1 97 34 SER B N 1
ATOM 3294 C CA . SER B 1 34 ? 22.703 -24.234 -11.336 1 97 34 SER B CA 1
ATOM 3295 C C . SER B 1 34 ? 23.656 -23.719 -10.258 1 97 34 SER B C 1
ATOM 3297 O O . SER B 1 34 ? 24.828 -24.094 -10.234 1 97 34 SER B O 1
ATOM 3299 N N . GLN B 1 35 ? 23.156 -22.828 -9.445 1 96 35 GLN B N 1
ATOM 3300 C CA . GLN B 1 35 ? 23.938 -22.297 -8.336 1 96 35 GLN B CA 1
ATOM 3301 C C . GLN B 1 35 ? 23.125 -22.297 -7.039 1 96 35 GLN B C 1
ATOM 3303 O O . GLN B 1 35 ? 21.938 -21.953 -7.039 1 96 35 GLN B O 1
ATOM 3308 N N . VAL B 1 36 ? 23.688 -22.812 -5.992 1 95.44 36 VAL B N 1
ATOM 3309 C CA . VAL B 1 36 ? 23.172 -22.734 -4.629 1 95.44 36 VAL B CA 1
ATOM 3310 C C . VAL B 1 36 ? 24.156 -21.969 -3.742 1 95.44 36 VAL B C 1
ATOM 3312 O O . VAL B 1 36 ? 25.312 -22.391 -3.584 1 95.44 36 VAL B O 1
ATOM 3315 N N . ILE B 1 37 ? 23.719 -20.859 -3.27 1 93.19 37 ILE B N 1
ATOM 3316 C CA . ILE B 1 37 ? 24.609 -19.984 -2.502 1 93.19 37 ILE B CA 1
ATOM 3317 C C . ILE B 1 37 ? 24.109 -19.875 -1.065 1 93.19 37 ILE B C 1
ATOM 3319 O O . ILE B 1 37 ? 22.984 -19.438 -0.831 1 93.19 37 ILE B O 1
ATOM 3323 N N . ASN B 1 38 ? 24.797 -20.344 -0.126 1 86.44 38 ASN B N 1
ATOM 3324 C CA . ASN B 1 38 ? 24.469 -20.312 1.294 1 86.44 38 ASN B CA 1
ATOM 3325 C C . ASN B 1 38 ? 25.578 -19.672 2.119 1 86.44 38 ASN B C 1
ATOM 3327 O O . ASN B 1 38 ? 26.734 -19.625 1.682 1 86.44 38 ASN B O 1
ATOM 3331 N N . SER B 1 39 ? 24.969 -19 3.252 1 70.56 39 SER B N 1
ATOM 3332 C CA . SER B 1 39 ? 25.984 -18.438 4.137 1 70.56 39 SER B CA 1
ATOM 3333 C C . SER B 1 39 ? 26.766 -19.531 4.832 1 70.56 39 SER B C 1
ATOM 3335 O O . SER B 1 39 ? 26.234 -20.594 5.129 1 70.56 39 SER B O 1
ATOM 3337 N N . GLN B 1 40 ? 28.062 -19.406 4.758 1 62.91 40 GLN B N 1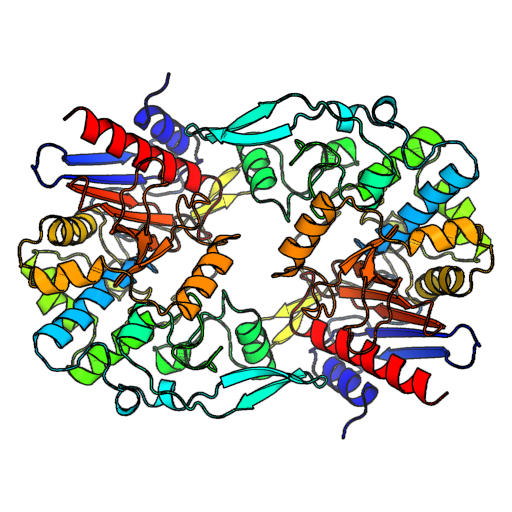
ATOM 3338 C CA . GLN B 1 40 ? 28.891 -20.312 5.555 1 62.91 40 G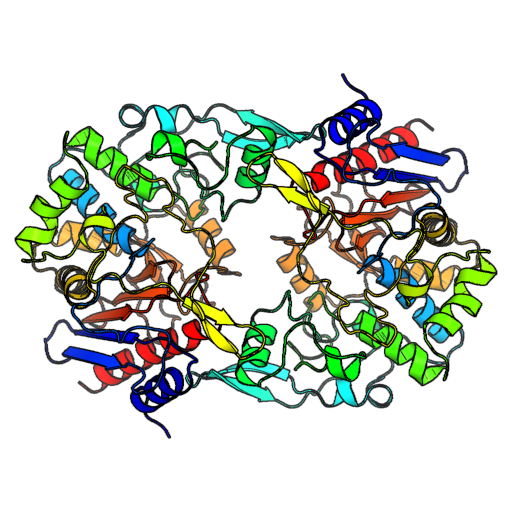LN B CA 1
ATOM 3339 C C . GLN B 1 40 ? 28.859 -19.922 7.027 1 62.91 40 GLN B C 1
ATOM 3341 O O . GLN B 1 40 ? 29.266 -20.703 7.887 1 62.91 40 GLN B O 1
ATOM 3346 N N . ASN B 1 41 ? 28.375 -18.734 7.293 1 55.97 41 ASN B N 1
ATOM 3347 C CA . ASN B 1 41 ? 28.5 -18.188 8.641 1 55.97 41 ASN B CA 1
ATOM 3348 C C . ASN B 1 41 ? 27.141 -17.938 9.281 1 55.97 41 ASN B C 1
ATOM 3350 O O . ASN B 1 41 ? 27.062 -17.5 10.43 1 55.97 41 ASN B O 1
ATOM 3354 N N . ALA B 1 42 ? 26.094 -17.797 8.414 1 54.56 42 ALA B N 1
ATOM 3355 C CA . ALA B 1 42 ? 24.891 -17.266 9.055 1 54.56 42 ALA B CA 1
ATOM 3356 C C . ALA B 1 42 ? 24.234 -18.328 9.945 1 54.56 42 ALA B C 1
ATOM 3358 O O . ALA B 1 42 ? 23.875 -19.406 9.469 1 54.56 42 ALA B O 1
ATOM 3359 N N . SER B 1 43 ? 24.312 -18.266 11.172 1 58.09 43 SER B N 1
ATOM 3360 C CA . SER B 1 43 ? 23.922 -19.172 12.242 1 58.09 43 SER B CA 1
ATOM 3361 C C . SER B 1 43 ? 22.438 -19.531 12.148 1 58.09 43 SER B C 1
ATOM 3363 O O . SER B 1 43 ? 22.062 -20.672 12.438 1 58.09 43 SER B O 1
ATOM 3365 N N . HIS B 1 44 ? 21.562 -18.516 12.055 1 61.19 44 HIS B N 1
ATOM 3366 C CA . HIS B 1 44 ? 20.219 -18.828 12.523 1 61.19 44 HIS B CA 1
ATOM 3367 C C . HIS B 1 44 ? 19.359 -19.422 11.414 1 61.19 44 HIS B C 1
ATOM 3369 O O . HIS B 1 44 ? 18.234 -19.844 11.648 1 61.19 44 HIS B O 1
ATOM 3375 N N . ILE B 1 45 ? 19.938 -19.469 10.172 1 73.88 45 ILE B N 1
ATOM 3376 C CA . ILE B 1 45 ? 19.188 -20.047 9.07 1 73.88 45 ILE B CA 1
ATOM 3377 C C . ILE B 1 45 ? 19.922 -21.281 8.547 1 73.88 45 ILE B C 1
ATOM 3379 O O . ILE B 1 45 ? 21.109 -21.234 8.242 1 73.88 45 ILE B O 1
ATOM 3383 N N . PRO B 1 46 ? 19.156 -22.438 8.586 1 83.06 46 PRO B N 1
ATOM 3384 C CA . PRO B 1 46 ? 19.797 -23.609 7.992 1 83.06 46 PRO B CA 1
ATOM 3385 C C . PRO B 1 46 ? 20.25 -23.359 6.551 1 83.06 46 PRO B C 1
ATOM 3387 O O . PRO B 1 46 ? 19.672 -22.531 5.852 1 83.06 46 PRO B O 1
ATOM 3390 N N . SER B 1 47 ? 21.297 -23.984 6.207 1 88 47 SER B N 1
ATOM 3391 C CA . SER B 1 47 ? 21.797 -23.875 4.84 1 88 47 SER B CA 1
ATOM 3392 C C . SER B 1 47 ? 20.766 -24.391 3.838 1 88 47 SER B C 1
ATOM 3394 O O . SER B 1 47 ? 20.109 -25.406 4.074 1 88 47 SER B O 1
ATOM 3396 N N . ILE B 1 48 ? 20.625 -23.656 2.764 1 92.44 48 ILE B N 1
ATOM 3397 C CA . ILE B 1 48 ? 19.75 -24.109 1.684 1 92.44 48 ILE B CA 1
ATOM 3398 C C . ILE B 1 48 ? 20.516 -25.094 0.79 1 92.44 48 ILE B C 1
ATOM 3400 O O . ILE B 1 48 ? 21.734 -24.969 0.621 1 92.44 48 ILE B O 1
ATOM 3404 N N . SER B 1 49 ? 19.844 -26.078 0.309 1 91.62 49 SER B N 1
ATOM 3405 C CA . SER B 1 49 ? 20.375 -27.078 -0.616 1 91.62 49 SER B CA 1
ATOM 3406 C C . SER B 1 49 ? 19.375 -27.422 -1.704 1 91.62 49 SER B C 1
ATOM 3408 O O . SER B 1 49 ? 18.203 -27.016 -1.629 1 91.62 49 SER B O 1
ATOM 3410 N N . PRO B 1 50 ? 19.797 -28.078 -2.723 1 93.25 50 PRO B N 1
ATOM 3411 C CA . PRO B 1 50 ? 18.859 -28.484 -3.764 1 93.25 50 PRO B CA 1
ATOM 3412 C C . PRO B 1 50 ? 17.734 -29.375 -3.225 1 93.25 50 PRO B C 1
ATOM 3414 O O . PRO B 1 50 ? 16.672 -29.469 -3.842 1 93.25 50 PRO B O 1
ATOM 3417 N N . SER B 1 51 ? 17.984 -29.984 -2.064 1 94.56 51 SER B N 1
ATOM 3418 C CA . SER B 1 51 ? 16.984 -30.875 -1.489 1 94.56 51 SER B CA 1
ATOM 3419 C C . SER B 1 51 ? 16.062 -30.125 -0.521 1 94.56 51 SER B C 1
ATOM 3421 O O . SER B 1 51 ? 15.117 -30.703 0.006 1 94.56 51 SER B O 1
ATOM 3423 N N . SER B 1 52 ? 16.344 -28.875 -0.299 1 95.94 52 SER B N 1
ATOM 3424 C CA . SER B 1 52 ? 15.461 -28.078 0.539 1 95.94 52 SER B CA 1
ATOM 3425 C C . SER B 1 52 ? 14.109 -27.859 -0.136 1 95.94 52 SER B C 1
ATOM 3427 O O . SER B 1 52 ? 14.039 -27.656 -1.352 1 95.94 52 SER B O 1
ATOM 3429 N N . THR B 1 53 ? 13.086 -27.984 0.713 1 98 53 THR B N 1
ATOM 3430 C CA . THR B 1 53 ? 11.734 -27.688 0.248 1 98 53 THR B CA 1
ATOM 3431 C C . THR B 1 53 ? 11.352 -26.25 0.551 1 98 53 THR B C 1
ATOM 3433 O O . THR B 1 53 ? 11.641 -25.734 1.639 1 98 53 THR B O 1
ATOM 3436 N N . LEU B 1 54 ? 10.82 -25.594 -0.466 1 98.5 54 LEU B N 1
ATOM 3437 C CA . LEU B 1 54 ? 10.352 -24.219 -0.281 1 98.5 54 LEU B CA 1
ATOM 3438 C C . LEU B 1 54 ? 8.828 -24.156 -0.352 1 98.5 54 LEU B C 1
ATOM 3440 O O . LEU B 1 54 ? 8.195 -24.984 -1.009 1 98.5 54 LEU B O 1
ATOM 3444 N N . TRP B 1 55 ? 8.203 -23.188 0.413 1 98.56 55 TRP B N 1
ATOM 3445 C CA . TRP B 1 55 ? 6.812 -22.797 0.202 1 98.56 55 TRP B CA 1
ATOM 3446 C C . TRP B 1 55 ? 6.66 -22.016 -1.098 1 98.56 55 TRP B C 1
ATOM 3448 O O . TRP B 1 55 ? 7.273 -20.953 -1.269 1 98.56 55 TRP B O 1
ATOM 3458 N N . LEU B 1 56 ? 5.84 -22.547 -1.982 1 98.75 56 LEU B N 1
ATOM 3459 C CA . LEU B 1 56 ? 5.77 -21.969 -3.32 1 98.75 56 LEU B CA 1
ATOM 3460 C C . LEU B 1 56 ? 4.867 -20.734 -3.336 1 98.75 56 LEU B C 1
ATOM 3462 O O . LEU B 1 56 ? 5.02 -19.859 -4.191 1 98.75 56 LEU B O 1
ATOM 3466 N N . ALA B 1 57 ? 3.949 -20.719 -2.439 1 98.12 57 ALA B N 1
ATOM 3467 C CA . ALA B 1 57 ? 2.941 -19.656 -2.506 1 98.12 57 ALA B CA 1
ATOM 3468 C C . ALA B 1 57 ? 2.365 -19.531 -3.912 1 98.12 57 ALA B C 1
ATOM 3470 O O . ALA B 1 57 ? 1.917 -20.531 -4.496 1 98.12 57 ALA B O 1
ATOM 3471 N N . SER B 1 58 ? 2.324 -18.391 -4.461 1 98.38 58 SER B N 1
ATOM 3472 C CA . SER B 1 58 ? 1.688 -18.156 -5.754 1 98.38 58 SER B CA 1
ATOM 3473 C C . SER B 1 58 ? 2.436 -18.875 -6.875 1 98.38 58 SER B C 1
ATOM 3475 O O . SER B 1 58 ? 1.907 -19.031 -7.973 1 98.38 58 SER B O 1
ATOM 3477 N N . ALA B 1 59 ? 3.602 -19.25 -6.707 1 98.75 59 ALA B N 1
ATOM 3478 C CA . ALA B 1 59 ? 4.266 -20.062 -7.719 1 98.75 59 ALA B CA 1
ATOM 3479 C C . ALA B 1 59 ? 3.52 -21.375 -7.941 1 98.75 59 ALA B C 1
ATOM 3481 O O . ALA B 1 59 ? 3.771 -22.094 -8.922 1 98.75 59 ALA B O 1
ATOM 3482 N N . THR B 1 60 ? 2.615 -21.656 -7.109 1 98.88 60 THR B N 1
ATOM 3483 C CA . THR B 1 60 ? 1.718 -22.797 -7.258 1 98.88 60 THR B CA 1
ATOM 3484 C C . THR B 1 60 ? 0.833 -22.625 -8.492 1 98.88 60 THR B C 1
ATOM 3486 O O . THR B 1 60 ? 0.484 -23.609 -9.141 1 98.88 60 THR B O 1
ATOM 3489 N N . LYS B 1 61 ? 0.573 -21.438 -8.883 1 98.88 61 LYS B N 1
ATOM 3490 C CA . LYS B 1 61 ? -0.493 -21.094 -9.82 1 98.88 61 LYS B CA 1
ATOM 3491 C C . LYS B 1 61 ? -0.254 -21.734 -11.18 1 98.88 61 LYS B C 1
ATOM 3493 O O . LYS B 1 61 ? -1.197 -22.188 -11.836 1 98.88 61 LYS B O 1
ATOM 3498 N N . ILE B 1 62 ? 0.953 -21.766 -11.625 1 98.94 62 ILE B N 1
ATOM 3499 C CA . ILE B 1 62 ? 1.203 -22.281 -12.961 1 98.94 62 ILE B CA 1
ATOM 3500 C C . ILE B 1 62 ? 0.9 -23.781 -12.992 1 98.94 62 ILE B C 1
ATOM 3502 O O . ILE B 1 62 ? 0.419 -24.297 -14 1 98.94 62 ILE B O 1
ATOM 3506 N N . ILE B 1 63 ? 1.125 -24.484 -11.914 1 98.94 63 ILE B N 1
ATOM 3507 C CA . ILE B 1 63 ? 0.873 -25.922 -11.844 1 98.94 63 ILE B CA 1
ATOM 3508 C C . ILE B 1 63 ? -0.632 -26.188 -11.836 1 98.94 63 ILE B C 1
ATOM 3510 O O . ILE B 1 63 ? -1.116 -27.094 -12.516 1 98.94 63 ILE B O 1
ATOM 3514 N N . THR B 1 64 ? -1.345 -25.375 -11.102 1 98.94 64 THR B N 1
ATOM 3515 C CA . THR B 1 64 ? -2.801 -25.453 -11.102 1 98.94 64 THR B CA 1
ATOM 3516 C C . THR B 1 64 ? -3.355 -25.109 -12.484 1 98.94 64 THR B C 1
ATOM 3518 O O . THR B 1 64 ? -4.312 -25.734 -12.945 1 98.94 64 THR B O 1
ATOM 3521 N N . THR B 1 65 ? -2.768 -24.141 -13.125 1 98.94 65 THR B N 1
ATOM 3522 C CA . THR B 1 65 ? -3.178 -23.75 -14.477 1 98.94 65 THR B CA 1
ATOM 3523 C C . THR B 1 65 ? -2.996 -24.922 -15.438 1 98.94 65 THR B C 1
ATOM 3525 O O . THR B 1 65 ? -3.896 -25.234 -16.219 1 98.94 65 THR B O 1
ATOM 3528 N N . ILE B 1 66 ? -1.869 -25.609 -15.359 1 98.94 66 ILE B N 1
ATOM 3529 C CA . ILE B 1 66 ? -1.622 -26.781 -16.188 1 98.94 66 ILE B CA 1
ATOM 3530 C C . ILE B 1 66 ? -2.682 -27.844 -15.914 1 98.94 66 ILE B C 1
ATOM 3532 O O . ILE B 1 66 ? -3.221 -28.453 -16.844 1 98.94 66 ILE B O 1
ATOM 3536 N N . SER B 1 67 ? -2.998 -28.031 -14.648 1 98.94 67 SER B N 1
ATOM 3537 C CA . SER B 1 67 ? -4.02 -29 -14.266 1 98.94 67 SER B CA 1
ATOM 3538 C C . SER B 1 67 ? -5.348 -28.703 -14.945 1 98.94 67 SER B C 1
ATOM 3540 O O . SER B 1 67 ? -6 -29.609 -15.469 1 98.94 67 SER B O 1
ATOM 3542 N N . ALA B 1 68 ? -5.715 -27.469 -14.945 1 98.94 68 ALA B N 1
ATOM 3543 C CA . ALA B 1 68 ? -6.977 -27.078 -15.562 1 98.94 68 ALA B CA 1
ATOM 3544 C C . ALA B 1 68 ? -6.922 -27.234 -17.078 1 98.94 68 ALA B C 1
ATOM 3546 O O . ALA B 1 68 ? -7.895 -27.672 -17.703 1 98.94 68 ALA B O 1
ATOM 3547 N N . LEU B 1 69 ? -5.816 -26.875 -17.688 1 98.94 69 LEU B N 1
ATOM 3548 C CA . LEU B 1 69 ? -5.684 -26.953 -19.141 1 98.94 69 LEU B CA 1
ATOM 3549 C C . LEU B 1 69 ? -5.707 -28.406 -19.609 1 98.94 69 LEU B C 1
ATOM 3551 O O . LEU B 1 69 ? -6.16 -28.688 -20.719 1 98.94 69 LEU B O 1
ATOM 3555 N N . LEU B 1 70 ? -5.242 -29.344 -18.75 1 98.88 70 LEU B N 1
ATOM 3556 C CA . LEU B 1 70 ? -5.363 -30.766 -19.062 1 98.88 70 LEU B CA 1
ATOM 3557 C C . LEU B 1 70 ? -6.824 -31.172 -19.219 1 98.88 70 LEU B C 1
ATOM 3559 O O . LEU B 1 70 ? -7.164 -31.984 -20.078 1 98.88 70 LEU B O 1
ATOM 3563 N N . LEU B 1 71 ? -7.707 -30.578 -18.406 1 98.81 71 LEU B N 1
ATOM 3564 C CA . LEU B 1 71 ? -9.133 -30.859 -18.531 1 98.81 71 LEU B CA 1
ATOM 3565 C C . LEU B 1 71 ? -9.703 -30.266 -19.812 1 98.81 71 LEU B C 1
ATOM 3567 O O . LEU B 1 71 ? -10.617 -30.828 -20.406 1 98.81 71 LEU B O 1
ATOM 3571 N N . VAL B 1 72 ? -9.164 -29.125 -20.203 1 98.81 72 VAL B N 1
ATOM 3572 C CA . VAL B 1 72 ? -9.547 -28.531 -21.484 1 98.81 72 VAL B CA 1
ATOM 3573 C C . VAL B 1 72 ? -9.148 -29.469 -22.625 1 98.81 72 VAL B C 1
ATOM 3575 O O . VAL B 1 72 ? -9.945 -29.734 -23.516 1 98.81 72 VAL B O 1
ATOM 3578 N N . GLU B 1 73 ? -7.941 -30.047 -22.578 1 98.12 73 GLU B N 1
ATOM 3579 C CA . GLU B 1 73 ? -7.465 -30.969 -23.594 1 98.12 73 GLU B CA 1
ATOM 3580 C C . GLU B 1 73 ? -8.359 -32.219 -23.688 1 98.12 73 GLU B C 1
ATOM 3582 O O . GLU B 1 73 ? -8.547 -32.781 -24.766 1 98.12 73 GLU B O 1
ATOM 3587 N N . ARG B 1 74 ? -8.875 -32.562 -22.609 1 97.69 74 ARG B N 1
ATOM 3588 C CA . ARG B 1 74 ? -9.688 -33.781 -22.531 1 97.69 74 ARG B CA 1
ATOM 3589 C C . ARG B 1 74 ? -11.156 -33.469 -22.812 1 97.69 74 ARG B C 1
ATOM 3591 O O . ARG B 1 74 ? -12.016 -34.344 -22.656 1 97.69 74 ARG B O 1
ATOM 3598 N N . ASN B 1 75 ? -11.445 -32.25 -23.141 1 97.75 75 ASN B N 1
ATOM 3599 C CA . ASN B 1 75 ? -12.773 -31.766 -23.5 1 97.75 75 ASN B CA 1
ATOM 3600 C C . ASN B 1 75 ? -13.758 -31.938 -22.344 1 97.75 75 ASN B C 1
ATOM 3602 O O . ASN B 1 75 ? -14.938 -32.219 -22.562 1 97.75 75 ASN B O 1
ATOM 3606 N N . ILE B 1 76 ? -13.281 -31.891 -21.172 1 98.38 76 ILE B N 1
ATOM 3607 C CA . ILE B 1 76 ? -14.141 -31.938 -20 1 98.38 76 ILE B CA 1
ATOM 3608 C C . ILE B 1 76 ? -14.742 -30.547 -19.734 1 98.38 76 ILE B C 1
ATOM 3610 O O . ILE B 1 76 ? -15.883 -30.438 -19.297 1 98.38 76 ILE B O 1
ATOM 3614 N N . VAL B 1 77 ? -13.977 -29.5 -20.031 1 98.38 77 VAL B N 1
ATOM 3615 C CA . VAL B 1 77 ? -14.391 -28.109 -19.938 1 98.38 77 VAL B CA 1
ATOM 3616 C C . VAL B 1 77 ? -13.672 -27.297 -21.016 1 98.38 77 VAL B C 1
ATOM 3618 O O . VAL B 1 77 ? -12.633 -27.703 -21.531 1 98.38 77 VAL B O 1
ATOM 3621 N N . THR B 1 78 ? -14.258 -26.234 -21.453 1 98.56 78 THR B N 1
ATOM 3622 C CA . THR B 1 78 ? -13.555 -25.297 -22.328 1 98.56 78 THR B CA 1
ATOM 3623 C C . THR B 1 78 ? -13.188 -24.031 -21.562 1 98.56 78 THR B C 1
ATOM 3625 O O . THR B 1 78 ? -13.656 -23.812 -20.438 1 98.56 78 THR B O 1
ATOM 3628 N N . LEU B 1 79 ? -12.375 -23.219 -22.125 1 98.62 79 LEU B N 1
ATOM 3629 C CA . LEU B 1 79 ? -11.938 -21.984 -21.484 1 98.62 79 LEU B CA 1
ATOM 3630 C C . LEU B 1 79 ? -13.102 -21.016 -21.328 1 98.62 79 LEU B C 1
ATOM 3632 O O . LEU B 1 79 ? -13.094 -20.172 -20.422 1 98.62 79 LEU B O 1
ATOM 3636 N N . ASP B 1 80 ? -14.148 -21.141 -22.125 1 98.38 80 ASP B N 1
ATOM 3637 C CA . ASP B 1 80 ? -15.148 -20.062 -22.188 1 98.38 80 ASP B CA 1
ATOM 3638 C C . ASP B 1 80 ? -16.516 -20.578 -21.75 1 98.38 80 ASP B C 1
ATOM 3640 O O . ASP B 1 80 ? -17.516 -19.844 -21.812 1 98.38 80 ASP B O 1
ATOM 3644 N N . ASP B 1 81 ? -16.594 -21.859 -21.281 1 97.06 81 ASP B N 1
ATOM 3645 C CA . ASP B 1 81 ? -17.828 -22.391 -20.719 1 97.06 81 ASP B CA 1
ATOM 3646 C C . ASP B 1 81 ? -18.219 -21.641 -19.453 1 97.06 81 ASP B C 1
ATOM 3648 O O . ASP B 1 81 ? -17.359 -21.172 -18.703 1 97.06 81 ASP B O 1
ATOM 3652 N N . ASP B 1 82 ? -19.516 -21.5 -19.266 1 98.56 82 ASP B N 1
ATOM 3653 C CA . ASP B 1 82 ? -19.969 -21.062 -17.938 1 98.56 82 ASP B CA 1
ATOM 3654 C C . ASP B 1 82 ? -19.75 -22.156 -16.906 1 98.56 82 ASP B C 1
ATOM 3656 O O . ASP B 1 82 ? -20.375 -23.219 -16.969 1 98.56 82 ASP B O 1
ATOM 3660 N N . ILE B 1 83 ? -18.938 -21.922 -15.945 1 98.56 83 ILE B N 1
ATOM 3661 C CA . ILE B 1 83 ? -18.594 -22.938 -14.961 1 98.56 83 ILE B CA 1
ATOM 3662 C C . ILE B 1 83 ? -19.297 -22.656 -13.641 1 98.56 83 ILE B C 1
ATOM 3664 O O . ILE B 1 83 ? -19 -23.266 -12.617 1 98.56 83 ILE B O 1
ATOM 3668 N N . SER B 1 84 ? -20.219 -21.734 -13.609 1 98.19 84 SER B N 1
ATOM 3669 C CA . SER B 1 84 ? -20.906 -21.312 -12.391 1 98.19 84 SER B CA 1
ATOM 3670 C C . SER B 1 84 ? -21.531 -22.5 -11.664 1 98.19 84 SER B C 1
ATOM 3672 O O . SER B 1 84 ? -21.484 -22.578 -10.438 1 98.19 84 SER B O 1
ATOM 3674 N N . GLY B 1 85 ? -22.094 -23.406 -12.383 1 98.12 85 GLY B N 1
ATOM 3675 C CA . GLY B 1 85 ? -22.766 -24.547 -11.789 1 98.12 85 GLY B CA 1
ATOM 3676 C C . GLY B 1 85 ? -21.828 -25.484 -11.062 1 98.12 85 GLY B C 1
ATOM 3677 O O . GLY B 1 85 ? -22.234 -26.203 -10.156 1 98.12 85 GLY B O 1
ATOM 3678 N N . HIS B 1 86 ? -20.562 -25.438 -11.391 1 98.62 86 HIS B N 1
ATOM 3679 C CA . HIS B 1 86 ? -19.578 -26.328 -10.797 1 98.62 86 HIS B CA 1
ATOM 3680 C C . HIS B 1 86 ? -19 -25.734 -9.516 1 98.62 86 HIS B C 1
ATOM 3682 O O . HIS B 1 86 ? -18.375 -26.438 -8.719 1 98.62 86 HIS B O 1
ATOM 3688 N N . LEU B 1 87 ? -19.156 -24.469 -9.297 1 98.62 87 LEU B N 1
ATOM 3689 C CA . LEU B 1 87 ? -18.672 -23.75 -8.125 1 98.62 87 LEU B CA 1
ATOM 3690 C C . LEU B 1 87 ? -19.781 -22.938 -7.473 1 98.62 87 LEU B C 1
ATOM 3692 O O . LEU B 1 87 ? -19.703 -21.703 -7.426 1 98.62 87 LEU B O 1
ATOM 3696 N N . PRO B 1 88 ? -20.719 -23.547 -6.887 1 98.5 88 PRO B N 1
ATOM 3697 C CA . PRO B 1 88 ? -21.891 -22.828 -6.395 1 98.5 88 PRO B CA 1
ATOM 3698 C C . PRO B 1 88 ? -21.562 -21.797 -5.312 1 98.5 88 PRO B C 1
ATOM 3700 O O . PRO B 1 88 ? -22.188 -20.75 -5.23 1 98.5 88 PRO B O 1
ATOM 3703 N N . ALA B 1 89 ? -20.625 -22.172 -4.434 1 98.38 89 ALA B N 1
ATOM 3704 C CA . ALA B 1 89 ? -20.25 -21.219 -3.389 1 98.38 89 ALA B CA 1
ATOM 3705 C C . ALA B 1 89 ? -19.734 -19.922 -3.994 1 98.38 89 ALA B C 1
ATOM 3707 O O . ALA B 1 89 ? -20.062 -18.828 -3.521 1 98.38 89 ALA B O 1
ATOM 3708 N N . LEU B 1 90 ? -18.906 -20.031 -5.016 1 98.69 90 LEU B N 1
ATOM 3709 C CA . LEU B 1 90 ? -18.406 -18.844 -5.715 1 98.69 90 LEU B CA 1
ATOM 3710 C C . LEU B 1 90 ? -19.531 -18.156 -6.484 1 98.69 90 LEU B C 1
ATOM 3712 O O . LEU B 1 90 ? -19.672 -16.938 -6.414 1 98.69 90 LEU B O 1
ATOM 3716 N N . ALA B 1 91 ? -20.297 -18.906 -7.168 1 98.38 91 ALA B N 1
ATOM 3717 C CA . ALA B 1 91 ? -21.312 -18.406 -8.078 1 98.38 91 ALA B CA 1
ATOM 3718 C C . ALA B 1 91 ? -22.391 -17.641 -7.324 1 98.38 91 ALA B C 1
ATOM 3720 O O . ALA B 1 91 ? -23.047 -16.75 -7.879 1 98.38 91 ALA B O 1
ATOM 3721 N N . SER B 1 92 ? -22.609 -17.922 -6.078 1 98.19 92 SER B N 1
ATOM 3722 C CA . SER B 1 92 ? -23.688 -17.344 -5.297 1 98.19 92 SER B CA 1
ATOM 3723 C C . SER B 1 92 ? -23.266 -16.016 -4.68 1 98.19 92 SER B C 1
ATOM 3725 O O . SER B 1 92 ? -24.094 -15.297 -4.105 1 98.19 92 SER B O 1
ATOM 3727 N N . GLN B 1 93 ? -22 -15.695 -4.777 1 98.38 93 GLN B N 1
ATOM 3728 C CA . GLN B 1 93 ? -21.531 -14.453 -4.168 1 98.38 93 GLN B CA 1
ATOM 3729 C C . GLN B 1 93 ? -22.078 -13.234 -4.91 1 98.38 93 GLN B C 1
ATOM 3731 O O . GLN B 1 93 ? -22.188 -13.242 -6.137 1 98.38 93 GLN B O 1
ATOM 3736 N N . PRO B 1 94 ? -22.438 -12.156 -4.191 1 98.44 94 PRO B N 1
ATOM 3737 C CA . PRO B 1 94 ? -22.859 -10.906 -4.82 1 98.44 94 PRO B CA 1
ATOM 3738 C C . PRO B 1 94 ? -21.672 -10.047 -5.27 1 98.44 94 PRO B C 1
ATOM 3740 O O . PRO B 1 94 ? -20.531 -10.359 -4.953 1 98.44 94 PRO B O 1
ATOM 3743 N N . VAL B 1 95 ? -21.984 -9.031 -6.066 1 98.69 95 VAL B N 1
ATOM 3744 C CA . VAL B 1 95 ? -20.984 -8.031 -6.465 1 98.69 95 VAL B CA 1
ATOM 3745 C C . VAL B 1 95 ? -21.016 -6.855 -5.496 1 98.69 95 VAL B C 1
ATOM 3747 O O . VAL B 1 95 ? -22.094 -6.297 -5.219 1 98.69 95 VAL B O 1
ATOM 3750 N N . LEU B 1 96 ? -19.875 -6.531 -4.898 1 98.12 96 LEU B N 1
ATOM 3751 C CA . LEU B 1 96 ? -19.703 -5.391 -4.004 1 98.12 96 LEU B CA 1
ATOM 3752 C C . LEU B 1 96 ? -19.344 -4.133 -4.785 1 98.12 96 LEU B C 1
ATOM 3754 O O . LEU B 1 96 ? -18.297 -4.074 -5.441 1 98.12 96 LEU B O 1
ATOM 3758 N N . SER B 1 97 ? -20.203 -3.098 -4.77 1 95 97 SER B N 1
ATOM 3759 C CA . SER B 1 97 ? -19.969 -1.895 -5.562 1 95 97 SER B CA 1
ATOM 3760 C C . SER B 1 97 ? -19.531 -0.732 -4.684 1 95 97 SER B C 1
ATOM 3762 O O . SER B 1 97 ? -19.344 0.388 -5.168 1 95 97 SER B O 1
ATOM 3764 N N . GLY B 1 98 ? -19.328 -1.02 -3.4 1 91.31 98 GLY B N 1
ATOM 3765 C CA . GLY B 1 98 ? -18.938 0.012 -2.455 1 91.31 98 GLY B CA 1
ATOM 3766 C C . GLY B 1 98 ? -19.656 -0.089 -1.124 1 91.31 98 GLY B C 1
ATOM 3767 O O . GLY B 1 98 ? -20.078 -1.176 -0.72 1 91.31 98 GLY B O 1
ATOM 3768 N N . PHE B 1 99 ? -19.625 0.982 -0.373 1 89.81 99 PHE B N 1
ATOM 3769 C CA . PHE B 1 99 ? -20.266 1.057 0.931 1 89.81 99 PHE B CA 1
ATOM 3770 C C . PHE B 1 99 ? -21.109 2.324 1.047 1 89.81 99 PHE B C 1
ATOM 3772 O O . PHE B 1 99 ? -20.703 3.387 0.573 1 89.81 99 PHE B O 1
ATOM 3779 N N . ALA B 1 100 ? -22.266 2.117 1.688 1 85.75 100 ALA B N 1
ATOM 3780 C CA . ALA B 1 100 ? -23.109 3.266 1.98 1 85.75 100 ALA B CA 1
ATOM 3781 C C . ALA B 1 100 ? -22.531 4.117 3.102 1 85.75 100 ALA B C 1
ATOM 3783 O O . ALA B 1 100 ? -21.578 3.705 3.768 1 85.75 100 ALA B O 1
ATOM 3784 N N . SER B 1 101 ? -23.062 5.34 3.266 1 74.38 101 SER B N 1
ATOM 3785 C CA . SER B 1 101 ? -22.625 6.25 4.312 1 74.38 101 SER B CA 1
ATOM 3786 C C . SER B 1 101 ? -22.781 5.625 5.695 1 74.38 101 SER B C 1
ATOM 3788 O O . SER B 1 101 ? -22.109 6.02 6.645 1 74.38 101 SER B O 1
ATOM 3790 N N . SER B 1 102 ? -23.656 4.625 5.789 1 75.62 102 SER B N 1
ATOM 3791 C CA . SER B 1 102 ? -23.891 3.893 7.031 1 75.62 102 SER B CA 1
ATOM 3792 C C . SER B 1 102 ? -22.859 2.787 7.215 1 75.62 102 SER B C 1
ATOM 3794 O O . SER B 1 102 ? -22.922 2.021 8.18 1 75.62 102 SER B O 1
ATOM 3796 N N . ASN B 1 103 ? -21.844 2.621 6.305 1 81.69 103 ASN B N 1
ATOM 3797 C CA . ASN B 1 103 ? -20.797 1.594 6.293 1 81.69 103 ASN B CA 1
ATOM 3798 C C . ASN B 1 103 ? -21.359 0.234 5.891 1 81.69 103 ASN B C 1
ATOM 3800 O O . ASN B 1 103 ? -20.688 -0.788 6.027 1 81.69 103 ASN B O 1
ATOM 3804 N N . GLU B 1 104 ? -22.609 0.283 5.441 1 87.94 104 GLU B N 1
ATOM 3805 C CA . GLU B 1 104 ? -23.172 -0.957 4.922 1 87.94 104 GLU B CA 1
ATOM 3806 C C . GLU B 1 104 ? -22.672 -1.245 3.51 1 87.94 104 GLU B C 1
ATOM 3808 O O . GLU B 1 104 ? -22.609 -0.344 2.67 1 87.94 104 GLU B O 1
ATOM 3813 N N . PRO B 1 105 ? -22.312 -2.496 3.248 1 93.5 105 PRO B N 1
ATOM 3814 C CA . PRO B 1 105 ? -21.891 -2.814 1.883 1 93.5 105 PRO B CA 1
ATOM 3815 C C . PRO B 1 105 ? -23.031 -2.721 0.872 1 93.5 105 PRO B C 1
ATOM 3817 O O . PRO B 1 105 ? -24.156 -3.09 1.182 1 93.5 105 PRO B O 1
ATOM 3820 N N . ILE B 1 106 ? -22.734 -2.16 -0.256 1 95.62 106 ILE B N 1
ATOM 3821 C CA . ILE B 1 106 ? -23.688 -2.123 -1.365 1 95.62 106 ILE B CA 1
ATOM 3822 C C . ILE B 1 106 ? -23.5 -3.357 -2.244 1 95.62 106 ILE B C 1
ATOM 3824 O O . ILE B 1 106 ? -22.5 -3.475 -2.955 1 95.62 106 ILE B O 1
ATOM 3828 N N . LEU B 1 107 ? -24.469 -4.289 -2.211 1 97.5 107 LEU B N 1
ATOM 3829 C CA . LEU B 1 107 ? -24.359 -5.586 -2.871 1 97.5 107 LEU B CA 1
ATOM 3830 C C . LEU B 1 107 ? -25.438 -5.742 -3.936 1 97.5 107 LEU B C 1
ATOM 3832 O O . LEU B 1 107 ? -26.562 -5.277 -3.754 1 97.5 107 LEU B O 1
ATOM 3836 N N . SER B 1 108 ? -25.094 -6.281 -5.07 1 98.25 108 SER B N 1
ATOM 3837 C CA . SER B 1 108 ? -26.031 -6.668 -6.117 1 98.25 108 SER B CA 1
ATOM 3838 C C . SER B 1 108 ? -25.766 -8.086 -6.605 1 98.25 108 SER B C 1
ATOM 3840 O O . SER B 1 108 ? -24.625 -8.57 -6.531 1 98.25 108 SER B O 1
ATOM 3842 N N . PRO B 1 109 ? -26.781 -8.773 -7.082 1 98.06 109 PRO B N 1
ATOM 3843 C CA . PRO B 1 109 ? -26.547 -10.117 -7.621 1 98.06 109 PRO B CA 1
ATOM 3844 C C . PRO B 1 109 ? -25.641 -10.109 -8.844 1 98.06 109 PRO B C 1
ATOM 3846 O O . PRO B 1 109 ? -25.719 -9.203 -9.68 1 98.06 109 PRO B O 1
ATOM 3849 N N . ARG B 1 110 ? -24.766 -11.109 -8.852 1 98.12 110 ARG B N 1
ATOM 3850 C CA . ARG B 1 110 ? -23.922 -11.297 -10.039 1 98.12 110 ARG B CA 1
ATOM 3851 C C . ARG B 1 110 ? -24.781 -11.586 -11.266 1 98.12 110 ARG B C 1
ATOM 3853 O O . ARG B 1 110 ? -25.75 -12.352 -11.195 1 98.12 110 ARG B O 1
ATOM 3860 N N . LYS B 1 111 ? -24.406 -11.016 -12.453 1 98 111 LYS B N 1
ATOM 3861 C CA . LYS B 1 111 ? -25.188 -11.188 -13.68 1 98 111 LYS B CA 1
ATOM 3862 C C . LYS B 1 111 ? -24.406 -12 -14.711 1 98 111 LYS B C 1
ATOM 3864 O O . LYS B 1 111 ? -24.984 -12.836 -15.406 1 98 111 LYS B O 1
ATOM 3869 N N . ASN B 1 112 ? -23.141 -11.828 -14.867 1 98.38 112 ASN B N 1
ATOM 3870 C CA . ASN B 1 112 ? -22.312 -12.469 -15.891 1 98.38 112 ASN B CA 1
ATOM 3871 C C . ASN B 1 112 ? -21.969 -13.906 -15.508 1 98.38 112 ASN B C 1
ATOM 3873 O O . ASN B 1 112 ? -21.859 -14.227 -14.32 1 98.38 112 ASN B O 1
ATOM 3877 N N . PRO B 1 113 ? -21.797 -14.742 -16.5 1 98.38 113 PRO B N 1
ATOM 3878 C CA . PRO B 1 113 ? -21.234 -16.062 -16.188 1 98.38 113 PRO B CA 1
ATOM 3879 C C . PRO B 1 113 ? -19.781 -15.992 -15.734 1 98.38 113 PRO B C 1
ATOM 3881 O O . PRO B 1 113 ? -19.109 -14.969 -15.93 1 98.38 113 PRO B O 1
ATOM 3884 N N . ILE B 1 114 ? -19.328 -17.047 -15.062 1 98.75 114 ILE B N 1
ATOM 3885 C CA . ILE B 1 114 ? -17.922 -17.219 -14.711 1 98.75 114 ILE B CA 1
ATOM 3886 C C . ILE B 1 114 ? -17.281 -18.25 -15.648 1 98.75 114 ILE B C 1
ATOM 3888 O O . ILE B 1 114 ? -17.828 -19.344 -15.828 1 98.75 114 ILE B O 1
ATOM 3892 N N . THR B 1 115 ? -16.172 -17.906 -16.281 1 98.88 115 THR B N 1
ATOM 3893 C CA . THR B 1 115 ? -15.508 -18.844 -17.172 1 98.88 115 THR B CA 1
ATOM 3894 C C . THR B 1 115 ? -14.148 -19.25 -16.625 1 98.88 115 THR B C 1
ATOM 3896 O O . THR B 1 115 ? -13.609 -18.578 -15.742 1 98.88 115 THR B O 1
ATOM 3899 N N . LEU B 1 116 ? -13.664 -20.359 -17.141 1 98.88 116 LEU B N 1
ATOM 3900 C CA . LEU B 1 116 ? -12.328 -20.812 -16.766 1 98.88 116 LEU B CA 1
ATOM 3901 C C . LEU B 1 116 ? -11.273 -19.797 -17.188 1 98.88 116 LEU B C 1
ATOM 3903 O O . LEU B 1 116 ? -10.328 -19.531 -16.438 1 98.88 116 LEU B O 1
ATOM 3907 N N . ARG B 1 117 ? -11.398 -19.219 -18.406 1 98.88 117 ARG B N 1
ATOM 3908 C CA . ARG B 1 117 ? -10.469 -18.188 -18.875 1 98.88 117 ARG B CA 1
ATOM 3909 C C . ARG B 1 117 ? -10.383 -17.031 -17.891 1 98.88 117 ARG B C 1
ATOM 3911 O O . ARG B 1 117 ? -9.289 -16.531 -17.609 1 98.88 117 ARG B O 1
ATOM 3918 N N . GLN B 1 118 ? -11.539 -16.656 -17.375 1 98.81 118 GLN B N 1
ATOM 3919 C CA . GLN B 1 118 ? -11.586 -15.547 -16.438 1 98.81 118 GLN B CA 1
ATOM 3920 C C . GLN B 1 118 ? -10.906 -15.906 -15.125 1 98.81 118 GLN B C 1
ATOM 3922 O O . GLN B 1 118 ? -10.211 -15.078 -14.531 1 98.81 118 GLN B O 1
ATOM 3927 N N . LEU B 1 119 ? -11.078 -17.141 -14.625 1 98.94 119 LEU B N 1
ATOM 3928 C CA . LEU B 1 119 ? -10.367 -17.578 -13.43 1 98.94 119 LEU B CA 1
ATOM 3929 C C . LEU B 1 119 ? -8.859 -17.594 -13.664 1 98.94 119 LEU B C 1
ATOM 3931 O O . LEU B 1 119 ? -8.102 -17.031 -12.883 1 98.94 119 LEU B O 1
ATOM 3935 N N . LEU B 1 120 ? -8.445 -18.109 -14.797 1 98.94 120 LEU B N 1
ATOM 3936 C CA . LEU B 1 120 ? -7.027 -18.328 -15.078 1 98.94 120 LEU B CA 1
ATOM 3937 C C . LEU B 1 120 ? -6.324 -17 -15.359 1 98.94 120 LEU B C 1
ATOM 3939 O O . LEU B 1 120 ? -5.094 -16.938 -15.32 1 98.94 120 LEU B O 1
ATOM 3943 N N . SER B 1 121 ? -7.102 -15.953 -15.672 1 98.75 121 SER B N 1
ATOM 3944 C CA . SER B 1 121 ? -6.508 -14.672 -16.031 1 98.75 121 SER B CA 1
ATOM 3945 C C . SER B 1 121 ? -6.82 -13.609 -14.977 1 98.75 121 SER B C 1
ATOM 3947 O O . SER B 1 121 ? -6.562 -12.422 -15.188 1 98.75 121 SER B O 1
ATOM 3949 N N . HIS B 1 122 ? -7.391 -13.977 -13.867 1 98.44 122 HIS B N 1
ATOM 3950 C CA . HIS B 1 122 ? -7.703 -13.086 -12.758 1 98.44 122 HIS B CA 1
ATOM 3951 C C . HIS B 1 122 ? -8.688 -12 -13.18 1 98.44 122 HIS B C 1
ATOM 3953 O O . HIS B 1 122 ? -8.586 -10.852 -12.742 1 98.44 122 HIS B O 1
ATOM 3959 N N . SER B 1 123 ? -9.578 -12.336 -14.094 1 98.69 123 SER B N 1
ATOM 3960 C CA . SER B 1 123 ? -10.586 -11.383 -14.539 1 98.69 123 SER B CA 1
ATOM 3961 C C . SER B 1 123 ? -11.992 -11.844 -14.172 1 98.69 123 SER B C 1
ATOM 3963 O O . SER B 1 123 ? -12.969 -11.406 -14.773 1 98.69 123 SER B O 1
ATOM 3965 N N . ALA B 1 124 ? -12.094 -12.695 -13.141 1 98.75 124 ALA B N 1
ATOM 3966 C CA . ALA B 1 124 ? -13.367 -13.312 -12.789 1 98.75 124 ALA B CA 1
ATOM 3967 C C . ALA B 1 124 ? -14.117 -12.477 -11.758 1 98.75 124 ALA B C 1
ATOM 3969 O O . ALA B 1 124 ? -15.273 -12.766 -11.43 1 98.75 124 ALA B O 1
ATOM 3970 N N . GLY B 1 125 ? -13.484 -11.484 -11.219 1 98.62 125 GLY B N 1
ATOM 3971 C CA . GLY B 1 125 ? -14.156 -10.633 -10.258 1 98.62 125 GLY B CA 1
ATOM 3972 C C . GLY B 1 125 ? -13.797 -10.953 -8.82 1 98.62 125 GLY B C 1
ATOM 3973 O O . GLY B 1 125 ? -14.164 -10.219 -7.898 1 98.62 125 GLY B O 1
ATOM 3974 N N . THR B 1 126 ? -13 -12.016 -8.578 1 98.44 126 THR B N 1
ATOM 3975 C CA . THR B 1 126 ? -12.609 -12.414 -7.23 1 98.44 126 THR B CA 1
ATOM 3976 C C . THR B 1 126 ? -11.445 -11.555 -6.734 1 98.44 126 THR B C 1
ATOM 3978 O O . THR B 1 126 ? -10.875 -10.773 -7.496 1 98.44 126 THR B O 1
ATOM 3981 N N . GLY B 1 127 ? -11.156 -11.625 -5.449 1 97.06 127 GLY B N 1
ATOM 3982 C CA . GLY B 1 127 ? -10.062 -10.859 -4.875 1 97.06 127 GLY B CA 1
ATOM 3983 C C . GLY B 1 127 ? -9.43 -11.531 -3.672 1 97.06 127 GLY B C 1
ATOM 3984 O O . GLY B 1 127 ? -10.047 -12.391 -3.039 1 97.06 127 GLY B O 1
ATOM 3985 N N . TYR B 1 128 ? -8.164 -11.195 -3.438 1 95.38 128 TYR B N 1
ATOM 3986 C CA . TYR B 1 128 ? -7.535 -11.516 -2.162 1 95.38 128 TYR B CA 1
ATOM 3987 C C . TYR B 1 128 ? -7.844 -10.453 -1.115 1 95.38 128 TYR B C 1
ATOM 3989 O O . TYR B 1 128 ? -7.789 -9.258 -1.404 1 95.38 128 TYR B O 1
ATOM 3997 N N . ASP B 1 129 ? -8.086 -10.891 0.117 1 93 129 ASP B N 1
ATOM 3998 C CA . ASP B 1 129 ? -8.367 -9.914 1.167 1 93 129 ASP B CA 1
ATOM 3999 C C . ASP B 1 129 ? -7.145 -9.055 1.458 1 93 129 ASP B C 1
ATOM 4001 O O . ASP B 1 129 ? -7.266 -7.844 1.674 1 93 129 ASP B O 1
ATOM 4005 N N . PHE B 1 130 ? -5.934 -9.617 1.318 1 88.88 130 PHE B N 1
ATOM 4006 C CA . PHE B 1 130 ? -4.727 -8.883 1.679 1 88.88 130 PHE B CA 1
ATOM 4007 C C . PHE B 1 130 ? -4.375 -7.863 0.604 1 88.88 130 PHE B C 1
ATOM 4009 O O . PHE B 1 130 ? -3.488 -7.031 0.799 1 88.88 130 PHE B O 1
ATOM 4016 N N . LEU B 1 131 ? -5.094 -7.855 -0.501 1 91 131 LEU B N 1
ATOM 4017 C CA . LEU B 1 131 ? -4.809 -6.91 -1.573 1 91 131 LEU B CA 1
ATOM 4018 C C . LEU B 1 131 ? -6.016 -6.016 -1.842 1 91 131 LEU B C 1
ATOM 4020 O O . LEU B 1 131 ? -5.957 -5.125 -2.697 1 91 131 LEU B O 1
ATOM 4024 N N . SER B 1 132 ? -7.121 -6.242 -1.183 1 92.44 132 SER B N 1
ATOM 4025 C CA . SER B 1 132 ? -8.344 -5.504 -1.47 1 92.44 132 SER B CA 1
ATOM 4026 C C . SER B 1 132 ? -8.883 -4.82 -0.217 1 92.44 132 SER B C 1
ATOM 4028 O O . SER B 1 132 ? -9.508 -5.465 0.628 1 92.44 132 SER B O 1
ATOM 4030 N N . PRO B 1 133 ? -8.695 -3.508 -0.135 1 89.94 133 PRO B N 1
ATOM 4031 C CA . PRO B 1 133 ? -9.297 -2.781 0.988 1 89.94 133 PRO B CA 1
ATOM 4032 C C . PRO B 1 133 ? -10.805 -3.006 1.101 1 89.94 133 PRO B C 1
ATOM 4034 O O . PRO B 1 133 ? -11.344 -3.023 2.207 1 89.94 133 PRO B O 1
ATOM 4037 N N . GLU B 1 134 ? -11.508 -3.182 -0.025 1 92.88 134 GLU B N 1
ATOM 4038 C CA . GLU B 1 134 ? -12.953 -3.402 -0.029 1 92.88 134 GLU B CA 1
ATOM 4039 C C . GLU B 1 134 ? -13.312 -4.727 0.644 1 92.88 134 GLU B C 1
ATOM 4041 O O . GLU B 1 134 ? -14.25 -4.789 1.44 1 92.88 134 GLU B O 1
ATOM 4046 N N . ILE B 1 135 ? -12.531 -5.715 0.365 1 95.06 135 ILE B N 1
ATOM 4047 C CA . ILE B 1 135 ? -12.789 -7.02 0.966 1 95.06 135 ILE B CA 1
ATOM 4048 C C . ILE B 1 135 ? -12.453 -6.98 2.455 1 95.06 135 ILE B C 1
ATOM 4050 O O . ILE B 1 135 ? -13.188 -7.531 3.277 1 95.06 135 ILE B O 1
ATOM 4054 N N . GLN B 1 136 ? -11.344 -6.34 2.777 1 92.56 136 GLN B N 1
ATOM 4055 C CA . GLN B 1 136 ? -10.969 -6.223 4.184 1 92.56 136 GLN B CA 1
ATOM 4056 C C . GLN B 1 136 ? -12.055 -5.52 4.984 1 92.56 136 GLN B C 1
ATOM 4058 O O . GLN B 1 136 ? -12.43 -5.973 6.07 1 92.56 136 GLN B O 1
ATOM 4063 N N . ARG B 1 137 ? -12.523 -4.355 4.43 1 92.31 137 ARG B N 1
ATOM 4064 C CA . ARG B 1 137 ? -13.586 -3.607 5.094 1 92.31 137 ARG B CA 1
ATOM 4065 C C . ARG B 1 137 ? -14.844 -4.461 5.238 1 92.31 137 ARG B C 1
ATOM 4067 O O . ARG B 1 137 ? -15.469 -4.48 6.301 1 92.31 137 ARG B O 1
ATOM 4074 N N . TRP B 1 138 ? -15.219 -5.195 4.211 1 93.81 138 TRP B N 1
ATOM 4075 C CA . TRP B 1 138 ? -16.359 -6.105 4.238 1 93.81 138 TRP B CA 1
ATOM 4076 C C . TRP B 1 138 ? -16.188 -7.172 5.312 1 93.81 138 TRP B C 1
ATOM 4078 O O . TRP B 1 138 ? -17.141 -7.488 6.039 1 93.81 138 TRP B O 1
ATOM 4088 N N . GLN B 1 139 ? -14.961 -7.734 5.434 1 93 139 GLN B N 1
ATOM 4089 C CA . GLN B 1 139 ? -14.68 -8.773 6.418 1 93 139 GLN B CA 1
ATOM 4090 C C . GLN B 1 139 ? -14.938 -8.273 7.836 1 93 139 GLN B C 1
ATOM 4092 O O . GLN B 1 139 ? -15.594 -8.945 8.633 1 93 139 GLN B O 1
ATOM 4097 N N . VAL B 1 140 ? -14.43 -7.105 8.094 1 87.81 140 VAL B N 1
ATOM 4098 C CA . VAL B 1 140 ? -14.57 -6.52 9.422 1 87.81 140 VAL B CA 1
ATOM 4099 C C . VAL B 1 140 ? -16.047 -6.316 9.742 1 87.81 140 VAL B C 1
ATOM 4101 O O . VAL B 1 140 ? -16.516 -6.676 10.828 1 87.81 140 VAL B O 1
ATOM 4104 N N . LEU B 1 141 ? -16.766 -5.809 8.766 1 85.12 141 LEU B N 1
ATOM 4105 C CA . LEU B 1 141 ? -18.156 -5.426 8.969 1 85.12 141 LEU B CA 1
ATOM 4106 C C . LEU B 1 141 ? -19.062 -6.652 8.992 1 85.12 141 LEU B C 1
ATOM 4108 O O . LEU B 1 141 ? -20.188 -6.586 9.469 1 85.12 141 LEU B O 1
ATOM 4112 N N . ASN B 1 142 ? -18.562 -7.773 8.5 1 86.81 142 ASN B N 1
ATOM 4113 C CA . ASN B 1 142 ? -19.391 -8.977 8.43 1 86.81 142 ASN B CA 1
ATOM 4114 C C . ASN B 1 142 ? -18.844 -10.086 9.32 1 86.81 142 ASN B C 1
ATOM 4116 O O . ASN B 1 142 ? -19.281 -11.234 9.227 1 86.81 142 ASN B O 1
ATOM 4120 N N . GLY B 1 143 ? -17.859 -9.789 10.109 1 87.25 143 GLY B N 1
ATOM 4121 C CA . GLY B 1 143 ? -17.359 -10.711 11.109 1 87.25 143 GLY B CA 1
ATOM 4122 C C . GLY B 1 143 ? -16.578 -11.867 10.508 1 87.25 143 GLY B C 1
ATOM 4123 O O . GLY B 1 143 ? -16.578 -12.977 11.055 1 87.25 143 GLY B O 1
ATOM 4124 N N . LYS B 1 144 ? -16.062 -11.695 9.328 1 89.5 144 LYS B N 1
ATOM 4125 C CA . LYS B 1 144 ? -15.195 -12.703 8.742 1 89.5 144 LYS B CA 1
ATOM 4126 C C . LYS B 1 144 ? -13.734 -12.461 9.102 1 89.5 144 LYS B C 1
ATOM 4128 O O . LYS B 1 144 ? -13.164 -11.422 8.75 1 89.5 144 LYS B O 1
ATOM 4133 N N . LYS B 1 145 ? -13.125 -13.5 9.766 1 89.31 145 LYS B N 1
ATOM 4134 C CA . LYS B 1 145 ? -11.727 -13.383 10.172 1 89.31 145 LYS B CA 1
ATOM 4135 C C . LYS B 1 145 ? -10.797 -13.461 8.969 1 89.31 145 LYS B C 1
ATOM 4137 O O . LYS B 1 145 ? -11 -14.281 8.07 1 89.31 145 LYS B O 1
ATOM 4142 N N . PRO B 1 146 ? -9.859 -12.484 8.922 1 88.06 146 PRO B N 1
ATOM 4143 C CA . PRO B 1 146 ? -8.891 -12.57 7.824 1 88.06 146 PRO B CA 1
ATOM 4144 C C . PRO B 1 146 ? -8.141 -13.906 7.801 1 88.06 146 PRO B C 1
ATOM 4146 O O . PRO B 1 146 ? -7.887 -14.492 8.852 1 88.06 146 PRO B O 1
ATOM 4149 N N . VAL B 1 147 ? -7.738 -14.297 6.578 1 86.12 147 VAL B N 1
ATOM 4150 C CA . VAL B 1 147 ? -6.898 -15.469 6.363 1 86.12 147 VAL B CA 1
ATOM 4151 C C . VAL B 1 147 ? -7.422 -16.641 7.191 1 86.12 147 VAL B C 1
ATOM 4153 O O . VAL B 1 147 ? -6.668 -17.266 7.941 1 86.12 147 VAL B O 1
ATOM 4156 N N . SER B 1 148 ? -8.727 -16.875 7.148 1 89.62 148 SER B N 1
ATOM 4157 C CA . SER B 1 148 ? -9.344 -17.969 7.906 1 89.62 148 SER B CA 1
ATOM 4158 C C . SER B 1 148 ? -10.125 -18.906 6.992 1 89.62 148 SER B C 1
ATOM 4160 O O . SER B 1 148 ? -10.492 -18.531 5.875 1 89.62 148 SER B O 1
ATOM 4162 N N . GLY B 1 149 ? -10.297 -20.078 7.48 1 93.69 149 GLY B N 1
ATOM 4163 C CA . GLY B 1 149 ? -10.977 -21.109 6.719 1 93.69 149 GLY B CA 1
ATOM 4164 C C . GLY B 1 149 ? -10.055 -22.25 6.309 1 93.69 149 GLY B C 1
ATOM 4165 O O . GLY B 1 149 ? -8.898 -22.031 5.957 1 93.69 149 GLY B O 1
ATOM 4166 N N . SER B 1 150 ? -10.609 -23.438 6.305 1 95.75 150 SER B N 1
ATOM 4167 C CA . SER B 1 150 ? -9.781 -24.625 6.137 1 95.75 150 SER B CA 1
ATOM 4168 C C . SER B 1 150 ? -9.781 -25.094 4.684 1 95.75 150 SER B C 1
ATOM 4170 O O . SER B 1 150 ? -8.969 -25.938 4.301 1 95.75 150 SER B O 1
ATOM 4172 N N . ASN B 1 151 ? -10.688 -24.594 3.932 1 97.25 151 ASN B N 1
ATOM 4173 C CA . ASN B 1 151 ? -10.797 -24.953 2.523 1 97.25 151 ASN B CA 1
ATOM 4174 C C . ASN B 1 151 ? -11.125 -23.75 1.65 1 97.25 151 ASN B C 1
ATOM 4176 O O . ASN B 1 151 ? -11.258 -22.641 2.154 1 97.25 151 ASN B O 1
ATOM 4180 N N . VAL B 1 152 ? -11.234 -23.938 0.361 1 98.12 152 VAL B N 1
ATOM 4181 C CA . VAL B 1 152 ? -11.383 -22.859 -0.599 1 98.12 152 VAL B CA 1
ATOM 4182 C C . VAL B 1 152 ? -12.672 -22.094 -0.321 1 98.12 152 VAL B C 1
ATOM 4184 O O . VAL B 1 152 ? -12.68 -20.859 -0.287 1 98.12 152 VAL B O 1
ATOM 4187 N N . GLU B 1 153 ? -13.805 -22.766 -0.094 1 97.94 153 GLU B N 1
ATOM 4188 C CA . GLU B 1 153 ? -15.102 -22.141 0.143 1 97.94 153 GLU B CA 1
ATOM 4189 C C . GLU B 1 153 ? -15.07 -21.281 1.402 1 97.94 153 GLU B C 1
ATOM 4191 O O . GLU B 1 153 ? -15.508 -20.125 1.381 1 97.94 153 GLU B O 1
ATOM 4196 N N . GLU B 1 154 ? -14.531 -21.828 2.463 1 96.56 154 GLU B N 1
ATOM 4197 C CA . GLU B 1 154 ? -14.508 -21.109 3.729 1 96.56 154 GLU B CA 1
ATOM 4198 C C . GLU B 1 154 ? -13.547 -19.922 3.668 1 96.56 154 GLU B C 1
ATOM 4200 O O . GLU B 1 154 ? -13.805 -18.875 4.258 1 96.56 154 GLU B O 1
ATOM 4205 N N . ARG B 1 155 ? -12.508 -20.062 2.959 1 96.38 155 ARG B N 1
ATOM 4206 C CA . ARG B 1 155 ? -11.43 -19.094 2.988 1 96.38 155 ARG B CA 1
ATOM 4207 C C . ARG B 1 155 ? -11.695 -17.938 2.023 1 96.38 155 ARG B C 1
ATOM 4209 O O . ARG B 1 155 ? -11.375 -16.797 2.318 1 96.38 155 ARG B O 1
ATOM 4216 N N . PHE B 1 156 ? -12.367 -18.266 0.862 1 97.25 156 PHE B N 1
ATOM 4217 C CA . PHE B 1 156 ? -12.305 -17.281 -0.214 1 97.25 156 PHE B CA 1
ATOM 4218 C C . PHE B 1 156 ? -13.703 -16.875 -0.662 1 97.25 156 PHE B C 1
ATOM 4220 O O . PHE B 1 156 ? -13.867 -16.234 -1.704 1 97.25 156 PHE B O 1
ATOM 4227 N N . SER B 1 157 ? -14.719 -17.234 0.063 1 96.75 157 SER B N 1
ATOM 4228 C CA . SER B 1 157 ? -16.062 -16.797 -0.295 1 96.75 157 SER B CA 1
ATOM 4229 C C . SER B 1 157 ? -16.281 -15.328 0.082 1 96.75 157 SER B C 1
ATOM 4231 O O . SER B 1 157 ? -16.938 -15.031 1.074 1 96.75 157 SER B O 1
ATOM 4233 N N . TYR B 1 158 ? -15.734 -14.438 -0.701 1 97.31 158 TYR B N 1
ATOM 4234 C CA . TYR B 1 158 ? -15.922 -12.992 -0.638 1 97.31 158 TYR B CA 1
ATOM 4235 C C . TYR B 1 158 ? -16.875 -12.516 -1.73 1 97.31 158 TYR B C 1
ATOM 4237 O O . TYR B 1 158 ? -17.047 -13.195 -2.744 1 97.31 158 TYR B O 1
ATOM 4245 N N . PRO B 1 159 ? -17.5 -11.328 -1.538 1 98.12 159 PRO B N 1
ATOM 4246 C CA . PRO B 1 159 ? -18.203 -10.742 -2.68 1 98.12 159 PRO B CA 1
ATOM 4247 C C . PRO B 1 159 ? -17.266 -10.461 -3.861 1 98.12 159 PRO B C 1
ATOM 4249 O O . PRO B 1 159 ? -16.078 -10.227 -3.67 1 98.12 159 PRO B O 1
ATOM 4252 N N . PHE B 1 160 ? -17.875 -10.555 -5.07 1 98.81 160 PHE B N 1
ATOM 4253 C CA . PHE B 1 160 ? -17.125 -10.133 -6.246 1 98.81 160 PHE B CA 1
ATOM 4254 C C . PHE B 1 160 ? -16.797 -8.648 -6.176 1 98.81 160 PHE B C 1
ATOM 4256 O O . PHE B 1 160 ? -17.609 -7.84 -5.742 1 98.81 160 PHE B O 1
ATOM 4263 N N . LEU B 1 161 ? -15.609 -8.305 -6.582 1 98.19 161 LEU B N 1
ATOM 4264 C CA . LEU B 1 161 ? -15.195 -6.91 -6.645 1 98.19 161 LEU B CA 1
ATOM 4265 C C . LEU B 1 161 ? -15.773 -6.227 -7.879 1 98.19 161 LEU B C 1
ATOM 4267 O O . LEU B 1 161 ? -15.867 -5 -7.93 1 98.19 161 LEU B O 1
ATOM 4271 N N . TYR B 1 162 ? -16.094 -6.938 -8.906 1 98.25 162 TYR B N 1
ATOM 4272 C CA . TYR B 1 162 ? -16.656 -6.516 -10.18 1 98.25 162 TYR B CA 1
ATOM 4273 C C . TYR B 1 162 ? -17.297 -7.695 -10.914 1 98.25 162 TYR B C 1
ATOM 4275 O O . TYR B 1 162 ? -17.078 -8.852 -10.531 1 98.25 162 TYR B O 1
ATOM 4283 N N . GLU B 1 163 ? -18.109 -7.418 -11.906 1 98.5 163 GLU B N 1
ATOM 4284 C CA . GLU B 1 163 ? -18.688 -8.484 -12.719 1 98.5 163 GLU B CA 1
ATOM 4285 C C . GLU B 1 163 ? -17.609 -9.258 -13.461 1 98.5 163 GLU B C 1
ATOM 4287 O O . GLU B 1 163 ? -16.656 -8.672 -13.977 1 98.5 163 GLU B O 1
ATOM 4292 N N . PRO B 1 164 ? -17.75 -10.617 -13.445 1 98.5 164 PRO B N 1
ATOM 4293 C CA . PRO B 1 164 ? -16.781 -11.398 -14.219 1 98.5 164 PRO B CA 1
ATOM 4294 C C . PRO B 1 164 ? -16.578 -10.859 -15.625 1 98.5 164 PRO B C 1
ATOM 4296 O O . PRO B 1 164 ? -17.547 -10.586 -16.344 1 98.5 164 PRO B O 1
ATOM 4299 N N . GLY B 1 165 ? -15.359 -10.617 -15.984 1 97.94 165 GLY B N 1
ATOM 4300 C CA . GLY B 1 165 ? -15.008 -10.188 -17.328 1 97.94 165 GLY B CA 1
ATOM 4301 C C . GLY B 1 165 ? -14.945 -8.672 -17.469 1 97.94 165 GLY B C 1
ATOM 4302 O O . GLY B 1 165 ? -14.508 -8.164 -18.5 1 97.94 165 GLY B O 1
ATOM 4303 N N . ALA B 1 166 ? -15.242 -7.883 -16.406 1 97.62 166 ALA B N 1
ATOM 4304 C CA . ALA B 1 166 ? -15.414 -6.441 -16.547 1 97.62 166 ALA B CA 1
ATOM 4305 C C . ALA B 1 166 ? -14.164 -5.688 -16.109 1 97.62 166 ALA B C 1
ATOM 4307 O O . ALA B 1 166 ? -14.016 -4.5 -16.406 1 97.62 166 ALA B O 1
ATOM 4308 N N . HIS B 1 167 ? -13.305 -6.309 -15.422 1 97.88 167 HIS B N 1
ATOM 4309 C CA . HIS B 1 167 ? -12.133 -5.68 -14.828 1 97.88 167 HIS B CA 1
ATOM 4310 C C . HIS B 1 167 ? -11.047 -6.707 -14.531 1 97.88 167 HIS B C 1
ATOM 4312 O O . HIS B 1 167 ? -11.047 -7.801 -15.102 1 97.88 167 HIS B O 1
ATOM 4318 N N . TRP B 1 168 ? -10.07 -6.309 -13.828 1 97.5 168 TRP B N 1
ATOM 4319 C CA . TRP B 1 168 ? -8.977 -7.195 -13.438 1 97.5 168 TRP B CA 1
ATOM 4320 C C . TRP B 1 168 ? -8.492 -6.879 -12.023 1 97.5 168 TRP B C 1
ATOM 4322 O O . TRP B 1 168 ? -8.406 -5.715 -11.633 1 97.5 168 TRP B O 1
ATOM 4332 N N . ALA B 1 169 ? -8.273 -7.883 -11.281 1 96.56 169 ALA B N 1
ATOM 4333 C CA . ALA B 1 169 ? -7.598 -7.82 -9.992 1 96.56 169 ALA B CA 1
ATOM 4334 C C . ALA B 1 169 ? -6.902 -9.141 -9.672 1 96.56 169 ALA B C 1
ATOM 4336 O O . ALA B 1 169 ? -7.484 -10.211 -9.844 1 96.56 169 ALA B O 1
ATOM 4337 N N . TYR B 1 170 ? -5.637 -8.984 -9.359 1 96.75 170 TYR B N 1
ATOM 4338 C CA . TYR B 1 170 ? -4.996 -10.203 -8.859 1 96.75 170 TYR B CA 1
ATOM 4339 C C . TYR B 1 170 ? -5.773 -10.797 -7.695 1 96.75 170 TYR B C 1
ATOM 4341 O O . TYR B 1 170 ? -6.145 -10.078 -6.762 1 96.75 170 TYR B O 1
ATOM 4349 N N . SER B 1 171 ? -6 -12.227 -7.73 1 97.81 171 SER B N 1
ATOM 4350 C CA . SER B 1 171 ? -7.066 -12.719 -6.867 1 97.81 171 SER B CA 1
ATOM 4351 C C . SER B 1 171 ? -6.867 -14.188 -6.523 1 97.81 171 SER B C 1
ATOM 4353 O O . SER B 1 171 ? -5.836 -14.773 -6.855 1 97.81 171 SER B O 1
ATOM 4355 N N . ASN B 1 172 ? -7.82 -14.672 -5.719 1 98.12 172 ASN B N 1
ATOM 4356 C CA . ASN B 1 172 ? -7.871 -16.078 -5.34 1 98.12 172 ASN B CA 1
ATOM 4357 C C . ASN B 1 172 ? -8.484 -16.938 -6.445 1 98.12 172 ASN B C 1
ATOM 4359 O O . ASN B 1 172 ? -8.914 -18.062 -6.199 1 98.12 172 ASN B O 1
ATOM 4363 N N . ALA B 1 173 ? -8.5 -16.438 -7.676 1 98.81 173 ALA B N 1
ATOM 4364 C CA . ALA B 1 173 ? -9.133 -17.094 -8.812 1 98.81 173 ALA B CA 1
ATOM 4365 C C . ALA B 1 173 ? -8.5 -18.469 -9.078 1 98.81 173 ALA B C 1
ATOM 4367 O O . ALA B 1 173 ? -9.203 -19.422 -9.414 1 98.81 173 ALA B O 1
ATOM 4368 N N . ILE B 1 174 ? -7.234 -18.547 -8.883 1 98.88 174 ILE B N 1
ATOM 4369 C CA . ILE B 1 174 ? -6.562 -19.812 -9.188 1 98.88 174 ILE B CA 1
ATOM 4370 C C . ILE B 1 174 ? -6.832 -20.812 -8.07 1 98.88 174 ILE B C 1
ATOM 4372 O O . ILE B 1 174 ? -6.809 -22.031 -8.305 1 98.88 174 ILE B O 1
ATOM 4376 N N . ASP B 1 175 ? -7.066 -20.359 -6.852 1 98.81 175 ASP B N 1
ATOM 4377 C CA . ASP B 1 175 ? -7.539 -21.266 -5.812 1 98.81 175 ASP B CA 1
ATOM 4378 C C . ASP B 1 175 ? -8.883 -21.891 -6.195 1 98.81 175 ASP B C 1
ATOM 4380 O O . ASP B 1 175 ? -9.086 -23.094 -6.039 1 98.81 175 ASP B O 1
ATOM 4384 N N . TRP B 1 176 ? -9.758 -21.078 -6.734 1 98.88 176 TRP B N 1
ATOM 4385 C CA . TRP B 1 176 ? -11.031 -21.594 -7.219 1 98.88 176 TRP B CA 1
ATOM 4386 C C . TRP B 1 176 ? -10.836 -22.516 -8.414 1 98.88 176 TRP B C 1
ATOM 4388 O O . TRP B 1 176 ? -11.578 -23.484 -8.586 1 98.88 176 TRP B O 1
ATOM 4398 N N . THR B 1 177 ? -9.828 -22.203 -9.234 1 98.94 177 THR B N 1
ATOM 4399 C CA . THR B 1 177 ? -9.5 -23.094 -10.344 1 98.94 177 THR B CA 1
ATOM 4400 C C . THR B 1 177 ? -9.117 -24.484 -9.82 1 98.94 177 THR B C 1
ATOM 4402 O O . THR B 1 177 ? -9.547 -25.5 -10.367 1 98.94 177 THR B O 1
ATOM 4405 N N . GLY B 1 178 ? -8.258 -24.484 -8.781 1 98.94 178 GLY B N 1
ATOM 4406 C CA . GLY B 1 178 ? -7.941 -25.75 -8.164 1 98.94 178 GLY B CA 1
ATOM 4407 C C . GLY B 1 178 ? -9.172 -26.5 -7.68 1 98.94 178 GLY B C 1
ATOM 4408 O O . GLY B 1 178 ? -9.281 -27.719 -7.875 1 98.94 178 GLY B O 1
ATOM 4409 N N . ARG B 1 179 ? -10.086 -25.797 -7.07 1 98.81 179 ARG B N 1
ATOM 4410 C CA . ARG B 1 179 ? -11.336 -26.375 -6.605 1 98.81 179 ARG B CA 1
ATOM 4411 C C . ARG B 1 179 ? -12.156 -26.922 -7.77 1 98.81 179 ARG B C 1
ATOM 4413 O O . ARG B 1 179 ? -12.75 -28 -7.676 1 98.81 179 ARG B O 1
ATOM 4420 N N . LEU B 1 180 ? -12.172 -26.219 -8.859 1 98.88 180 LEU B N 1
ATOM 4421 C CA . LEU B 1 180 ? -12.867 -26.656 -10.062 1 98.88 180 LEU B CA 1
ATOM 4422 C C . LEU B 1 180 ? -12.297 -27.984 -10.555 1 98.88 180 LEU B C 1
ATOM 4424 O O . LEU B 1 180 ? -13.047 -28.891 -10.922 1 98.88 180 LEU B O 1
ATOM 4428 N N . VAL B 1 181 ? -10.969 -28.094 -10.609 1 98.94 181 VAL B N 1
ATOM 4429 C CA . VAL B 1 181 ? -10.312 -29.328 -11.031 1 98.94 181 VAL B CA 1
ATOM 4430 C C . VAL B 1 181 ? -10.781 -30.484 -10.148 1 98.94 181 VAL B C 1
ATOM 4432 O O . VAL B 1 181 ? -11.117 -31.562 -10.656 1 98.94 181 VAL B O 1
ATOM 4435 N N . GLU B 1 182 ? -10.836 -30.25 -8.844 1 98.88 182 GLU B N 1
ATOM 4436 C CA . GLU B 1 182 ? -11.305 -31.281 -7.926 1 98.88 182 GLU B CA 1
ATOM 4437 C C . GLU B 1 182 ? -12.734 -31.703 -8.242 1 98.88 182 GLU B C 1
ATOM 4439 O O . GLU B 1 182 ? -13.047 -32.906 -8.289 1 98.88 182 GLU B O 1
ATOM 4444 N N . VAL B 1 183 ? -13.602 -30.75 -8.461 1 98.69 183 VAL B N 1
ATOM 4445 C CA . VAL B 1 183 ? -15.023 -31 -8.672 1 98.69 183 VAL B CA 1
ATOM 4446 C C . VAL B 1 183 ? -15.219 -31.781 -9.977 1 98.69 183 VAL B C 1
ATOM 4448 O O . VAL B 1 183 ? -15.969 -32.75 -10.016 1 98.69 183 VAL B O 1
ATOM 4451 N N . LEU B 1 184 ? -14.547 -31.391 -11.016 1 98.75 184 LEU B N 1
ATOM 4452 C CA . LEU B 1 184 ? -14.75 -31.969 -12.336 1 98.75 184 LEU B CA 1
ATOM 4453 C C . LEU B 1 184 ? -14.141 -33.375 -12.422 1 98.75 184 LEU B C 1
ATOM 4455 O O . LEU B 1 184 ? -14.609 -34.219 -13.188 1 98.75 184 LEU B O 1
ATOM 4459 N N . THR B 1 185 ? -13.102 -33.656 -11.625 1 98.56 185 THR B N 1
ATOM 4460 C CA . THR B 1 185 ? -12.398 -34.906 -11.75 1 98.56 185 THR B CA 1
ATOM 4461 C C . THR B 1 185 ? -12.82 -35.875 -10.648 1 98.56 185 THR B C 1
ATOM 4463 O O . THR B 1 185 ? -12.586 -37.094 -10.75 1 98.56 185 THR B O 1
ATOM 4466 N N . GLY B 1 186 ? -13.305 -35.312 -9.516 1 98.12 186 GLY B N 1
ATOM 4467 C CA . GLY B 1 186 ? -13.625 -36.125 -8.352 1 98.12 186 GLY B CA 1
ATOM 4468 C C . GLY B 1 186 ? -12.398 -36.5 -7.539 1 98.12 186 GLY B C 1
ATOM 4469 O O . GLY B 1 186 ? -12.492 -37.312 -6.617 1 98.12 186 GLY B O 1
ATOM 4470 N N . GLN B 1 187 ? -11.258 -36 -7.879 1 97.81 187 GLN B N 1
ATOM 4471 C CA . GLN B 1 187 ? -10.008 -36.25 -7.18 1 97.81 187 GLN B CA 1
ATOM 4472 C C . GLN B 1 187 ? -9.562 -35.031 -6.383 1 97.81 187 GLN B C 1
ATOM 4474 O O . GLN B 1 187 ? -9.875 -33.875 -6.746 1 97.81 187 GLN B O 1
ATOM 4479 N N . ASP B 1 188 ? -8.828 -35.312 -5.301 1 97.25 188 ASP B N 1
ATOM 4480 C CA . ASP B 1 188 ? -8.125 -34.219 -4.633 1 97.25 188 ASP B CA 1
ATOM 4481 C C . ASP B 1 188 ? -7.062 -33.625 -5.539 1 97.25 188 ASP B C 1
ATOM 4483 O O . ASP B 1 188 ? -6.461 -34.312 -6.355 1 97.25 188 ASP B O 1
ATOM 4487 N N . LEU B 1 189 ? -6.809 -32.375 -5.367 1 98.75 189 LEU B N 1
ATOM 4488 C CA . LEU B 1 189 ? -5.949 -31.625 -6.281 1 98.75 189 LEU B CA 1
ATOM 4489 C C . LEU B 1 189 ? -4.535 -32.188 -6.285 1 98.75 189 LEU B C 1
ATOM 4491 O O . LEU B 1 189 ? -3.908 -32.312 -7.34 1 98.75 189 LEU B O 1
ATOM 4495 N N . GLU B 1 190 ? -4.027 -32.531 -5.129 1 98.62 190 GLU B N 1
ATOM 4496 C CA . GLU B 1 190 ? -2.676 -33.094 -5.062 1 98.62 190 GLU B CA 1
ATOM 4497 C C . GLU B 1 190 ? -2.582 -34.406 -5.809 1 98.62 190 GLU B C 1
ATOM 4499 O O . GLU B 1 190 ? -1.62 -34.656 -6.543 1 98.62 190 GLU B O 1
ATOM 4504 N N . THR B 1 191 ? -3.561 -35.25 -5.586 1 98.56 191 THR B N 1
ATOM 4505 C CA . THR B 1 191 ? -3.588 -36.562 -6.27 1 98.56 191 THR B CA 1
ATOM 4506 C C . THR B 1 191 ? -3.629 -36.344 -7.781 1 98.56 191 THR B C 1
ATOM 4508 O O . THR B 1 191 ? -2.893 -37.031 -8.516 1 98.56 191 THR B O 1
ATOM 4511 N N . TYR B 1 192 ? -4.457 -35.469 -8.18 1 98.81 192 TYR B N 1
ATOM 4512 C CA . TYR B 1 192 ? -4.559 -35.219 -9.609 1 98.81 192 TYR B CA 1
ATOM 4513 C C . TYR B 1 192 ? -3.232 -34.719 -10.164 1 98.81 192 TYR B C 1
ATOM 4515 O O . TYR B 1 192 ? -2.779 -35.156 -11.219 1 98.81 192 TYR B O 1
ATOM 4523 N N . MET B 1 193 ? -2.58 -33.75 -9.5 1 98.88 193 MET B N 1
ATOM 4524 C CA . MET B 1 193 ? -1.303 -33.188 -9.938 1 98.88 193 MET B CA 1
ATOM 4525 C C . MET B 1 193 ? -0.222 -34.281 -9.969 1 98.88 193 MET B C 1
ATOM 4527 O O . MET B 1 193 ? 0.601 -34.312 -10.883 1 98.88 193 MET B O 1
ATOM 4531 N N . ARG B 1 194 ? -0.197 -35.094 -8.953 1 98.69 194 ARG B N 1
ATOM 4532 C CA . ARG B 1 194 ? 0.788 -36.156 -8.891 1 98.69 194 ARG B CA 1
ATOM 4533 C C . ARG B 1 194 ? 0.694 -37.062 -10.117 1 98.69 194 ARG B C 1
ATOM 4535 O O . ARG B 1 194 ? 1.707 -37.375 -10.758 1 98.69 194 ARG B O 1
ATOM 4542 N N . GLN B 1 195 ? -0.485 -37.438 -10.5 1 98.5 195 GLN B N 1
ATOM 4543 C CA . GLN B 1 195 ? -0.72 -38.406 -11.578 1 98.5 195 GLN B CA 1
ATOM 4544 C C . GLN B 1 195 ? -0.472 -37.75 -12.938 1 98.5 195 GLN B C 1
ATOM 4546 O O . GLN B 1 195 ? 0.034 -38.406 -13.852 1 98.5 195 GLN B O 1
ATOM 4551 N N . ASN B 1 196 ? -0.812 -36.531 -13.039 1 98.56 196 ASN B N 1
ATOM 4552 C CA . ASN B 1 196 ? -0.903 -35.969 -14.383 1 98.56 196 ASN B CA 1
ATOM 4553 C C . ASN B 1 196 ? 0.229 -34.969 -14.656 1 98.56 196 ASN B C 1
ATOM 4555 O O . ASN B 1 196 ? 0.488 -34.625 -15.812 1 98.56 196 ASN B O 1
ATOM 4559 N N . ILE B 1 197 ? 0.911 -34.562 -13.617 1 98.75 197 ILE B N 1
ATOM 4560 C CA . ILE B 1 197 ? 1.952 -33.531 -13.812 1 98.75 197 ILE B CA 1
ATOM 4561 C C . ILE B 1 197 ? 3.271 -34.062 -13.234 1 98.75 197 ILE B C 1
ATOM 4563 O O . ILE B 1 197 ? 4.277 -34.125 -13.945 1 98.75 197 ILE B O 1
ATOM 4567 N N . PHE B 1 198 ? 3.273 -34.5 -12 1 98.81 198 PHE B N 1
ATOM 4568 C CA . PHE B 1 198 ? 4.531 -34.781 -11.32 1 98.81 198 PHE B CA 1
ATOM 4569 C C . PHE B 1 198 ? 5.102 -36.125 -11.781 1 98.81 198 PHE B C 1
ATOM 4571 O O . PHE B 1 198 ? 6.293 -36.219 -12.094 1 98.81 198 PHE B O 1
ATOM 4578 N N . GLN B 1 199 ? 4.309 -37.094 -11.922 1 98.38 199 GLN B N 1
ATOM 4579 C CA . GLN B 1 199 ? 4.789 -38.438 -12.297 1 98.38 199 GLN B CA 1
ATOM 4580 C C . GLN B 1 199 ? 5.332 -38.438 -13.727 1 98.38 199 GLN B C 1
ATOM 4582 O O . GLN B 1 199 ? 6.414 -38.969 -13.984 1 98.38 199 GLN B O 1
ATOM 4587 N N . PRO B 1 200 ? 4.602 -37.844 -14.617 1 97.94 200 PRO B N 1
ATOM 4588 C CA . PRO B 1 200 ? 5.121 -37.812 -15.984 1 97.94 200 PRO B CA 1
ATOM 4589 C C . PRO B 1 200 ? 6.508 -37.188 -16.078 1 97.94 200 PRO B C 1
ATOM 4591 O O . PRO B 1 200 ? 7.277 -37.5 -16.984 1 97.94 200 PRO B O 1
ATOM 4594 N N . LEU B 1 201 ? 6.867 -36.281 -15.188 1 98.31 201 LEU B N 1
ATOM 4595 C CA . LEU B 1 201 ? 8.156 -35.594 -15.188 1 98.31 201 LEU B CA 1
ATOM 4596 C C . LEU B 1 201 ? 9.086 -36.188 -14.133 1 98.31 201 LEU B C 1
ATOM 4598 O O . LEU B 1 201 ? 10.188 -35.688 -13.914 1 98.31 201 LEU B O 1
ATOM 4602 N N . ASN B 1 202 ? 8.633 -37.219 -13.438 1 98.19 202 ASN B N 1
ATOM 4603 C CA . ASN B 1 202 ? 9.383 -37.906 -12.383 1 98.19 202 ASN B CA 1
ATOM 4604 C C . ASN B 1 202 ? 9.742 -36.938 -11.25 1 98.19 202 ASN B C 1
ATOM 4606 O O . ASN B 1 202 ? 10.883 -36.906 -10.789 1 98.19 202 ASN B O 1
ATOM 4610 N N . LEU B 1 203 ? 8.852 -36.094 -10.945 1 98.5 203 LEU B N 1
ATOM 4611 C CA . LEU B 1 203 ? 8.984 -35.188 -9.82 1 98.5 203 LEU B CA 1
ATOM 4612 C C . LEU B 1 203 ? 8.32 -35.75 -8.57 1 98.5 203 LEU B C 1
ATO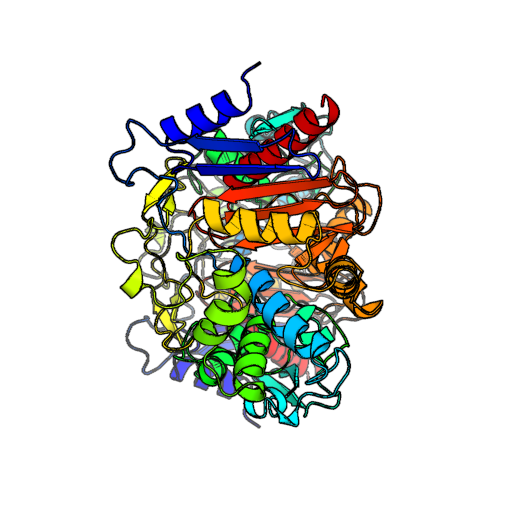M 4614 O O . LEU B 1 203 ? 7.262 -36.375 -8.648 1 98.5 203 LEU B O 1
ATOM 4618 N N . LYS B 1 204 ? 8.891 -35.531 -7.371 1 97.44 204 LYS B N 1
ATOM 4619 C CA . LYS B 1 204 ? 8.414 -36.25 -6.199 1 97.44 204 LYS B CA 1
ATOM 4620 C C . LYS B 1 204 ? 8.219 -35.312 -5.012 1 97.44 204 LYS B C 1
ATOM 4622 O O . LYS B 1 204 ? 7.582 -35.656 -4.023 1 97.44 204 LYS B O 1
ATOM 4627 N N . SER B 1 205 ? 8.633 -34.156 -5.098 1 98.19 205 SER B N 1
ATOM 4628 C CA . SER B 1 205 ? 8.812 -33.344 -3.883 1 98.19 205 SER B CA 1
ATOM 4629 C C . SER B 1 205 ? 7.543 -32.594 -3.543 1 98.19 205 SER B C 1
ATOM 4631 O O . SER B 1 205 ? 7.383 -32.094 -2.416 1 98.19 205 SER B O 1
ATOM 4633 N N . PHE B 1 206 ? 6.668 -32.406 -4.484 1 98.69 206 PHE B N 1
ATOM 4634 C CA . PHE B 1 206 ? 5.598 -31.422 -4.34 1 98.69 206 PHE B CA 1
ATOM 4635 C C . PHE B 1 206 ? 4.488 -31.969 -3.443 1 98.69 206 PHE B C 1
ATOM 4637 O O . PHE B 1 206 ? 4.094 -33.125 -3.564 1 98.69 206 PHE B O 1
ATOM 4644 N N . THR B 1 207 ? 3.988 -31.141 -2.516 1 98.5 207 THR B N 1
ATOM 4645 C CA . THR B 1 207 ? 2.881 -31.516 -1.641 1 98.5 207 THR B CA 1
ATOM 4646 C C . THR B 1 207 ? 2.166 -30.266 -1.122 1 98.5 207 THR B C 1
ATOM 4648 O O . THR B 1 207 ? 2.771 -29.203 -1.007 1 98.5 207 THR B O 1
ATOM 4651 N N . PHE B 1 208 ? 0.865 -30.406 -0.864 1 98.31 208 PHE B N 1
ATOM 4652 C CA . PHE B 1 208 ? 0.094 -29.344 -0.215 1 98.31 208 PHE B CA 1
ATOM 4653 C C . PHE B 1 208 ? 0.161 -29.484 1.301 1 98.31 208 PHE B C 1
ATOM 4655 O O . PHE B 1 208 ? -0.234 -28.562 2.029 1 98.31 208 PHE B O 1
ATOM 4662 N N . ASN B 1 209 ? 0.67 -30.578 1.788 1 96.88 209 ASN B N 1
ATOM 4663 C CA . ASN B 1 209 ? 0.743 -30.844 3.221 1 96.88 209 ASN B CA 1
ATOM 4664 C C . ASN B 1 209 ? 2.133 -30.531 3.777 1 96.88 209 ASN B C 1
ATOM 4666 O O . ASN B 1 209 ? 3.037 -31.375 3.676 1 96.88 209 ASN B O 1
ATOM 4670 N N . ALA B 1 210 ? 2.209 -29.484 4.465 1 95.38 210 ALA B N 1
ATOM 4671 C CA . ALA B 1 210 ? 3.494 -29.031 4.996 1 95.38 210 ALA B CA 1
ATOM 4672 C C . ALA B 1 210 ? 4.082 -30.062 5.957 1 95.38 210 ALA B C 1
ATOM 4674 O O . ALA B 1 210 ? 5.301 -30.188 6.078 1 95.38 210 ALA B O 1
ATOM 4675 N N . ALA B 1 211 ? 3.262 -30.797 6.641 1 95.06 211 ALA B N 1
ATOM 4676 C CA . ALA B 1 211 ? 3.725 -31.797 7.602 1 95.06 211 ALA B CA 1
ATOM 4677 C C . ALA B 1 211 ? 4.559 -32.875 6.91 1 95.06 211 ALA B C 1
ATOM 4679 O O . ALA B 1 211 ? 5.477 -33.438 7.512 1 95.06 211 ALA B O 1
ATOM 4680 N N . ASN B 1 212 ? 4.262 -33.094 5.648 1 95.69 212 ASN B N 1
ATOM 4681 C CA . ASN B 1 212 ? 4.957 -34.125 4.891 1 95.69 212 ASN B CA 1
ATOM 4682 C C . ASN B 1 212 ? 6.398 -33.719 4.586 1 95.69 212 ASN B C 1
ATOM 4684 O O . ASN B 1 212 ? 7.227 -34.562 4.246 1 95.69 212 ASN B O 1
ATOM 4688 N N . VAL B 1 213 ? 6.699 -32.438 4.715 1 96.5 213 VAL B N 1
ATOM 4689 C CA . VAL B 1 213 ? 8.031 -31.969 4.332 1 96.5 213 VAL B CA 1
ATOM 4690 C C . VAL B 1 213 ? 8.641 -31.141 5.469 1 96.5 213 VAL B C 1
ATOM 4692 O O . VAL B 1 213 ? 9.492 -30.281 5.238 1 96.5 213 VAL B O 1
ATOM 4695 N N . GLU B 1 214 ? 8.211 -31.328 6.66 1 94.62 214 GLU B N 1
ATOM 4696 C CA . GLU B 1 214 ? 8.633 -30.547 7.824 1 94.62 214 GLU B CA 1
ATOM 4697 C C . GLU B 1 214 ? 10.148 -30.594 7.996 1 94.62 214 GLU B C 1
ATOM 4699 O O . GLU B 1 214 ? 10.766 -29.578 8.344 1 94.62 214 GLU B O 1
ATOM 4704 N N . LYS B 1 215 ? 10.812 -31.656 7.664 1 94.31 215 LYS B N 1
ATOM 4705 C CA . LYS B 1 215 ? 12.234 -31.859 7.898 1 94.31 215 LYS B CA 1
ATOM 4706 C C . LYS B 1 215 ? 13.078 -31.109 6.863 1 94.31 215 LYS B C 1
ATOM 4708 O O . LYS B 1 215 ? 14.242 -30.797 7.113 1 94.31 215 LYS B O 1
ATOM 4713 N N . THR B 1 216 ? 12.477 -30.875 5.734 1 95.75 216 THR B N 1
ATOM 4714 C CA . THR B 1 216 ? 13.25 -30.266 4.656 1 95.75 216 THR B CA 1
ATOM 4715 C C . THR B 1 216 ? 12.734 -28.859 4.348 1 95.75 216 THR B C 1
ATOM 4717 O O . THR B 1 216 ? 13.32 -28.141 3.533 1 95.75 216 THR B O 1
ATOM 4720 N N . LEU B 1 217 ? 11.70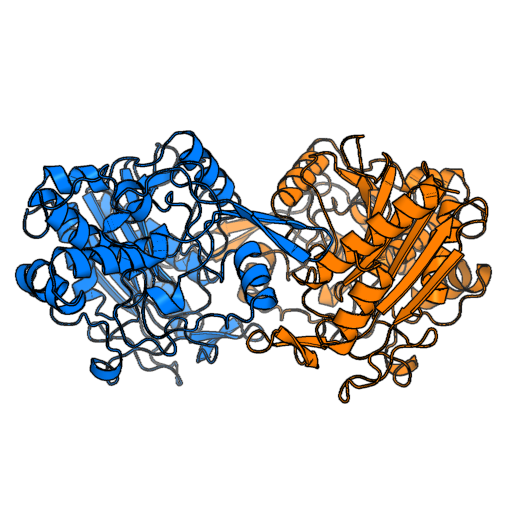3 -28.484 5.035 1 96.12 217 LEU B N 1
ATOM 4721 C CA . LEU B 1 217 ? 11.094 -27.172 4.762 1 96.12 217 LEU B CA 1
ATOM 4722 C C . LEU B 1 217 ? 12 -26.047 5.23 1 96.12 217 LEU B C 1
ATOM 4724 O O . LEU B 1 217 ? 12.336 -25.953 6.414 1 96.12 217 LEU B O 1
ATOM 4728 N N . TRP B 1 218 ? 12.445 -25.25 4.27 1 95.19 218 TRP B N 1
ATOM 4729 C CA . TRP B 1 218 ? 13.328 -24.125 4.578 1 95.19 218 TRP B CA 1
ATOM 4730 C C . TRP B 1 218 ? 12.539 -22.984 5.223 1 95.19 218 TRP B C 1
ATOM 4732 O O . TRP B 1 218 ? 11.477 -22.594 4.734 1 95.19 218 TRP B O 1
ATOM 4742 N N . PRO B 1 219 ? 12.93 -22.453 6.34 1 93.69 219 PRO B N 1
ATOM 4743 C CA . PRO B 1 219 ? 12.148 -21.469 7.086 1 93.69 219 PRO B CA 1
ATOM 4744 C C . PRO B 1 219 ? 12.047 -20.125 6.359 1 93.69 219 PRO B C 1
ATOM 4746 O O . PRO B 1 219 ? 12.945 -19.766 5.605 1 93.69 219 PRO B O 1
ATOM 4749 N N . LEU B 1 220 ? 10.953 -19.438 6.652 1 95.75 220 LEU B N 1
ATOM 4750 C CA . LEU B 1 220 ? 10.766 -18.078 6.137 1 95.75 220 LEU B CA 1
ATOM 4751 C C . LEU B 1 220 ? 11.625 -17.078 6.902 1 95.75 220 LEU B C 1
ATOM 4753 O O . LEU B 1 220 ? 11.812 -17.219 8.117 1 95.75 220 LEU B O 1
ATOM 4757 N N . SER B 1 221 ? 12.117 -16.125 6.152 1 95 221 SER B N 1
ATOM 4758 C CA . SER B 1 221 ? 12.859 -15 6.734 1 95 221 SER B CA 1
ATOM 4759 C C . SER B 1 221 ? 12.172 -13.672 6.445 1 95 221 SER B C 1
ATOM 4761 O O . SER B 1 221 ? 11.242 -13.609 5.637 1 95 221 SER B O 1
ATOM 4763 N N . THR B 1 222 ? 12.516 -12.695 7.207 1 95.38 222 THR B N 1
ATOM 4764 C CA . THR B 1 222 ? 12.195 -11.297 6.949 1 95.38 222 THR B CA 1
ATOM 4765 C C . THR B 1 222 ? 13.398 -10.406 7.234 1 95.38 222 THR B C 1
ATOM 4767 O O . THR B 1 222 ? 14.422 -10.867 7.742 1 95.38 222 THR B O 1
ATOM 4770 N N . ARG B 1 223 ? 13.328 -9.172 6.785 1 93.44 223 ARG B N 1
ATOM 4771 C CA . ARG B 1 223 ? 14.438 -8.25 6.996 1 93.44 223 ARG B CA 1
ATOM 4772 C C . ARG B 1 223 ? 14.203 -7.379 8.227 1 93.44 223 ARG B C 1
ATOM 4774 O O . ARG B 1 223 ? 13.141 -6.777 8.367 1 93.44 223 ARG B O 1
ATOM 4781 N N . ASN B 1 224 ? 15.195 -7.387 9.141 1 91.25 224 ASN B N 1
ATOM 4782 C CA . ASN B 1 224 ? 15.219 -6.414 10.227 1 91.25 224 ASN B CA 1
ATOM 4783 C C . ASN B 1 224 ? 15.508 -5.008 9.719 1 91.25 224 ASN B C 1
ATOM 4785 O O . ASN B 1 224 ? 16.594 -4.742 9.195 1 91.25 224 ASN B O 1
ATOM 4789 N N . PRO B 1 225 ? 14.586 -4.133 9.836 1 84 225 PRO B N 1
ATOM 4790 C CA . PRO B 1 225 ? 14.781 -2.803 9.258 1 84 225 PRO B CA 1
ATOM 4791 C C . PRO B 1 225 ? 15.914 -2.031 9.93 1 84 225 PRO B C 1
ATOM 4793 O O . PRO B 1 225 ? 16.453 -1.09 9.344 1 84 225 PRO B O 1
ATOM 4796 N N . GLU B 1 226 ? 16.281 -2.299 11.164 1 84.38 226 GLU B N 1
ATOM 4797 C CA . GLU B 1 226 ? 17.344 -1.589 11.883 1 84.38 226 GLU B CA 1
ATOM 4798 C C . GLU B 1 226 ? 18.719 -2.012 11.398 1 84.38 226 GLU B C 1
ATOM 4800 O O . GLU B 1 226 ? 19.609 -1.173 11.219 1 84.38 226 GLU B O 1
ATOM 4805 N N . THR B 1 227 ? 18.859 -3.326 11.117 1 88.12 227 THR B N 1
ATOM 4806 C CA . THR B 1 227 ? 20.188 -3.828 10.789 1 88.12 227 THR B CA 1
ATOM 4807 C C . THR B 1 227 ? 20.312 -4.086 9.289 1 88.12 227 THR B C 1
ATOM 4809 O O . THR B 1 227 ? 21.422 -4.207 8.766 1 88.12 227 THR B O 1
ATOM 4812 N N . GLY B 1 228 ? 19.141 -4.199 8.641 1 88.69 228 GLY B N 1
ATOM 4813 C CA . GLY B 1 228 ? 19.141 -4.566 7.234 1 88.69 228 GLY B CA 1
ATOM 4814 C C . GLY B 1 228 ? 19.406 -6.043 7 1 88.69 228 GLY B C 1
ATOM 4815 O O . GLY B 1 228 ? 19.453 -6.492 5.855 1 88.69 228 GLY B O 1
ATOM 4816 N N . LYS B 1 229 ? 19.531 -6.781 8.039 1 90.62 229 LYS B N 1
ATOM 4817 C CA . LYS B 1 229 ? 19.844 -8.203 7.941 1 90.62 229 LYS B CA 1
ATOM 4818 C C . LYS B 1 229 ? 18.594 -9.055 8.031 1 90.62 229 LYS B C 1
ATOM 4820 O O . LYS B 1 229 ? 17.578 -8.617 8.586 1 90.62 229 LYS B O 1
ATOM 4825 N N . VAL B 1 230 ? 18.656 -10.234 7.484 1 91.81 230 VAL B N 1
ATOM 4826 C CA . VAL B 1 230 ? 17.516 -11.148 7.523 1 91.81 230 VAL B CA 1
ATOM 4827 C C . VAL B 1 230 ? 17.406 -11.781 8.906 1 91.81 230 VAL B C 1
ATOM 4829 O O . VAL B 1 230 ? 18.422 -12.086 9.539 1 91.81 230 VAL B O 1
ATOM 4832 N N . VAL B 1 231 ? 16.219 -11.953 9.422 1 93 231 VAL B N 1
ATOM 4833 C CA . VAL B 1 231 ? 15.852 -12.602 10.672 1 93 231 VAL B CA 1
ATOM 4834 C C . VAL B 1 231 ? 14.68 -13.547 10.445 1 93 231 VAL B C 1
ATOM 4836 O O . VAL B 1 231 ? 14.047 -13.516 9.383 1 93 231 VAL B O 1
ATOM 4839 N N . PRO B 1 232 ? 14.406 -14.438 11.359 1 93.31 232 PRO B N 1
ATOM 4840 C CA . PRO B 1 232 ? 13.258 -15.336 11.172 1 93.31 232 PRO B CA 1
ATOM 4841 C C . PRO B 1 232 ? 11.945 -14.586 11.008 1 93.31 232 PRO B C 1
ATOM 4843 O O . PRO B 1 232 ? 11.719 -13.578 11.68 1 93.31 232 PRO B O 1
ATOM 4846 N N . TYR B 1 233 ? 11.219 -15.016 10.078 1 94.81 233 TYR B N 1
ATOM 4847 C CA . TYR B 1 233 ? 9.859 -14.484 9.93 1 94.81 233 TYR B CA 1
ATOM 4848 C C . TYR B 1 233 ? 8.945 -15.031 11.023 1 94.81 233 TYR B C 1
ATOM 4850 O O . TYR B 1 233 ? 8.836 -16.25 11.195 1 94.81 233 TYR B O 1
ATOM 4858 N N . THR B 1 234 ? 8.242 -14.164 11.742 1 91.31 234 THR B N 1
ATOM 4859 C CA . THR B 1 234 ? 7.379 -14.594 12.836 1 91.31 234 THR B CA 1
ATOM 4860 C C . THR B 1 234 ? 5.934 -14.172 12.594 1 91.31 234 THR B C 1
ATOM 4862 O O . THR B 1 234 ? 5.086 -14.305 13.477 1 91.31 234 THR B O 1
ATOM 4865 N N . GLY B 1 235 ? 5.699 -13.617 11.461 1 89.25 235 GLY B N 1
ATOM 4866 C CA . GLY B 1 235 ? 4.344 -13.195 11.148 1 89.25 235 GLY B CA 1
ATOM 4867 C C . GLY B 1 235 ? 3.42 -14.359 10.836 1 89.25 235 GLY B C 1
ATOM 4868 O O . GLY B 1 235 ? 3.836 -15.523 10.883 1 89.25 235 GLY B O 1
ATOM 4869 N N . ARG B 1 236 ? 2.188 -14.031 10.562 1 86.94 236 ARG B N 1
ATOM 4870 C CA . ARG B 1 236 ? 1.184 -15.031 10.227 1 86.94 236 ARG B CA 1
ATOM 4871 C C . ARG B 1 236 ? 1.462 -15.641 8.852 1 86.94 236 ARG B C 1
ATOM 4873 O O . ARG B 1 236 ? 1.739 -14.922 7.891 1 86.94 236 ARG B O 1
ATOM 4880 N N . HIS B 1 237 ? 1.41 -16.906 8.844 1 91.25 237 HIS B N 1
ATOM 4881 C CA . HIS B 1 237 ? 1.554 -17.594 7.566 1 91.25 237 HIS B CA 1
ATOM 4882 C C . HIS B 1 237 ? 0.267 -17.516 6.75 1 91.25 237 HIS B C 1
ATOM 4884 O O . HIS B 1 237 ? -0.828 -17.672 7.297 1 91.25 237 HIS B O 1
ATOM 4890 N N . LEU B 1 238 ? 0.331 -17.312 5.48 1 89.56 238 LEU B N 1
ATOM 4891 C CA . LEU B 1 238 ? -0.817 -17.141 4.594 1 89.56 238 LEU B CA 1
ATOM 4892 C C . LEU B 1 238 ? -1.68 -18.406 4.582 1 89.56 238 LEU B C 1
ATOM 4894 O O . LEU B 1 238 ? -2.893 -18.328 4.375 1 89.56 238 LEU B O 1
ATOM 4898 N N . ASN B 1 239 ? -1.084 -19.547 4.805 1 90.19 239 ASN B N 1
ATOM 4899 C CA . ASN B 1 239 ? -1.82 -20.812 4.742 1 90.19 239 ASN B CA 1
ATOM 4900 C C . ASN B 1 239 ? -2.127 -21.344 6.137 1 90.19 239 ASN B C 1
ATOM 4902 O O . ASN B 1 239 ? -2.326 -22.547 6.309 1 90.19 239 ASN B O 1
ATOM 4906 N N . ASN B 1 240 ? -2.141 -20.484 7.051 1 87.12 240 ASN B N 1
ATOM 4907 C CA . ASN B 1 240 ? -2.482 -20.891 8.414 1 87.12 240 ASN B CA 1
ATOM 4908 C C . ASN B 1 240 ? -3.879 -21.5 8.477 1 87.12 240 ASN B C 1
ATOM 4910 O O . ASN B 1 240 ? -4.836 -20.938 7.941 1 87.12 240 ASN B O 1
ATOM 4914 N N . GLY B 1 241 ? -4.012 -22.625 9.039 1 90.62 241 GLY B N 1
ATOM 4915 C CA . GLY B 1 241 ? -5.305 -23.25 9.305 1 90.62 241 GLY B CA 1
ATOM 4916 C C . GLY B 1 241 ? -5.871 -23.969 8.102 1 90.62 241 GLY B C 1
ATOM 4917 O O . GLY B 1 241 ? -7 -24.469 8.141 1 90.62 241 GLY B O 1
ATOM 4918 N N . VAL B 1 242 ? -5.141 -24.062 7.047 1 93.88 242 VAL B N 1
ATOM 4919 C CA . VAL B 1 242 ? -5.633 -24.656 5.816 1 93.88 242 VAL B CA 1
ATOM 4920 C C . VAL B 1 242 ? -5.551 -26.188 5.918 1 93.88 242 VAL B C 1
ATOM 4922 O O . VAL B 1 242 ? -4.543 -26.734 6.375 1 93.88 242 VAL B O 1
ATOM 4925 N N . GLU B 1 243 ? -6.648 -26.859 5.469 1 94.06 243 GLU B N 1
ATOM 4926 C CA . GLU B 1 243 ? -6.711 -28.312 5.527 1 94.06 243 GLU B CA 1
ATOM 4927 C C . GLU B 1 243 ? -6.918 -28.922 4.137 1 94.06 243 GLU B C 1
ATOM 4929 O O . GLU B 1 243 ? -6.867 -30.141 3.969 1 94.06 243 GLU B O 1
ATOM 4934 N N . SER B 1 244 ? -7.199 -28.109 3.213 1 95.25 244 SER B N 1
ATOM 4935 C CA . SER B 1 244 ? -7.395 -28.547 1.836 1 95.25 244 SER B CA 1
ATOM 4936 C C . SER B 1 244 ? -6.469 -27.812 0.879 1 95.25 244 SER B C 1
ATOM 4938 O O . SER B 1 244 ? -5.996 -26.719 1.189 1 95.25 244 SER B O 1
ATOM 4940 N N . PRO B 1 245 ? -6.176 -28.453 -0.266 1 97.81 245 PRO B N 1
ATOM 4941 C CA . PRO B 1 245 ? -5.27 -27.812 -1.22 1 97.81 245 PRO B CA 1
ATOM 4942 C C . PRO B 1 245 ? -5.77 -26.453 -1.673 1 97.81 245 PRO B C 1
ATOM 4944 O O . PRO B 1 245 ? -6.945 -26.297 -2.016 1 97.81 245 PRO B O 1
ATOM 4947 N N . LEU B 1 246 ? -4.91 -25.5 -1.607 1 98.38 246 LEU B N 1
ATOM 4948 C CA . LEU B 1 246 ? -5.121 -24.203 -2.225 1 98.38 246 LEU B CA 1
ATOM 4949 C C . LEU B 1 246 ? -4.316 -24.078 -3.516 1 98.38 246 LEU B C 1
ATOM 4951 O O . LEU B 1 246 ? -3.117 -23.781 -3.48 1 98.38 246 LEU B O 1
ATOM 4955 N N . GLY B 1 247 ? -5.004 -24.156 -4.586 1 98.75 247 GLY B N 1
ATOM 4956 C CA . GLY B 1 247 ? -4.371 -24.25 -5.895 1 98.75 247 GLY B CA 1
ATOM 4957 C C . GLY B 1 247 ? -3.648 -22.984 -6.309 1 98.75 247 GLY B C 1
ATOM 4958 O O . GLY B 1 247 ? -2.85 -23 -7.246 1 98.75 247 GLY B O 1
ATOM 4959 N N . GLY B 1 248 ? -3.945 -21.906 -5.633 1 98.56 248 GLY B N 1
ATOM 4960 C CA . GLY B 1 248 ? -3.289 -20.656 -5.969 1 98.56 248 GLY B CA 1
ATOM 4961 C C . GLY B 1 248 ? -2.047 -20.391 -5.141 1 98.56 248 GLY B C 1
ATOM 4962 O O . GLY B 1 248 ? -1.236 -19.531 -5.484 1 98.56 248 GLY B O 1
ATOM 4963 N N . GLN B 1 249 ? -1.841 -21.219 -4.051 1 97.81 249 GLN B N 1
ATOM 4964 C CA . GLN B 1 249 ? -0.816 -20.719 -3.143 1 97.81 249 GLN B CA 1
ATOM 4965 C C . GLN B 1 249 ? -0.308 -21.828 -2.219 1 97.81 249 GLN B C 1
ATOM 4967 O O . GLN B 1 249 ? 0.551 -21.578 -1.368 1 97.81 249 GLN B O 1
ATOM 4972 N N . GLY B 1 250 ? -0.684 -23.094 -2.355 1 97.5 250 GLY B N 1
ATOM 4973 C CA . GLY B 1 250 ? -0.547 -24.016 -1.236 1 97.5 250 GLY B CA 1
ATOM 4974 C C . GLY B 1 250 ? 0.585 -25 -1.413 1 97.5 250 GLY B C 1
ATOM 4975 O O . GLY B 1 250 ? 0.923 -25.75 -0.485 1 97.5 250 GLY B O 1
ATOM 4976 N N . LEU B 1 251 ? 1.262 -25.016 -2.506 1 98.62 251 LEU B N 1
ATOM 4977 C CA . LEU B 1 251 ? 2.23 -26.078 -2.764 1 98.62 251 LEU B CA 1
ATOM 4978 C C . LEU B 1 251 ? 3.566 -25.766 -2.094 1 98.62 251 LEU B C 1
ATOM 4980 O O . LEU B 1 251 ? 3.928 -24.594 -1.933 1 98.62 251 LEU B O 1
ATOM 4984 N N . HIS B 1 252 ? 4.191 -26.828 -1.691 1 98.62 252 HIS B N 1
ATOM 4985 C CA . HIS B 1 252 ? 5.602 -26.906 -1.327 1 98.62 252 HIS B CA 1
ATOM 4986 C C . HIS B 1 252 ? 6.379 -27.797 -2.291 1 98.62 252 HIS B C 1
ATOM 4988 O O . HIS B 1 252 ? 5.832 -28.75 -2.826 1 98.62 252 HIS B O 1
ATOM 4994 N N . GLY B 1 253 ? 7.617 -27.453 -2.523 1 98.75 253 GLY B N 1
ATOM 4995 C CA . GLY B 1 253 ? 8.414 -28.312 -3.389 1 98.75 253 GLY B CA 1
ATOM 4996 C C . GLY B 1 253 ? 9.844 -27.828 -3.555 1 98.75 253 GLY B C 1
ATOM 4997 O O . GLY B 1 253 ? 10.203 -26.766 -3.061 1 98.75 253 GLY B O 1
ATOM 4998 N N . ARG B 1 254 ? 10.617 -28.656 -4.234 1 98.69 254 ARG B N 1
ATOM 4999 C CA . ARG B 1 254 ? 12.016 -28.359 -4.52 1 98.69 254 ARG B CA 1
ATOM 5000 C C . ARG B 1 254 ? 12.141 -27.531 -5.801 1 98.69 254 ARG B C 1
ATOM 5002 O O . ARG B 1 254 ? 11.414 -27.766 -6.766 1 98.69 254 ARG B O 1
ATOM 5009 N N . MET B 1 255 ? 13.156 -26.656 -5.723 1 98.56 255 MET B N 1
ATOM 5010 C CA . MET B 1 255 ? 13.32 -25.75 -6.855 1 98.56 255 MET B CA 1
ATOM 5011 C C . MET B 1 255 ? 13.984 -26.453 -8.031 1 98.56 255 MET B C 1
ATOM 5013 O O . MET B 1 255 ? 13.742 -26.109 -9.188 1 98.56 255 MET B O 1
ATOM 5017 N N . ASP B 1 256 ? 14.812 -27.5 -7.773 1 98.25 256 ASP B N 1
ATOM 5018 C CA . ASP B 1 256 ? 15.422 -28.266 -8.859 1 98.25 256 ASP B CA 1
ATOM 5019 C C . ASP B 1 256 ? 14.375 -29.062 -9.625 1 98.25 256 ASP B C 1
ATOM 5021 O O . ASP B 1 256 ? 14.578 -29.422 -10.789 1 98.25 256 ASP B O 1
ATOM 5025 N N . GLU B 1 257 ? 13.289 -29.406 -8.984 1 98.69 257 GLU B N 1
ATOM 5026 C CA . GLU B 1 257 ? 12.164 -30.062 -9.648 1 98.69 257 GLU B CA 1
ATOM 5027 C C . GLU B 1 257 ? 11.242 -29.031 -10.305 1 98.69 257 GLU B C 1
ATOM 5029 O O . GLU B 1 257 ? 10.719 -29.266 -11.398 1 98.69 257 GLU B O 1
ATOM 5034 N N . TYR B 1 258 ? 11.07 -27.875 -9.641 1 98.88 258 TYR B N 1
ATOM 5035 C CA . TYR B 1 258 ? 10.203 -26.828 -10.18 1 98.88 258 TYR B CA 1
ATOM 5036 C C . TYR B 1 258 ? 10.695 -26.359 -11.547 1 98.88 258 TYR B C 1
ATOM 5038 O O . TYR B 1 258 ? 9.891 -26.172 -12.461 1 98.88 258 TYR B O 1
ATOM 5046 N N . ILE B 1 259 ? 11.992 -26.219 -11.75 1 98.75 259 ILE B N 1
ATOM 5047 C CA . ILE B 1 259 ? 12.555 -25.719 -13 1 98.75 259 ILE B CA 1
ATOM 5048 C C . ILE B 1 259 ? 12.258 -26.719 -14.125 1 98.75 259 ILE B C 1
ATOM 5050 O O . ILE B 1 259 ? 12.172 -26.328 -15.297 1 98.75 259 ILE B O 1
ATOM 5054 N N . GLU B 1 260 ? 12.031 -28 -13.797 1 98.62 260 GLU B N 1
ATOM 5055 C CA . GLU B 1 260 ? 11.719 -29 -14.812 1 98.62 260 GLU B CA 1
ATOM 5056 C C . GLU B 1 260 ? 10.328 -28.766 -15.406 1 98.62 260 GLU B C 1
ATOM 5058 O O . GLU B 1 260 ? 10.094 -29.062 -16.578 1 98.62 260 GLU B O 1
ATOM 5063 N N . ILE B 1 261 ? 9.461 -28.297 -14.602 1 98.88 261 ILE B N 1
ATOM 5064 C CA . ILE B 1 261 ? 8.133 -27.953 -15.102 1 98.88 261 ILE B CA 1
ATOM 5065 C C . ILE B 1 261 ? 8.234 -26.781 -16.094 1 98.88 261 ILE B C 1
ATOM 5067 O O . ILE B 1 261 ? 7.684 -26.844 -17.188 1 98.88 261 ILE B O 1
ATOM 5071 N N . LEU B 1 262 ? 9 -25.75 -15.734 1 98.81 262 LEU B N 1
ATOM 5072 C CA . LEU B 1 262 ? 9.203 -24.594 -16.609 1 98.81 262 LEU B CA 1
ATOM 5073 C C . LEU B 1 262 ? 9.891 -25.016 -17.906 1 98.81 262 LEU B C 1
ATOM 5075 O O . LEU B 1 262 ? 9.508 -24.547 -18.984 1 98.81 262 LEU B O 1
ATOM 5079 N N . TYR B 1 263 ? 10.812 -25.891 -17.75 1 98.56 263 TYR B N 1
ATOM 5080 C CA . TYR B 1 263 ? 11.578 -26.328 -18.906 1 98.56 263 TYR B CA 1
ATOM 5081 C C . TYR B 1 263 ? 10.703 -27.141 -19.859 1 98.56 263 TYR B C 1
ATOM 5083 O O . TYR B 1 263 ? 10.789 -26.969 -21.078 1 98.56 263 TYR B O 1
ATOM 5091 N N . SER B 1 264 ? 9.914 -28 -19.297 1 98.44 264 SER B N 1
ATOM 5092 C CA . SER B 1 264 ? 8.984 -28.766 -20.125 1 98.44 264 SER B CA 1
ATOM 5093 C C . SER B 1 264 ? 8.086 -27.859 -20.953 1 98.44 264 SER B C 1
ATOM 5095 O O . SER B 1 264 ? 7.84 -28.125 -22.125 1 98.44 264 SER B O 1
ATOM 5097 N N . LEU B 1 265 ? 7.602 -26.797 -20.375 1 98.44 265 LEU B N 1
ATOM 5098 C CA . LEU B 1 265 ? 6.777 -25.828 -21.078 1 98.44 265 LEU B CA 1
ATOM 5099 C C . LEU B 1 265 ? 7.594 -25.078 -22.125 1 98.44 265 LEU B C 1
ATOM 5101 O O . LEU B 1 265 ? 7.09 -24.781 -23.203 1 98.44 265 LEU B O 1
ATOM 5105 N N . LEU B 1 266 ? 8.812 -24.797 -21.781 1 98.44 266 LEU B N 1
ATOM 5106 C CA . LEU B 1 266 ? 9.68 -24.062 -22.703 1 98.44 266 LEU B CA 1
ATOM 5107 C C . LEU B 1 266 ? 9.922 -24.859 -23.984 1 98.44 266 LEU B C 1
ATOM 5109 O O . LEU B 1 266 ? 9.797 -24.312 -25.078 1 98.44 266 LEU B O 1
ATOM 5113 N N . ILE B 1 267 ? 10.234 -26.141 -23.844 1 96.94 267 ILE B N 1
ATOM 5114 C CA . ILE B 1 267 ? 10.641 -26.922 -25 1 96.94 267 ILE B CA 1
ATOM 5115 C C . ILE B 1 267 ? 9.414 -27.594 -25.625 1 96.94 267 ILE B C 1
ATOM 5117 O O . ILE B 1 267 ? 9.516 -28.219 -26.688 1 96.94 267 ILE B O 1
ATOM 5121 N N . ASP B 1 268 ? 8.359 -27.484 -24.906 1 95.75 268 ASP B N 1
ATOM 5122 C CA . ASP B 1 268 ? 7.117 -28.031 -25.453 1 95.75 268 ASP B CA 1
ATOM 5123 C C . ASP B 1 268 ? 7.27 -29.516 -25.797 1 95.75 268 ASP B C 1
ATOM 5125 O O . ASP B 1 268 ? 6.996 -29.922 -26.922 1 95.75 268 ASP B O 1
ATOM 5129 N N . ASP B 1 269 ? 7.609 -30.312 -24.875 1 95.62 269 ASP B N 1
ATOM 5130 C CA . ASP B 1 269 ? 7.969 -31.703 -25.125 1 95.62 269 ASP B CA 1
ATOM 5131 C C . ASP B 1 269 ? 6.734 -32.594 -25.078 1 95.62 269 ASP B C 1
ATOM 5133 O O . ASP B 1 269 ? 6.832 -33.812 -25.297 1 95.62 269 ASP B O 1
ATOM 5137 N N . GLY B 1 270 ? 5.633 -32.062 -24.766 1 96.62 270 GLY B N 1
ATOM 5138 C CA . GLY B 1 270 ? 4.379 -32.812 -24.797 1 96.62 270 GLY B CA 1
ATOM 5139 C C . GLY B 1 270 ? 4.137 -33.656 -23.562 1 96.62 270 GLY B C 1
ATOM 5140 O O . GLY B 1 270 ? 3.137 -34.375 -23.484 1 96.62 270 GLY B O 1
ATOM 5141 N N . LYS B 1 271 ? 4.98 -33.562 -22.609 1 97.25 271 LYS B N 1
ATOM 5142 C CA . LYS B 1 271 ? 4.836 -34.375 -21.406 1 97.25 271 LYS B CA 1
ATOM 5143 C C . LYS B 1 271 ? 3.73 -33.844 -20.5 1 97.25 271 LYS B C 1
ATOM 5145 O O . LYS B 1 271 ? 3.033 -34.594 -19.844 1 97.25 271 LYS B O 1
ATOM 5150 N N . LEU B 1 272 ? 3.605 -32.5 -20.531 1 97.81 272 LEU B N 1
ATOM 5151 C CA . LEU B 1 272 ? 2.602 -31.875 -19.688 1 97.81 272 LEU B CA 1
ATOM 5152 C C . LEU B 1 272 ? 1.347 -31.531 -20.484 1 97.81 272 LEU B C 1
ATOM 5154 O O . LEU B 1 272 ? 0.241 -31.922 -20.109 1 97.81 272 LEU B O 1
ATOM 5158 N N . LEU B 1 273 ? 1.527 -30.828 -21.562 1 98.38 273 LEU B N 1
ATOM 5159 C CA . LEU B 1 273 ? 0.456 -30.375 -22.438 1 98.38 273 LEU B CA 1
ATOM 5160 C C . LEU B 1 273 ? 0.826 -30.578 -23.906 1 98.38 273 LEU B C 1
ATOM 5162 O O . LEU B 1 273 ? 2.01 -30.609 -24.25 1 98.38 273 LEU B O 1
ATOM 5166 N N . ARG B 1 274 ? -0.19 -30.703 -24.766 1 97.75 274 ARG B N 1
ATOM 5167 C CA . ARG B 1 274 ? 0.059 -30.641 -26.203 1 97.75 274 ARG B CA 1
ATOM 5168 C C . ARG B 1 274 ? 0.628 -29.281 -26.594 1 97.75 274 ARG B C 1
ATOM 5170 O O . ARG B 1 274 ? 0.273 -28.266 -26 1 97.75 274 ARG B O 1
ATOM 5177 N N . PRO B 1 275 ? 1.445 -29.328 -27.578 1 96.88 275 PRO B N 1
ATOM 5178 C CA . PRO B 1 275 ? 2.105 -28.078 -27.984 1 96.88 275 PRO B CA 1
ATOM 5179 C C . PRO B 1 275 ? 1.116 -26.953 -28.25 1 96.88 275 PRO B C 1
ATOM 5181 O O . PRO B 1 275 ? 1.383 -25.797 -27.906 1 96.88 275 PRO B O 1
ATOM 5184 N N . GLU B 1 276 ? 0.01 -27.234 -28.781 1 96.5 276 GLU B N 1
ATOM 5185 C CA . GLU B 1 276 ? -0.975 -26.203 -29.094 1 96.5 276 GLU B CA 1
ATOM 5186 C C . GLU B 1 276 ? -1.545 -25.594 -27.828 1 96.5 276 GLU B C 1
ATOM 5188 O O . GLU B 1 276 ? -1.794 -24.391 -27.781 1 96.5 276 GLU B O 1
ATOM 5193 N N . THR B 1 277 ? -1.784 -26.438 -26.859 1 97.88 277 THR B N 1
ATOM 5194 C CA . THR B 1 277 ? -2.301 -25.953 -25.578 1 97.88 277 THR B CA 1
ATOM 5195 C C . THR B 1 277 ? -1.242 -25.141 -24.844 1 97.88 277 THR B C 1
ATOM 5197 O O . THR B 1 277 ? -1.553 -24.109 -24.234 1 97.88 277 THR B O 1
ATOM 5200 N N . THR B 1 278 ? -0.006 -25.625 -24.875 1 98.31 278 THR B N 1
ATOM 5201 C CA . THR B 1 278 ? 1.08 -24.859 -24.281 1 98.31 278 THR B CA 1
ATOM 5202 C C . THR B 1 278 ? 1.196 -23.484 -24.922 1 98.31 278 THR B C 1
ATOM 5204 O O . THR B 1 278 ? 1.386 -22.484 -24.219 1 98.31 278 THR B O 1
ATOM 5207 N N . ALA B 1 279 ? 1.079 -23.438 -26.234 1 97.62 279 ALA B N 1
ATOM 5208 C CA . ALA B 1 279 ? 1.169 -22.156 -26.938 1 97.62 279 ALA B CA 1
ATOM 5209 C C . ALA B 1 279 ? 0.105 -21.188 -26.453 1 97.62 279 ALA B C 1
ATOM 5211 O O . ALA B 1 279 ? 0.341 -19.969 -26.391 1 97.62 279 ALA B O 1
ATOM 5212 N N . GLU B 1 280 ? -1.047 -21.672 -26.078 1 98 280 GLU B N 1
ATOM 5213 C CA . GLU B 1 280 ? -2.143 -20.844 -25.594 1 98 280 GLU B CA 1
ATOM 5214 C C . GLU B 1 280 ? -1.779 -20.156 -24.281 1 98 280 GLU B C 1
ATOM 5216 O O . GLU B 1 280 ? -2.25 -19.047 -24 1 98 280 GLU B O 1
ATOM 5221 N N . MET B 1 281 ? -0.903 -20.75 -23.484 1 98.75 281 MET B N 1
ATOM 5222 C CA . MET B 1 281 ? -0.477 -20.172 -22.203 1 98.75 281 MET B CA 1
ATOM 5223 C C . MET B 1 281 ? 0.254 -18.844 -22.422 1 98.75 281 MET B C 1
ATOM 5225 O O . MET B 1 281 ? 0.219 -17.969 -21.562 1 98.75 281 MET B O 1
ATOM 5229 N N . PHE B 1 282 ? 0.84 -18.719 -23.594 1 98.62 282 PHE B N 1
ATOM 5230 C CA . PHE B 1 282 ? 1.751 -17.609 -23.844 1 98.62 282 PHE B CA 1
ATOM 5231 C C . PHE B 1 282 ? 1.102 -16.578 -24.75 1 98.62 282 PHE B C 1
ATOM 5233 O O . PHE B 1 282 ? 1.794 -15.828 -25.453 1 98.62 282 PHE B O 1
ATOM 5240 N N . LYS B 1 283 ? -0.207 -16.516 -24.781 1 98.25 283 LYS B N 1
ATOM 5241 C CA . LYS B 1 283 ? -0.987 -15.5 -25.484 1 98.25 283 LYS B CA 1
ATOM 5242 C C . LYS B 1 283 ? -1.772 -14.641 -24.5 1 98.25 283 LYS B C 1
ATOM 5244 O O . LYS B 1 283 ? -2.18 -15.109 -23.438 1 98.25 283 LYS B O 1
ATOM 5249 N N . PRO B 1 284 ? -1.948 -13.312 -24.875 1 98.56 284 PRO B N 1
ATOM 5250 C CA . PRO B 1 284 ? -2.812 -12.484 -24.031 1 98.56 284 PRO B CA 1
ATOM 5251 C C . PRO B 1 284 ? -4.219 -13.062 -23.891 1 98.56 284 PRO B C 1
ATOM 5253 O O . PRO B 1 284 ? -4.812 -13.508 -24.875 1 98.56 284 PRO B O 1
ATOM 5256 N N . GLN B 1 285 ? -4.762 -13.062 -22.672 1 98.69 285 GLN B N 1
ATOM 5257 C CA . GLN B 1 285 ? -6.035 -13.727 -22.422 1 98.69 285 GLN B CA 1
ATOM 5258 C C . GLN B 1 285 ? -7.094 -12.727 -21.953 1 98.69 285 GLN B C 1
ATOM 5260 O O . GLN B 1 285 ? -8.258 -13.086 -21.781 1 98.69 285 GLN B O 1
ATOM 5265 N N . LEU B 1 286 ? -6.727 -11.508 -21.797 1 98.56 286 LEU B N 1
ATOM 5266 C CA . LEU B 1 286 ? -7.617 -10.516 -21.203 1 98.56 286 LEU B CA 1
ATOM 5267 C C . LEU B 1 286 ? -8.367 -9.75 -22.297 1 98.56 286 LEU B C 1
ATOM 5269 O O . LEU B 1 286 ? -7.832 -9.516 -23.375 1 98.56 286 LEU B O 1
ATOM 5273 N N . SER B 1 287 ? -9.633 -9.352 -22.031 1 97.69 287 SER B N 1
ATOM 5274 C CA . SER B 1 287 ? -10.305 -8.336 -22.828 1 97.69 287 SER B CA 1
ATOM 5275 C C . SER B 1 287 ? -9.562 -7.004 -22.766 1 97.69 287 SER B C 1
ATOM 5277 O O . SER B 1 287 ? -8.68 -6.816 -21.938 1 97.69 287 SER B O 1
ATOM 5279 N N . ALA B 1 288 ? -9.93 -6.121 -23.688 1 97.19 288 ALA B N 1
ATOM 5280 C CA . ALA B 1 288 ? -9.312 -4.797 -23.688 1 97.19 288 ALA B CA 1
ATOM 5281 C C . ALA B 1 288 ? -9.523 -4.086 -22.359 1 97.19 288 ALA B C 1
ATOM 5283 O O . ALA B 1 288 ? -8.609 -3.445 -21.828 1 97.19 288 ALA B O 1
ATOM 5284 N N . GLN B 1 289 ? -10.672 -4.223 -21.797 1 96.62 289 GLN B N 1
ATOM 5285 C CA . GLN B 1 289 ? -11.016 -3.574 -20.547 1 96.62 289 GLN B CA 1
ATOM 5286 C C . GLN B 1 289 ? -10.203 -4.156 -19.391 1 96.62 289 GLN B C 1
ATOM 5288 O O . GLN B 1 289 ? -9.672 -3.414 -18.562 1 96.62 289 GLN B O 1
ATOM 5293 N N . SER B 1 290 ? -10.133 -5.438 -19.328 1 98 290 SER B N 1
ATOM 5294 C CA . SER B 1 290 ? -9.375 -6.105 -18.281 1 98 290 SER B CA 1
ATOM 5295 C C . SER B 1 290 ? -7.883 -5.816 -18.391 1 98 290 SER B C 1
ATOM 5297 O O . SER B 1 290 ? -7.188 -5.668 -17.391 1 98 290 SER B O 1
ATOM 5299 N N . LYS B 1 291 ? -7.438 -5.75 -19.641 1 98 291 LYS B N 1
ATOM 5300 C CA . LYS B 1 291 ? -6.031 -5.422 -19.875 1 98 291 LYS B CA 1
ATOM 5301 C C . LYS B 1 291 ? -5.707 -4.016 -19.375 1 98 291 LYS B C 1
ATOM 5303 O O . LYS B 1 291 ? -4.668 -3.791 -18.75 1 98 291 LYS B O 1
ATOM 5308 N N . ASN B 1 292 ? -6.582 -3.084 -19.656 1 96.25 292 ASN B N 1
ATOM 5309 C CA . ASN B 1 292 ? -6.395 -1.722 -19.172 1 96.25 292 ASN B CA 1
ATOM 5310 C C . ASN B 1 292 ? -6.328 -1.676 -17.641 1 96.25 292 ASN B C 1
ATOM 5312 O O . ASN B 1 292 ? -5.543 -0.916 -17.078 1 96.25 292 ASN B O 1
ATOM 5316 N N . ALA B 1 293 ? -7.168 -2.461 -17 1 95.25 293 ALA B N 1
ATOM 5317 C CA . ALA B 1 293 ? -7.16 -2.531 -15.547 1 95.25 293 ALA B CA 1
ATOM 5318 C C . ALA B 1 293 ? -5.844 -3.104 -15.031 1 95.25 293 ALA B C 1
ATOM 5320 O O . ALA B 1 293 ? -5.281 -2.605 -14.055 1 95.25 293 ALA B O 1
ATOM 5321 N N . LEU B 1 294 ? -5.348 -4.141 -15.656 1 96.69 294 LEU B N 1
ATOM 5322 C CA . LEU B 1 294 ? -4.051 -4.699 -15.305 1 96.69 294 LEU B CA 1
ATOM 5323 C C . LEU B 1 294 ? -2.945 -3.658 -15.453 1 96.69 294 LEU B C 1
ATOM 5325 O O . LEU B 1 294 ? -2.102 -3.512 -14.57 1 96.69 294 LEU B O 1
ATOM 5329 N N . LEU B 1 295 ? -2.953 -2.947 -16.562 1 95.25 295 LEU B N 1
ATOM 5330 C CA . LEU B 1 295 ? -1.913 -1.959 -16.828 1 95.25 295 LEU B CA 1
ATOM 5331 C C . LEU B 1 295 ? -1.954 -0.841 -15.789 1 95.25 295 LEU B C 1
ATOM 5333 O O . LEU B 1 295 ? -0.909 -0.332 -15.383 1 95.25 295 LEU B O 1
ATOM 5337 N N . ARG B 1 296 ? -3.104 -0.458 -15.328 1 90.56 296 ARG B N 1
ATOM 5338 C CA . ARG B 1 296 ? -3.225 0.527 -14.266 1 90.56 296 ARG B CA 1
ATOM 5339 C C . ARG B 1 296 ? -2.611 0.007 -12.969 1 90.56 296 ARG B C 1
ATOM 5341 O O . ARG B 1 296 ? -1.932 0.749 -12.25 1 90.56 296 ARG B O 1
ATOM 5348 N N . ASN B 1 297 ? -2.896 -1.244 -12.672 1 90.06 297 ASN B N 1
ATOM 5349 C CA . ASN B 1 297 ? -2.311 -1.872 -11.492 1 90.06 297 ASN B CA 1
ATOM 5350 C C . ASN B 1 297 ? -0.788 -1.907 -11.578 1 90.06 297 ASN B C 1
ATOM 5352 O O . ASN B 1 297 ? -0.104 -1.798 -10.562 1 90.06 297 ASN B O 1
ATOM 5356 N N . MET B 1 298 ? -0.295 -2.008 -12.773 1 90.44 298 MET B N 1
ATOM 5357 C CA . MET B 1 298 ? 1.142 -2.143 -12.992 1 90.44 298 MET B CA 1
ATOM 5358 C C . MET B 1 298 ? 1.846 -0.799 -12.828 1 90.44 298 MET B C 1
ATOM 5360 O O . MET B 1 298 ? 3.076 -0.74 -12.781 1 90.44 298 MET B O 1
ATOM 5364 N N . ASP B 1 299 ? 1.119 0.312 -12.648 1 82.38 299 ASP B N 1
ATOM 5365 C CA . ASP B 1 299 ? 1.724 1.604 -12.336 1 82.38 299 ASP B CA 1
ATOM 5366 C C . ASP B 1 299 ? 2.363 1.589 -10.953 1 82.38 299 ASP B C 1
ATOM 5368 O O . ASP B 1 299 ? 3.338 2.305 -10.703 1 82.38 299 ASP B O 1
ATOM 5372 N N . THR B 1 300 ? 1.803 0.812 -10.086 1 74.75 300 THR B N 1
ATOM 5373 C CA . THR B 1 300 ? 2.334 0.583 -8.75 1 74.75 300 THR B CA 1
ATOM 5374 C C . THR B 1 300 ? 2.246 -0.895 -8.375 1 74.75 300 THR B C 1
ATOM 5376 O O . THR B 1 300 ? 1.409 -1.285 -7.559 1 74.75 300 THR B O 1
ATOM 5379 N N . PRO B 1 301 ? 3.154 -1.525 -8.969 1 65.12 301 PRO B N 1
ATOM 5380 C CA . PRO B 1 301 ? 3.031 -2.975 -8.797 1 65.12 301 PRO B CA 1
ATOM 5381 C C . PRO B 1 301 ? 3.387 -3.43 -7.383 1 65.12 301 PRO B C 1
ATOM 5383 O O . PRO B 1 301 ? 4.215 -4.328 -7.207 1 65.12 301 PRO B O 1
ATOM 5386 N N . GLN B 1 302 ? 2.789 -2.91 -6.461 1 66.69 302 GLN B N 1
ATOM 5387 C CA . GLN B 1 302 ? 3.107 -3.205 -5.066 1 66.69 302 GLN B CA 1
ATOM 5388 C C . GLN B 1 302 ? 2.818 -4.668 -4.734 1 66.69 302 GLN B C 1
ATOM 5390 O O . GLN B 1 302 ? 1.758 -5.188 -5.082 1 66.69 302 GLN B O 1
ATOM 5395 N N . GLY B 1 303 ? 3.812 -5.281 -4.281 1 76.5 303 GLY B N 1
ATOM 5396 C CA . GLY B 1 303 ? 3.701 -6.648 -3.791 1 76.5 303 GLY B CA 1
ATOM 5397 C C . GLY B 1 303 ? 4.094 -7.688 -4.824 1 76.5 303 GLY B C 1
ATOM 5398 O O . GLY B 1 303 ? 4.207 -8.875 -4.508 1 76.5 303 GLY B O 1
ATOM 5399 N N . PHE B 1 304 ? 4.266 -7.176 -6.047 1 90.69 304 PHE B N 1
ATOM 5400 C CA . PHE B 1 304 ? 4.688 -8.133 -7.066 1 90.69 304 PHE B CA 1
ATOM 5401 C C . PHE B 1 304 ? 6.18 -8.422 -6.941 1 90.69 304 PHE B C 1
ATOM 5403 O O . PHE B 1 304 ? 6.984 -7.512 -6.754 1 90.69 304 PHE B O 1
ATOM 5410 N N . VAL B 1 305 ? 6.512 -9.664 -6.984 1 96.75 305 VAL B N 1
ATOM 5411 C CA . VAL B 1 305 ? 7.883 -10.141 -6.836 1 96.75 305 VAL B CA 1
ATOM 5412 C C . VAL B 1 305 ? 8.602 -10.07 -8.18 1 96.75 305 VAL B C 1
ATOM 5414 O O . VAL B 1 305 ? 8.102 -10.57 -9.188 1 96.75 305 VAL B O 1
ATOM 5417 N N . GLY B 1 306 ? 9.789 -9.422 -8.164 1 93.94 306 GLY B N 1
ATOM 5418 C CA . GLY B 1 306 ? 10.578 -9.312 -9.383 1 93.94 306 GLY B CA 1
ATOM 5419 C C . GLY B 1 306 ? 10.594 -7.914 -9.961 1 93.94 306 GLY B C 1
ATOM 5420 O O . GLY B 1 306 ? 10.203 -6.953 -9.297 1 93.94 306 GLY B O 1
ATOM 5421 N N . ASP B 1 307 ? 11.148 -7.801 -11.18 1 90.81 307 ASP B N 1
ATOM 5422 C CA . ASP B 1 307 ? 11.336 -6.508 -11.836 1 90.81 307 ASP B CA 1
ATOM 5423 C C . ASP B 1 307 ? 10.273 -6.262 -12.898 1 90.81 307 ASP B C 1
ATOM 5425 O O . ASP B 1 307 ? 10.102 -7.074 -13.812 1 90.81 307 ASP B O 1
ATOM 5429 N N . PHE B 1 308 ? 9.562 -5.148 -12.789 1 93.31 308 PHE B N 1
ATOM 5430 C CA . PHE B 1 308 ? 8.516 -4.77 -13.734 1 93.31 308 PHE B CA 1
ATOM 5431 C C . PHE B 1 308 ? 8.766 -3.367 -14.281 1 93.31 308 PHE B C 1
ATOM 5433 O O . PHE B 1 308 ? 8.156 -2.4 -13.828 1 93.31 308 PHE B O 1
ATOM 5440 N N . PRO B 1 309 ? 9.656 -3.277 -15.273 1 91.19 309 PRO B N 1
ATOM 5441 C CA . PRO B 1 309 ? 9.859 -1.959 -15.875 1 91.19 309 PRO B CA 1
ATOM 5442 C C . PRO B 1 309 ? 8.57 -1.362 -16.438 1 91.19 309 PRO B C 1
ATOM 5444 O O . PRO B 1 309 ? 7.688 -2.1 -16.891 1 91.19 309 PRO B O 1
ATOM 5447 N N . ASP B 1 310 ? 8.477 -0.079 -16.406 1 89.56 310 ASP B N 1
ATOM 5448 C CA . ASP B 1 310 ? 7.281 0.619 -16.859 1 89.56 310 ASP B CA 1
ATOM 5449 C C . ASP B 1 310 ? 7.23 0.675 -18.391 1 89.56 310 ASP B C 1
ATOM 5451 O O . ASP B 1 310 ? 7.332 1.753 -18.984 1 89.56 310 ASP B O 1
ATOM 5455 N N . THR B 1 311 ? 6.906 -0.384 -19.031 1 94.19 311 THR B N 1
ATOM 5456 C CA . THR B 1 311 ? 6.836 -0.459 -20.484 1 94.19 311 THR B CA 1
ATOM 5457 C C . THR B 1 311 ? 5.398 -0.273 -20.969 1 94.19 311 THR B C 1
ATOM 5459 O O . THR B 1 311 ? 5.164 -0.042 -22.156 1 94.19 311 THR B O 1
ATOM 5462 N N . LYS B 1 312 ? 4.477 -0.47 -20.094 1 94.69 312 LYS B N 1
ATOM 5463 C CA . LYS B 1 312 ? 3.047 -0.48 -20.391 1 94.69 312 LYS B CA 1
ATOM 5464 C C . LYS B 1 312 ? 2.697 -1.595 -21.375 1 94.69 312 LYS B C 1
ATOM 5466 O O . LYS B 1 312 ? 1.709 -1.499 -22.109 1 94.69 312 LYS B O 1
ATOM 5471 N N . GLU B 1 313 ? 3.543 -2.562 -21.406 1 97.5 313 GLU B N 1
ATOM 5472 C CA . GLU B 1 313 ? 3.373 -3.686 -22.328 1 97.5 313 GLU B CA 1
ATOM 5473 C C . GLU B 1 313 ? 3.266 -5.008 -21.578 1 97.5 313 GLU B C 1
ATOM 5475 O O . GLU B 1 313 ? 4.082 -5.91 -21.766 1 97.5 313 GLU B O 1
ATOM 5480 N N . TYR B 1 314 ? 2.24 -5.062 -20.734 1 97.75 314 TYR B N 1
ATOM 5481 C CA . TYR B 1 314 ? 1.954 -6.273 -19.984 1 97.75 314 TYR B CA 1
ATOM 5482 C C . TYR B 1 314 ? 0.55 -6.785 -20.281 1 97.75 314 TYR B C 1
ATOM 5484 O O . TYR B 1 314 ? -0.342 -6.004 -20.625 1 97.75 314 TYR B O 1
ATOM 5492 N N . ALA B 1 315 ? 0.34 -7.996 -20.234 1 98.38 315 ALA B N 1
ATOM 5493 C CA . ALA B 1 315 ? -0.925 -8.727 -20.266 1 98.38 315 ALA B CA 1
ATOM 5494 C C . ALA B 1 315 ? -0.898 -9.906 -19.312 1 98.38 315 ALA B C 1
ATOM 5496 O O . ALA B 1 315 ? -0.091 -9.938 -18.375 1 98.38 315 ALA B O 1
ATOM 5497 N N . TRP B 1 316 ? -1.863 -10.664 -19.328 1 98.5 316 TRP B N 1
ATOM 5498 C CA . TRP B 1 316 ? -1.885 -11.906 -18.562 1 98.5 316 TRP B CA 1
ATOM 5499 C C . TRP B 1 316 ? -2.082 -13.102 -19.484 1 98.5 316 TRP B C 1
ATOM 5501 O O . TRP B 1 316 ? -2.98 -13.102 -20.328 1 98.5 316 TRP B O 1
ATOM 5511 N N . GLY B 1 317 ? -1.166 -14.062 -19.516 1 98.69 317 GLY B N 1
ATOM 5512 C CA . GLY B 1 317 ? -1.354 -15.359 -20.141 1 98.69 317 GLY B CA 1
ATOM 5513 C C . GLY B 1 317 ? -1.956 -16.391 -19.203 1 98.69 317 GLY B C 1
ATOM 5514 O O . GLY B 1 317 ? -2.395 -16.062 -18.109 1 98.69 317 GLY B O 1
ATOM 5515 N N . LEU B 1 318 ? -2.066 -17.594 -19.719 1 98.69 318 LEU B N 1
ATOM 5516 C CA . LEU B 1 318 ? -2.506 -18.656 -18.828 1 98.69 318 LEU B CA 1
ATOM 5517 C C . LEU B 1 318 ? -1.357 -19.141 -17.953 1 98.69 318 LEU B C 1
ATOM 5519 O O . LEU B 1 318 ? -0.596 -20.016 -18.344 1 98.69 318 LEU B O 1
ATOM 5523 N N . GLY B 1 319 ? -1.291 -18.562 -16.734 1 97.69 319 GLY B N 1
ATOM 5524 C CA . GLY B 1 319 ? -0.262 -19.016 -15.82 1 97.69 319 GLY B CA 1
ATOM 5525 C C . GLY B 1 319 ? 0.547 -17.891 -15.211 1 97.69 319 GLY B C 1
ATOM 5526 O O . GLY B 1 319 ? 1.29 -18.109 -14.25 1 97.69 319 GLY B O 1
ATOM 5527 N N . GLY B 1 320 ? 0.431 -16.703 -15.781 1 98.19 320 GLY B N 1
ATOM 5528 C CA . GLY B 1 320 ? 1.189 -15.594 -15.211 1 98.19 320 GLY B CA 1
ATOM 5529 C C . GLY B 1 320 ? 1.109 -14.328 -16.047 1 98.19 320 GLY B C 1
ATOM 5530 O O . GLY B 1 320 ? 0.336 -14.258 -17 1 98.19 320 GLY B O 1
ATOM 5531 N N . ILE B 1 321 ? 1.858 -13.305 -15.648 1 98.12 321 ILE B N 1
ATOM 5532 C CA . ILE B 1 321 ? 1.974 -12.062 -16.406 1 98.12 321 ILE B CA 1
ATOM 5533 C C . ILE B 1 321 ? 2.732 -12.32 -17.703 1 98.12 321 ILE B C 1
ATOM 5535 O O . ILE B 1 321 ? 3.719 -13.062 -17.719 1 98.12 321 ILE B O 1
ATOM 5539 N N . LEU B 1 322 ? 2.26 -11.68 -18.734 1 98.62 322 LEU B N 1
ATOM 5540 C CA . LEU B 1 322 ? 2.822 -11.82 -20.078 1 98.62 322 LEU B CA 1
ATOM 5541 C C . LEU B 1 322 ? 3.418 -10.5 -20.547 1 98.62 322 LEU B C 1
ATOM 5543 O O . LEU B 1 322 ? 2.779 -9.445 -20.438 1 98.62 322 LEU B O 1
ATOM 5547 N N . ILE B 1 323 ? 4.68 -10.578 -21.031 1 98.56 323 ILE B N 1
ATOM 5548 C CA . ILE B 1 323 ? 5.23 -9.422 -21.734 1 98.56 323 ILE B CA 1
ATOM 5549 C C . ILE B 1 323 ? 4.555 -9.281 -23.094 1 98.56 323 ILE B C 1
ATOM 5551 O O . ILE B 1 323 ? 4.625 -10.188 -23.938 1 98.56 323 ILE B O 1
ATOM 5555 N N . ASP B 1 324 ? 3.887 -8.188 -23.281 1 98.31 324 ASP B N 1
ATOM 5556 C CA . ASP B 1 324 ? 3.068 -7.988 -24.484 1 98.31 324 ASP B CA 1
ATOM 5557 C C . ASP B 1 324 ? 3.582 -6.812 -25.312 1 98.31 324 ASP B C 1
ATOM 5559 O O . ASP B 1 324 ? 2.83 -5.887 -25.625 1 98.31 324 ASP B O 1
ATOM 5563 N N . GLY B 1 325 ? 4.762 -6.859 -25.656 1 97.94 325 GLY B N 1
ATOM 5564 C CA . GLY B 1 325 ? 5.438 -5.855 -26.469 1 97.94 325 GLY B CA 1
ATOM 5565 C C . GLY B 1 325 ? 6.941 -6.055 -26.531 1 97.94 325 GLY B C 1
ATOM 5566 O O . GLY B 1 325 ? 7.453 -7.086 -26.094 1 97.94 325 GLY B O 1
ATOM 5567 N N . ASP B 1 326 ? 7.676 -5.066 -27.094 1 97.5 326 ASP B N 1
ATOM 5568 C CA . ASP B 1 326 ? 9.094 -5.258 -27.406 1 97.5 326 ASP B CA 1
ATOM 5569 C C . ASP B 1 326 ? 9.961 -4.254 -26.641 1 97.5 326 ASP B C 1
ATOM 5571 O O . ASP B 1 326 ? 11.172 -4.184 -26.875 1 97.5 326 ASP B O 1
ATOM 5575 N N . SER B 1 327 ? 9.359 -3.57 -25.672 1 96.31 327 SER B N 1
ATOM 5576 C CA . SER B 1 327 ? 10.094 -2.475 -25.047 1 96.31 327 SER B CA 1
ATOM 5577 C C . SER B 1 327 ? 10.859 -2.951 -23.828 1 96.31 327 SER B C 1
ATOM 5579 O O . SER B 1 327 ? 11.641 -2.197 -23.234 1 96.31 327 SER B O 1
ATOM 5581 N N . HIS B 1 328 ? 10.633 -4.172 -23.375 1 94.88 328 HIS B N 1
ATOM 5582 C CA . HIS B 1 328 ? 11.398 -4.68 -22.234 1 94.88 328 HIS B CA 1
ATOM 5583 C C . HIS B 1 328 ? 12.875 -4.789 -22.578 1 94.88 328 HIS B C 1
ATOM 5585 O O . HIS B 1 328 ? 13.234 -5.176 -23.703 1 94.88 328 HIS B O 1
ATOM 5591 N N . PRO B 1 329 ? 13.734 -4.523 -21.609 1 93.06 329 PRO B N 1
ATOM 5592 C CA . PRO B 1 329 ? 15.172 -4.469 -21.922 1 93.06 329 PRO B CA 1
ATOM 5593 C C . PRO B 1 329 ? 15.727 -5.812 -22.375 1 93.06 329 PRO B C 1
ATOM 5595 O O . PRO B 1 329 ? 16.656 -5.855 -23.188 1 93.06 329 PRO B O 1
ATOM 5598 N N . TYR B 1 330 ? 15.18 -6.898 -21.875 1 94.69 330 TYR B N 1
ATOM 5599 C CA . TYR B 1 330 ? 15.758 -8.18 -22.266 1 94.69 330 TYR B CA 1
ATOM 5600 C C . TYR B 1 330 ? 14.68 -9.242 -22.438 1 94.69 330 TYR B C 1
ATOM 5602 O O . TYR B 1 330 ? 14.859 -10.211 -23.172 1 94.69 330 TYR B O 1
ATOM 5610 N N . ARG B 1 331 ? 13.516 -9.172 -21.719 1 97.81 331 ARG B N 1
ATOM 5611 C CA . ARG B 1 331 ? 12.438 -10.133 -21.938 1 97.81 331 ARG B CA 1
ATOM 5612 C C . ARG B 1 331 ? 11.766 -9.898 -23.297 1 97.81 331 ARG B C 1
ATOM 5614 O O . ARG B 1 331 ? 11.43 -8.766 -23.641 1 97.81 331 ARG B O 1
ATOM 5621 N N . LYS B 1 332 ? 11.562 -10.953 -24 1 98.38 332 LYS B N 1
ATOM 5622 C CA . LYS B 1 332 ? 10.93 -10.828 -25.312 1 98.38 332 LYS B CA 1
ATOM 5623 C C . LYS B 1 332 ? 9.414 -10.922 -25.188 1 98.38 332 LYS B C 1
ATOM 5625 O O . LYS B 1 332 ? 8.891 -11.422 -24.188 1 98.38 332 LYS B O 1
ATOM 5630 N N . LYS B 1 333 ? 8.75 -10.422 -26.281 1 98.38 333 LYS B N 1
ATOM 5631 C CA . LYS B 1 333 ? 7.301 -10.555 -26.344 1 98.38 333 LYS B CA 1
ATOM 5632 C C . LYS B 1 333 ? 6.879 -12.016 -26.172 1 98.38 333 LYS B C 1
ATOM 5634 O O . LYS B 1 333 ? 7.484 -12.914 -26.75 1 98.38 333 LYS B O 1
ATOM 5639 N N . GLY B 1 334 ? 5.902 -12.227 -25.281 1 98.44 334 GLY B N 1
ATOM 5640 C CA . GLY B 1 334 ? 5.398 -13.57 -25.031 1 98.44 334 GLY B CA 1
ATOM 5641 C C . GLY B 1 334 ? 6.035 -14.242 -23.828 1 98.44 334 GLY B C 1
ATOM 5642 O O . GLY B 1 334 ? 5.648 -15.344 -23.453 1 98.44 334 GLY B O 1
ATOM 5643 N N . THR B 1 335 ? 7.031 -13.578 -23.188 1 98.75 335 THR B N 1
ATOM 5644 C CA . THR B 1 335 ? 7.613 -14.125 -21.969 1 98.75 335 THR B CA 1
ATOM 5645 C C . THR B 1 335 ? 6.57 -14.195 -20.859 1 98.75 335 THR B C 1
ATOM 5647 O O . THR B 1 335 ? 5.871 -13.211 -20.594 1 98.75 335 THR B O 1
ATOM 5650 N N . LEU B 1 336 ? 6.438 -15.359 -20.281 1 98.88 336 LEU B N 1
ATOM 5651 C CA . LEU B 1 336 ? 5.57 -15.562 -19.125 1 98.88 336 LEU B CA 1
ATOM 5652 C C . LEU B 1 336 ? 6.367 -15.531 -17.828 1 98.88 336 LEU B C 1
ATOM 5654 O O . LEU B 1 336 ? 7.422 -16.156 -17.734 1 98.88 336 LEU B O 1
ATOM 5658 N N . ILE B 1 337 ? 5.914 -14.695 -16.875 1 98.75 337 ILE B N 1
ATOM 5659 C CA . ILE B 1 337 ? 6.613 -14.594 -15.602 1 98.75 337 ILE B CA 1
ATOM 5660 C C . ILE B 1 337 ? 5.609 -14.664 -14.453 1 98.75 337 ILE B C 1
ATOM 5662 O O . ILE B 1 337 ? 4.43 -14.344 -14.633 1 98.75 337 ILE B O 1
ATOM 5666 N N . TRP B 1 338 ? 6.066 -15.125 -13.344 1 98.5 338 TRP B N 1
ATOM 5667 C CA . TRP B 1 338 ? 5.332 -14.984 -12.086 1 98.5 338 TRP B CA 1
ATOM 5668 C C . TRP B 1 338 ? 6.223 -15.312 -10.898 1 98.5 338 TRP B C 1
ATOM 5670 O O . TRP B 1 338 ? 7.449 -15.219 -10.984 1 98.5 338 TRP B O 1
ATOM 5680 N N . SER B 1 339 ? 5.527 -15.531 -9.711 1 98.44 339 SER B N 1
ATOM 5681 C CA . SER B 1 339 ? 6.336 -15.547 -8.492 1 98.44 339 SER B CA 1
ATOM 5682 C C . SER B 1 339 ? 5.59 -16.219 -7.348 1 98.44 339 SER B C 1
ATOM 5684 O O . SER B 1 339 ? 4.484 -16.734 -7.531 1 98.44 339 SER B O 1
ATOM 5686 N N . GLY B 1 340 ? 6.238 -16.391 -6.281 1 98.38 340 GLY B N 1
ATOM 5687 C CA . GLY B 1 340 ? 5.707 -16.734 -4.969 1 98.38 340 GLY B CA 1
ATOM 5688 C C . GLY B 1 340 ? 5.996 -15.68 -3.916 1 98.38 340 GLY B C 1
ATOM 5689 O O . GLY B 1 340 ? 7.027 -15.008 -3.967 1 98.38 340 GLY B O 1
ATOM 5690 N N . ALA B 1 341 ? 5.117 -15.578 -2.977 1 97.62 341 ALA B N 1
ATOM 5691 C CA . ALA B 1 341 ? 5.102 -14.508 -1.988 1 97.62 341 ALA B CA 1
ATOM 5692 C C . ALA B 1 341 ? 6.445 -14.391 -1.281 1 97.62 341 ALA B C 1
ATOM 5694 O O . ALA B 1 341 ? 6.875 -13.289 -0.925 1 97.62 341 ALA B O 1
ATOM 5695 N N . ALA B 1 342 ? 7.137 -15.555 -1.083 1 97.75 342 ALA B N 1
ATOM 5696 C CA . ALA B 1 342 ? 8.406 -15.547 -0.365 1 97.75 342 ALA B CA 1
ATOM 5697 C C . ALA B 1 342 ? 9.57 -15.25 -1.308 1 97.75 342 ALA B C 1
ATOM 5699 O O . ALA B 1 342 ? 10.695 -15.711 -1.091 1 97.75 342 ALA B O 1
ATOM 5700 N N . ASN B 1 343 ? 9.258 -14.562 -2.381 1 98.12 343 ASN B N 1
ATOM 5701 C CA . ASN B 1 343 ? 10.195 -13.992 -3.342 1 98.12 343 ASN B CA 1
ATOM 5702 C C . ASN B 1 343 ? 10.867 -15.078 -4.18 1 98.12 343 ASN B C 1
ATOM 5704 O O . ASN B 1 343 ? 12.07 -15 -4.449 1 98.12 343 ASN B O 1
ATOM 5708 N N . ILE B 1 344 ? 10.094 -16.078 -4.465 1 98.69 344 ILE B N 1
ATOM 5709 C CA . ILE B 1 344 ? 10.406 -16.938 -5.59 1 98.69 344 ILE B CA 1
ATOM 5710 C C . ILE B 1 344 ? 10.016 -16.25 -6.898 1 98.69 344 ILE B C 1
ATOM 5712 O O . ILE B 1 344 ? 8.969 -15.609 -6.973 1 98.69 344 ILE B O 1
ATOM 5716 N N . PHE B 1 345 ? 10.836 -16.359 -7.922 1 98.81 345 PHE B N 1
ATOM 5717 C CA . PHE B 1 345 ? 10.523 -15.742 -9.211 1 98.81 345 PHE B CA 1
ATOM 5718 C C . PHE B 1 345 ? 10.898 -16.672 -10.352 1 98.81 345 PHE B C 1
ATOM 5720 O O . PHE B 1 345 ? 11.961 -17.312 -10.328 1 98.81 345 PHE B O 1
ATOM 5727 N N . TRP B 1 346 ? 10.047 -16.781 -11.336 1 98.88 346 TRP B N 1
ATOM 5728 C CA . TRP B 1 346 ? 10.352 -17.625 -12.484 1 98.88 346 TRP B CA 1
ATOM 5729 C C . TRP B 1 346 ? 9.953 -16.938 -13.789 1 98.88 346 TRP B C 1
ATOM 5731 O O . TRP B 1 346 ? 9.117 -16.031 -13.789 1 98.88 346 TRP B O 1
ATOM 5741 N N . TRP B 1 347 ? 10.609 -17.266 -14.883 1 98.88 347 TRP B N 1
ATOM 5742 C CA . TRP B 1 347 ? 10.242 -16.781 -16.219 1 98.88 347 TRP B CA 1
ATOM 5743 C C . TRP B 1 347 ? 10.453 -17.875 -17.266 1 98.88 347 TRP B C 1
ATOM 5745 O O . TRP B 1 347 ? 11.266 -18.781 -17.062 1 98.88 347 TRP B O 1
ATOM 5755 N N . VAL B 1 348 ? 9.648 -17.875 -18.281 1 98.88 348 VAL B N 1
ATOM 5756 C CA . VAL B 1 348 ? 9.773 -18.688 -19.484 1 98.88 348 VAL B CA 1
ATOM 5757 C C . VAL B 1 348 ? 9.695 -17.781 -20.719 1 98.88 348 VAL B C 1
ATOM 5759 O O . VAL B 1 348 ? 8.641 -17.203 -21 1 98.88 348 VAL B O 1
ATOM 5762 N N . ASP B 1 349 ? 10.742 -17.609 -21.406 1 98.75 349 ASP B N 1
ATOM 5763 C CA . ASP B 1 349 ? 10.844 -16.828 -22.625 1 98.75 349 ASP B CA 1
ATOM 5764 C C . ASP B 1 349 ? 11.039 -17.719 -23.844 1 98.75 349 ASP B C 1
ATOM 5766 O O . ASP B 1 349 ? 12.172 -18.078 -24.188 1 98.75 349 ASP B O 1
ATOM 5770 N N . ARG B 1 350 ? 10 -17.984 -24.547 1 97.5 350 ARG B N 1
ATOM 5771 C CA . ARG B 1 350 ? 10.031 -18.953 -25.625 1 97.5 350 ARG B CA 1
ATOM 5772 C C . ARG B 1 350 ? 10.766 -18.406 -26.844 1 97.5 350 ARG B C 1
ATOM 5774 O O . ARG B 1 350 ? 11.312 -19.172 -27.641 1 97.5 350 ARG B O 1
ATOM 5781 N N . GLU B 1 351 ? 10.742 -17.125 -27 1 97 351 GLU B N 1
ATOM 5782 C CA . GLU B 1 351 ? 11.438 -16.516 -28.141 1 97 351 GLU B CA 1
ATOM 5783 C C . GLU B 1 351 ? 12.953 -16.656 -28 1 97 351 GLU B C 1
ATOM 5785 O O . GLU B 1 351 ? 13.625 -17.109 -28.922 1 97 351 GLU B O 1
ATOM 5790 N N . THR B 1 352 ? 13.523 -16.312 -26.844 1 96.56 352 THR B N 1
ATOM 5791 C CA . THR B 1 352 ? 14.953 -16.453 -26.609 1 96.56 352 THR B CA 1
ATOM 5792 C C . THR B 1 352 ? 15.305 -17.922 -26.328 1 96.56 352 THR B C 1
ATOM 5794 O O . THR B 1 352 ? 16.453 -18.328 -26.469 1 96.56 352 THR B O 1
ATOM 5797 N N . GLY B 1 353 ? 14.273 -18.703 -25.875 1 97.69 353 GLY B N 1
ATOM 5798 C CA . GLY B 1 353 ? 14.461 -20.109 -25.594 1 97.69 353 GLY B CA 1
ATOM 5799 C C . GLY B 1 353 ? 15.078 -20.359 -24.219 1 97.69 353 GLY B C 1
ATOM 5800 O O . GLY B 1 353 ? 15.875 -21.281 -24.047 1 97.69 353 GLY B O 1
ATOM 5801 N N . ILE B 1 354 ? 14.797 -19.469 -23.281 1 98.31 354 ILE B N 1
ATOM 5802 C CA . ILE B 1 354 ? 15.383 -19.672 -21.953 1 98.31 354 ILE B CA 1
ATOM 5803 C C . ILE B 1 354 ? 14.289 -19.625 -20.891 1 98.31 354 ILE B C 1
ATOM 5805 O O . ILE B 1 354 ? 13.258 -18.984 -21.078 1 98.31 354 ILE B O 1
ATOM 5809 N N . CYS B 1 355 ? 14.43 -20.344 -19.812 1 98.81 355 CYS B N 1
ATOM 5810 C CA . CYS B 1 355 ? 13.648 -20.219 -18.594 1 98.81 355 CYS B CA 1
ATOM 5811 C C . CYS B 1 355 ? 14.555 -20.156 -17.375 1 98.81 355 CYS B C 1
ATOM 5813 O O . CYS B 1 355 ? 15.734 -20.516 -17.438 1 98.81 355 CYS B O 1
ATOM 5815 N N . GLY B 1 356 ? 14.047 -19.609 -16.359 1 98.81 356 GLY B N 1
ATOM 5816 C CA . GLY B 1 356 ? 14.844 -19.484 -15.141 1 98.81 356 GLY B CA 1
ATOM 5817 C C . GLY B 1 356 ? 13.992 -19.391 -13.883 1 98.81 356 GLY B C 1
ATOM 5818 O O . GLY B 1 356 ? 12.773 -19.234 -13.961 1 98.81 356 GLY B O 1
ATOM 5819 N N . LEU B 1 357 ? 14.68 -19.547 -12.758 1 98.75 357 LEU B N 1
ATOM 5820 C CA . LEU B 1 357 ? 14.055 -19.641 -11.438 1 98.75 357 LEU B CA 1
ATOM 5821 C C . LEU B 1 357 ? 14.992 -19.109 -10.352 1 98.75 357 LEU B C 1
ATOM 5823 O O . LEU B 1 357 ? 16.125 -19.562 -10.242 1 98.75 357 LEU B O 1
ATOM 5827 N N . PHE B 1 358 ? 14.57 -18.078 -9.664 1 98.62 358 PHE B N 1
ATOM 5828 C CA . PHE B 1 358 ? 15.195 -17.562 -8.453 1 98.62 358 PHE B CA 1
ATOM 5829 C C . PHE B 1 358 ? 14.461 -18.047 -7.211 1 98.62 358 PHE B C 1
ATOM 5831 O O . PHE B 1 358 ? 13.289 -17.719 -7.008 1 98.62 358 PHE B O 1
ATOM 5838 N N . GLY B 1 359 ? 15.125 -18.812 -6.355 1 98.25 359 GLY B N 1
ATOM 5839 C CA . GLY B 1 359 ? 14.484 -19.359 -5.164 1 98.25 359 GLY B CA 1
ATOM 5840 C C . GLY B 1 359 ? 15.086 -18.828 -3.875 1 98.25 359 GLY B C 1
ATOM 5841 O O . GLY B 1 359 ? 16.312 -18.844 -3.701 1 98.25 359 GLY B O 1
ATOM 5842 N N . THR B 1 360 ? 14.305 -18.312 -3.035 1 96.94 360 THR B N 1
ATOM 5843 C CA . THR B 1 360 ? 14.602 -17.953 -1.653 1 96.94 360 THR B CA 1
ATOM 5844 C C . THR B 1 360 ? 13.328 -17.953 -0.808 1 96.94 360 THR B C 1
ATOM 5846 O O . THR B 1 360 ? 12.281 -18.438 -1.255 1 96.94 360 THR B O 1
ATOM 5849 N N . GLN B 1 361 ? 13.398 -17.688 0.518 1 96.75 361 GLN B N 1
ATOM 5850 C CA . GLN B 1 361 ? 12.242 -17.578 1.407 1 96.75 361 GLN B CA 1
ATOM 5851 C C . GLN B 1 361 ? 12.344 -16.344 2.297 1 96.75 361 GLN B C 1
ATOM 5853 O O . GLN B 1 361 ? 12.695 -16.453 3.475 1 96.75 361 GLN B O 1
ATOM 5858 N N . ILE B 1 362 ? 11.984 -15.234 1.689 1 96.31 362 ILE B N 1
ATOM 5859 C CA . ILE B 1 362 ? 12 -13.992 2.451 1 96.31 362 ILE B CA 1
ATOM 5860 C C . ILE B 1 362 ? 10.688 -13.242 2.252 1 96.31 362 ILE B C 1
ATOM 5862 O O . ILE B 1 362 ? 10.188 -13.148 1.129 1 96.31 362 ILE B O 1
ATOM 5866 N N . MET B 1 363 ? 10.078 -12.859 3.318 1 96.5 363 MET B N 1
ATOM 5867 C CA . MET B 1 363 ? 8.867 -12.039 3.34 1 96.5 363 MET B CA 1
ATOM 5868 C C . MET B 1 363 ? 9.203 -10.586 3.639 1 96.5 363 MET B C 1
ATOM 5870 O O . MET B 1 363 ? 10.227 -10.297 4.27 1 96.5 363 MET B O 1
ATOM 5874 N N . PRO B 1 364 ? 8.312 -9.547 3.254 1 94.94 364 PRO B N 1
ATOM 5875 C CA . PRO B 1 364 ? 7.055 -9.719 2.516 1 94.94 364 PRO B CA 1
ATOM 5876 C C . PRO B 1 364 ? 7.277 -9.953 1.022 1 94.94 364 PRO B C 1
ATOM 5878 O O . PRO B 1 364 ? 8.414 -9.914 0.551 1 94.94 364 PRO B O 1
ATOM 5881 N N . ALA B 1 365 ? 6.223 -10.266 0.322 1 95.81 365 ALA B N 1
ATOM 5882 C CA . ALA B 1 365 ? 6.289 -10.344 -1.135 1 95.81 365 ALA B CA 1
ATOM 5883 C C . ALA B 1 365 ? 6.809 -9.031 -1.727 1 95.81 365 ALA B C 1
ATOM 5885 O O . ALA B 1 365 ? 6.43 -7.949 -1.282 1 95.81 365 ALA B O 1
ATOM 5886 N N . GLY B 1 366 ? 7.609 -9.203 -2.697 1 94.75 366 GLY B N 1
ATOM 5887 C CA . GLY B 1 366 ? 8.156 -8.008 -3.322 1 94.75 366 GLY B CA 1
ATOM 5888 C C . GLY B 1 366 ? 9.125 -7.258 -2.43 1 94.75 366 GLY B C 1
ATOM 5889 O O . GLY B 1 366 ? 9.148 -6.023 -2.43 1 94.75 366 GLY B O 1
ATOM 5890 N N . GLU B 1 367 ? 9.867 -7.965 -1.572 1 93.5 367 GLU B N 1
ATOM 5891 C CA . GLU B 1 367 ? 10.844 -7.352 -0.668 1 93.5 367 GLU B CA 1
ATOM 5892 C C . GLU B 1 367 ? 11.852 -6.5 -1.434 1 93.5 367 GLU B C 1
ATOM 5894 O O . GLU B 1 367 ? 12.438 -6.957 -2.416 1 93.5 367 GLU B O 1
ATOM 5899 N N . LEU B 1 368 ? 12.102 -5.336 -1.049 1 88.38 368 LEU B N 1
ATOM 5900 C CA . LEU B 1 368 ? 12.672 -4.238 -1.816 1 88.38 368 LEU B CA 1
ATOM 5901 C C . LEU B 1 368 ? 14.125 -4.527 -2.178 1 88.38 368 LEU B C 1
ATOM 5903 O O . LEU B 1 368 ? 14.602 -4.113 -3.238 1 88.38 368 LEU B O 1
ATOM 5907 N N . VAL B 1 369 ? 14.852 -5.16 -1.317 1 91.5 369 VAL B N 1
ATOM 5908 C CA . VAL B 1 369 ? 16.266 -5.438 -1.566 1 91.5 369 VAL B CA 1
ATOM 5909 C C . VAL B 1 369 ? 16.391 -6.688 -2.436 1 91.5 369 VAL B C 1
ATOM 5911 O O . VAL B 1 369 ? 17.172 -6.707 -3.387 1 91.5 369 VAL B O 1
ATOM 5914 N N . THR B 1 370 ? 15.594 -7.637 -2.156 1 94.56 370 THR B N 1
ATOM 5915 C CA . THR B 1 370 ? 15.633 -8.906 -2.873 1 94.56 370 THR B CA 1
ATOM 5916 C C . THR B 1 370 ? 15.281 -8.711 -4.344 1 94.56 370 THR B C 1
ATOM 5918 O O . THR B 1 370 ? 15.836 -9.391 -5.215 1 94.56 370 THR B O 1
ATOM 5921 N N . LYS B 1 371 ? 14.438 -7.801 -4.617 1 93.25 371 LYS B N 1
ATOM 5922 C CA . LYS B 1 371 ? 14.039 -7.504 -5.988 1 93.25 371 LYS B CA 1
ATOM 5923 C C . LYS B 1 371 ? 15.258 -7.219 -6.863 1 93.25 371 LYS B C 1
ATOM 5925 O O . LYS B 1 371 ? 15.289 -7.602 -8.031 1 93.25 371 LYS B O 1
ATOM 5930 N N . GLY B 1 372 ? 16.203 -6.527 -6.301 1 92.19 372 GLY B N 1
ATOM 5931 C CA . GLY B 1 372 ? 17.406 -6.195 -7.047 1 92.19 372 GLY B CA 1
ATOM 5932 C C . GLY B 1 372 ? 18.234 -7.41 -7.43 1 92.19 372 GLY B C 1
ATOM 5933 O O . GLY B 1 372 ? 18.828 -7.449 -8.508 1 92.19 372 GLY B O 1
ATOM 5934 N N . TYR B 1 373 ? 18.203 -8.391 -6.59 1 95.06 373 TYR B N 1
ATOM 5935 C CA . TYR B 1 373 ? 18.969 -9.602 -6.867 1 95.06 373 TYR B CA 1
ATOM 5936 C C . TYR B 1 373 ? 18.25 -10.477 -7.883 1 95.06 373 TYR B C 1
ATOM 5938 O O . TYR B 1 373 ? 18.891 -11.156 -8.695 1 95.06 373 TYR B O 1
ATOM 5946 N N . ILE B 1 374 ? 16.938 -10.469 -7.832 1 96.88 374 ILE B N 1
ATOM 5947 C CA . ILE B 1 374 ? 16.172 -11.18 -8.836 1 96.88 374 ILE B CA 1
ATOM 5948 C C . ILE B 1 374 ? 16.438 -10.578 -10.219 1 96.88 374 ILE B C 1
ATOM 5950 O O . ILE B 1 374 ? 16.703 -11.305 -11.18 1 96.88 374 ILE B O 1
ATOM 5954 N N . LYS B 1 375 ? 16.375 -9.25 -10.273 1 95.06 375 LYS B N 1
ATOM 5955 C CA . LYS B 1 375 ? 16.672 -8.547 -11.516 1 95.06 375 LYS B CA 1
ATOM 5956 C C . LYS B 1 375 ? 18.078 -8.875 -12.023 1 95.06 375 LYS B C 1
ATOM 5958 O O . LYS B 1 375 ? 18.266 -9.18 -13.203 1 95.06 375 LYS B O 1
ATOM 5963 N N . ALA B 1 376 ? 19.047 -8.797 -11.141 1 94.62 376 ALA B N 1
ATOM 5964 C CA . ALA B 1 376 ? 20.422 -9.062 -11.508 1 94.62 376 ALA B CA 1
ATOM 5965 C C . ALA B 1 376 ? 20.594 -10.484 -12.039 1 94.62 376 ALA B C 1
ATOM 5967 O O . ALA B 1 376 ? 21.359 -10.719 -12.977 1 94.62 376 ALA B O 1
ATOM 5968 N N . PHE B 1 377 ? 19.891 -11.43 -11.453 1 97.25 377 PHE B N 1
ATOM 5969 C CA . PHE B 1 377 ? 19.969 -12.812 -11.906 1 97.25 377 PHE B CA 1
ATOM 5970 C C . PHE B 1 377 ? 19.438 -12.953 -13.328 1 97.25 377 PHE B C 1
ATOM 5972 O O . PHE B 1 377 ? 20.078 -13.562 -14.18 1 97.25 377 PHE B O 1
ATOM 5979 N N . GLU B 1 378 ? 18.25 -12.391 -13.586 1 96.69 378 GLU B N 1
ATOM 5980 C CA . GLU B 1 378 ? 17.688 -12.453 -14.93 1 96.69 378 GLU B CA 1
ATOM 5981 C C . GLU B 1 378 ? 18.625 -11.836 -15.953 1 96.69 378 GLU B C 1
ATOM 5983 O O . GLU B 1 378 ? 18.875 -12.43 -17 1 96.69 378 GLU B O 1
ATOM 5988 N N . GLU B 1 379 ? 19.141 -10.656 -15.594 1 95.38 379 GLU B N 1
ATOM 5989 C CA . GLU B 1 379 ? 20.062 -9.977 -16.5 1 95.38 379 GLU B CA 1
ATOM 5990 C C . GLU B 1 379 ? 21.281 -10.852 -16.797 1 95.38 379 GLU B C 1
ATOM 5992 O O . GLU B 1 379 ? 21.719 -10.93 -17.938 1 95.38 379 GLU B O 1
ATOM 5997 N N . GLU B 1 380 ? 21.781 -11.453 -15.758 1 95.75 380 GLU B N 1
ATOM 5998 C CA . GLU B 1 380 ? 22.938 -12.336 -15.914 1 95.75 380 GLU B CA 1
ATOM 5999 C C . GLU B 1 380 ? 22.625 -13.492 -16.875 1 95.75 380 GLU B C 1
ATOM 6001 O O . GLU B 1 380 ? 23.438 -13.805 -17.75 1 95.75 380 GLU B O 1
ATOM 6006 N N . ILE B 1 381 ? 21.484 -14.125 -16.734 1 97.31 381 ILE B N 1
ATOM 6007 C CA . ILE B 1 381 ? 21.141 -15.297 -17.547 1 97.31 381 ILE B CA 1
ATOM 6008 C C . ILE B 1 381 ? 20.922 -14.875 -19 1 97.31 381 ILE B C 1
ATOM 6010 O O . ILE B 1 381 ? 21.359 -15.562 -19.922 1 97.31 381 ILE B O 1
ATOM 6014 N N . TYR B 1 382 ? 20.219 -13.75 -19.25 1 96.75 382 TYR B N 1
ATOM 6015 C CA . TYR B 1 382 ? 20.016 -13.273 -20.609 1 96.75 382 TYR B CA 1
ATOM 6016 C C . TYR B 1 382 ? 21.359 -12.938 -21.266 1 96.75 382 TYR B C 1
ATOM 6018 O O . TYR B 1 382 ? 21.547 -13.211 -22.453 1 96.75 382 TYR B O 1
ATOM 6026 N N . ALA B 1 383 ? 22.297 -12.32 -20.484 1 95.31 383 ALA B N 1
ATOM 6027 C CA . ALA B 1 383 ? 23.625 -12.016 -21.016 1 95.31 383 ALA B CA 1
ATOM 6028 C C . ALA B 1 383 ? 24.375 -13.297 -21.406 1 95.31 383 ALA B C 1
ATOM 6030 O O . ALA B 1 383 ? 25.016 -13.352 -22.453 1 95.31 383 ALA B O 1
ATOM 6031 N N . ARG B 1 384 ? 24.266 -14.312 -20.609 1 94.94 384 ARG B N 1
ATOM 6032 C CA . ARG B 1 384 ? 24.906 -15.586 -20.891 1 94.94 384 ARG B CA 1
ATOM 6033 C C . ARG B 1 384 ? 24.312 -16.25 -22.125 1 94.94 384 ARG B C 1
ATOM 6035 O O . ARG B 1 384 ? 25.016 -16.844 -22.922 1 94.94 384 ARG B O 1
ATOM 6042 N N . ALA B 1 385 ? 23.016 -16.125 -22.219 1 93.94 385 ALA B N 1
ATOM 6043 C CA . ALA B 1 385 ? 22.312 -16.766 -23.344 1 93.94 385 ALA B CA 1
ATOM 6044 C C . ALA B 1 385 ? 22.688 -16.109 -24.656 1 93.94 385 ALA B C 1
ATOM 6046 O O . ALA B 1 385 ? 22.688 -16.766 -25.703 1 93.94 385 ALA B O 1
ATOM 6047 N N . GLN B 1 386 ? 23.031 -14.82 -24.656 1 90.06 386 GLN B N 1
ATOM 6048 C CA . GLN B 1 386 ? 23.391 -14.086 -25.859 1 90.06 386 GLN B CA 1
ATOM 6049 C C . GLN B 1 386 ? 24.75 -14.516 -26.391 1 90.06 386 GLN B C 1
ATOM 6051 O O . GLN B 1 386 ? 25.016 -14.414 -27.594 1 90.06 386 GLN B O 1
ATOM 6056 N N . VAL B 1 387 ? 25.688 -14.969 -25.547 1 86.5 387 VAL B N 1
ATOM 6057 C CA . VAL B 1 387 ? 27.047 -15.305 -25.938 1 86.5 387 VAL B CA 1
ATOM 6058 C C . VAL B 1 387 ? 27.125 -16.766 -26.375 1 86.5 387 VAL B C 1
ATOM 6060 O O . VAL B 1 387 ? 28.078 -17.188 -27.016 1 86.5 387 VAL B O 1
ATOM 6063 N N . LEU B 1 388 ? 26.031 -17.516 -26.078 1 79.25 388 LEU B N 1
ATOM 6064 C CA . LEU B 1 388 ? 26.016 -18.922 -26.469 1 79.25 388 LEU B CA 1
ATOM 6065 C C . LEU B 1 388 ? 25.484 -19.078 -27.891 1 79.25 388 LEU B C 1
ATOM 6067 O O . LEU B 1 388 ? 25.984 -19.875 -28.672 1 79.25 388 LEU B O 1
#

Nearest PDB structures (foldseek):
  4lcm-assembly3_C  TM=8.855E-01  e=1.826E-36  Aspergillus terreus
  6kjd-assembly2_A  TM=9.067E-01  e=3.658E-35  Penicillium rubens Wisconsin 54-1255
  6kje-assembly2_A  TM=8.990E-01  e=2.365E-34  Penicillium rubens Wisconsin 54-1255
  3hl9-assembly4_D  TM=8.832E-01  e=2.112E-34  Aspergillus terreus
  5zwr-assembly1_A  TM=7.761E-01  e=1.231E-22  metagenome

Organism: Colletotrichum gloeosporioides (NCBI:txid474922)

Secondary structure (DSSP, 8-state):
---HHHHHHHHHHTTSSSEEEEEEEETTS--EEEEEEE-SS--SSPPP-TT-EEE-GGGGHHHHHHHHHHHHHTTS--TTSB-GGG-HHHHTPPEEEEE-TTS-EEEE---SPPBHHHHHTT-SS---GGG-HHHHHHHHHHTPPTT--SSHHHHH-PPBSS-TTS-----THHHHHHHHHHHHHSS-HHHHHIIIIIGGGT----BS-GGGGTTTBPPPEEE-TTT--EEE--S--TTTT--S--TTT--EEEHHHHHHHHHHHHHT-SSSS-HHHHHHHTS--S-HHHHHHHHHHTTS-TT--S---S-S-EEEETTEEEE-SS-SSSPPTT-EEEEETTTEEEEEETTTTEEEEEE--EESTT-TTHHHHHHHHHHHHHHHHHH-/---HHHHHHHHHHTTSSSEEEEEEEETTS--EEEEEEE-SS-SSSPPP-TT-EEE-GGGGHHHHHHHHHHHHHTTS--TTSB-GGG-HHHHTPPEEEEE-TTS-EEEE---SPPBHHHHHTT-SS---GGG-HHHHHHHHHHTPPTT--SSHHHHH-PPBSS-TTS-----THHHHHHHHHHHHHSS-HHHHHIIIIIGGGT----BS-GGGGTTTBPPPEEE-TTT--EEE--S--TTTT--S--TTT--EEEHHHHHHHHHHHHHT-SSSS-HHHHHHHTS--S-HHHHHHHHHHTTS-TT--S---S-S-EEEETTEEEE-SS-SSSPPTT-EEEEETTTEEEEEETTTTEEEEEE--EESTT-TTHHHHHHHHHHHHHHHHHH-

InterPro domains:
  IPR001466 Beta-lactamase-related [PF00144] (12-364)
  IPR012338 Beta-lactamase/transpeptidase-like [G3DSA:3.40.710.10] (1-387)
  IPR012338 Beta-lactamase/transpeptidase-like [SSF56601] (4-381)
  IPR050789 Diverse Enzymatic Activities [PTHR43283] (4-382)

Solvent-accessible surface area (backbone atoms only — not comparable to full-atom values): 40557 Å² total; per-residue (Å²): 130,80,50,70,66,53,49,53,48,49,34,17,59,68,31,57,36,79,31,41,40,39,41,34,40,32,70,86,60,82,46,69,49,75,46,72,48,47,29,91,74,52,77,94,55,78,73,66,51,74,78,30,24,38,72,28,25,39,49,22,26,40,59,34,42,50,56,48,50,50,36,38,75,69,66,75,44,55,54,77,41,70,45,38,86,74,38,53,70,65,56,68,32,31,27,40,81,50,63,44,70,84,61,42,73,39,71,43,79,64,81,60,64,41,29,49,46,27,26,53,49,25,15,40,18,46,57,34,54,95,80,26,72,67,49,41,40,49,22,46,76,66,68,43,44,69,78,34,43,40,38,62,65,66,47,63,67,56,56,20,67,40,56,34,66,63,34,44,40,81,42,48,26,34,25,52,46,26,50,43,48,19,63,78,66,73,39,58,55,64,61,47,41,42,66,56,47,25,50,72,70,72,45,80,62,66,40,59,53,63,80,81,40,58,93,38,48,56,71,53,23,22,63,38,64,70,77,38,29,53,40,77,50,81,72,84,60,83,66,46,71,51,77,45,75,35,24,28,40,36,32,28,28,28,62,72,54,51,51,50,56,51,45,44,64,58,60,44,71,48,68,73,43,52,54,70,60,52,54,54,29,48,34,79,68,59,53,72,58,17,34,52,38,45,49,59,48,55,75,60,53,76,56,51,40,51,76,74,78,92,61,84,32,60,38,30,10,56,45,28,43,18,34,58,41,77,73,48,94,77,59,45,53,36,18,34,32,45,30,10,45,28,43,22,33,40,40,37,27,62,78,85,29,38,33,38,36,42,41,45,41,36,44,57,36,33,38,69,66,58,26,34,52,47,40,34,49,53,53,52,52,55,55,53,58,71,77,104,129,80,49,70,67,54,51,52,47,49,34,18,60,68,31,58,35,79,30,39,39,40,40,33,40,31,70,86,60,82,46,71,49,76,49,73,47,49,31,93,74,52,77,92,53,79,70,65,52,74,78,32,24,37,73,28,24,39,49,22,27,40,59,34,41,51,55,47,49,48,37,37,75,66,65,75,44,55,54,77,40,70,47,37,85,73,37,52,70,64,55,67,31,32,27,40,80,50,62,44,68,86,60,43,73,39,70,44,80,63,82,59,64,41,30,50,47,27,25,54,48,24,15,42,18,45,55,33,54,93,78,27,71,69,50,43,41,49,23,46,77,66,69,42,46,70,76,34,43,38,37,62,67,65,47,62,66,57,56,20,65,40,54,35,65,64,34,44,39,82,42,49,27,34,25,51,46,27,51,43,48,20,62,77,68,74,38,58,54,64,61,50,41,42,68,57,47,26,50,71,70,72,45,81,64,64,40,61,53,64,78,82,41,58,90,37,47,56,70,53,23,23,64,39,64,70,77,37,27,54,40,80,49,80,72,85,60,84,68,44,72,51,76,45,76,36,23,28,39,36,32,28,27,27,63,72,53,49,51,50,56,52,46,44,63,58,60,45,72,48,69,74,42,52,53,70,60,52,53,52,29,50,35,78,67,59,53,74,58,17,34,52,37,45,48,58,49,55,76,60,53,75,54,50,40,51,75,76,78,93,62,84,33,60,38,29,10,57,44,30,42,20,34,58,41,76,72,49,94,77,59,44,52,37,19,36,32,45,30,10,47,29,43,22,32,38,39,35,26,60,78,84,30,38,32,39,36,42,38,45,44,36,42,56,36,33,38,69,66,58,26,35,53,48,40,34,49,52,53,50,52,56,56,52,60,71,77,105

Radius of gyration: 27.77 Å; Cα contacts (8 Å, |Δi|>4): 1739; chains: 2; bounding box: 67×78×61 Å

Foldseek 3Di:
DDDLVRVVLVCQQLQLAQWKWKFKAFLVRPDTDTDTHHHPPDPPFDGDDLLFKEFFFQLLLQLLLLLLLVCCVVVLFNQADQCCVLPVLQQAAWAFPDADPVLHTDTDHADDGAGNLLLLFQQQQFAACVVDPRQVSVCVVVVNDALDDAADSNHGSTHGPDHRQQAGDDHLSSLVSLVSSCSSVVDASVVSSCVQPQVLLVHDFKDLDCVVNVPRHGFAWEADPVSSGIDGDDDDDSCPNYNGDRSRTRMMGGPVSVVSSLLCLLNVPCSRHHVVSSLQQLDASGDPNHLVNVLVCLVPVPQFAADDDNPSQWGGGRRAIFRRDDPDPQAHGSKGKGGRQQRKIKIHRNVLRMIIIMDGRYDGRHPPVVRVSRHSSVVSSSVVSVVD/DDDLVRVVLVCQQLQLAQWKWKFKAFLVRPDTDTDTHHHPPDPPFDGDDLLFKEFFFQLLLQLLLLLLLVCCVVVLFNQADQCCVLPVLQQAAWAFPQADPVLHTDTDHADDGAGNLLLLFQQQQFAACVFDPRQVSVCVVVVNDALDDAADSNHGSTHGPDHRQQAGDDHLSSLVSLVSSCSSVVDASVVSSCVQPQVLLVHDFKDLDCVVNVPRHGFAWEADPVSSGIDGDDDDDSCPNYNGDRSRTRMMGGPVSSVSSLLCLLNVPPSRHHVVSSLQQLDASGDPNHLVNVLVCLVPVPQFAADDDNPSQWGGGRRAIFRRDDPDPQAHGSKGKGGRQQRKIKIHRNVLRMIIIMDGRYDGRHPPVVNVSRHSSVVSSSVVSVVD

Sequence (776 aa):
MSTFEEKVTTAVHDGILPGVVLYAKDRSGRLNYSQVINSQNASHIPSISPSSTLWLASATKIITTISALLLVERNIVTLDDDISGHLPALASQPVLSGFASSNEPILSPRKNPITLRQLLSHSAGTGYDFLSPEIQRWQVLNGKKPVSGSNVEERFSYPFLYEPGAHWAYSNAIDWTGRLVEVLTGQDLETYMRQNIFQPLNLKSFTFNAANVEKTLWPLSTRNPETGKVVPYTGRHLNNGVESPLGGQGLHGRMDEYIEILYSLLIDDGKLLRPETTAEMFKPQLSAQSKNALLRNMDTPQGFVGDFPDTKEYAWGLGGILIDGDSHPYRKKGTLIWSGAANIFWWVDRETGICGLFGTQIMPAGELVTKGYIKAFEEEIYARAQVLMSTFEEKVTTAVHDGILPGVVLYAKDRSGRLNYSQVINSQNASHIPSISPSSTLWLASATKIITTISALLLVERNIVTLDDDISGHLPALASQPVLSGFASSNEPILSPRKNPITLRQLLSHSAGTGYDFLSPEIQRWQVLNGKKPVSGSNVEERFSYPFLYEPGAHWAYSNAIDWTGRLVEVLTGQDLETYMRQNIFQPLNLKSFTFNAANVEKTLWPLSTRNPETGKVVPYTGRHLNNGVESPLGGQGLHGRMDEYIEILYSLLIDDGKLLRPETTAEMFKPQLSAQSKNALLRNMDTPQGFVGDFPDTKEYAWGLGGILIDGDSHPYRKKGTLIWSGAANIFWWVDRETGICGLFGTQIMPAGELVTKGYIKAFEEEIYARAQVL